Protein AF-0000000087538849 (afdb_homodimer)

Structure (mmCIF, N/CA/C/O backbone):
data_AF-0000000087538849-model_v1
#
loop_
_entity.id
_entity.type
_entity.pdbx_description
1 polymer 'SDR family NAD(P)-dependent oxidoreductase'
#
loop_
_atom_site.group_PDB
_atom_site.id
_atom_site.type_symbol
_atom_site.label_atom_id
_atom_site.label_alt_id
_atom_site.label_comp_id
_atom_site.label_asym_id
_atom_site.label_entity_id
_atom_site.label_seq_id
_atom_site.pdbx_PDB_ins_code
_atom_site.Cartn_x
_atom_site.Cartn_y
_atom_site.Cartn_z
_atom_site.occupancy
_atom_site.B_iso_or_equiv
_atom_site.auth_seq_id
_atom_site.auth_comp_id
_atom_site.auth_asym_id
_atom_site.auth_atom_id
_atom_site.pdbx_PDB_model_num
ATOM 1 N N . MET A 1 1 ? -35.844 43.188 43.312 1 31.53 1 MET A N 1
ATOM 2 C CA . MET A 1 1 ? -34.438 42.875 43.312 1 31.53 1 MET A CA 1
ATOM 3 C C . MET A 1 1 ? -34.062 41.938 42.156 1 31.53 1 MET A C 1
ATOM 5 O O . MET A 1 1 ? -34.562 40.812 42.094 1 31.53 1 MET A O 1
ATOM 9 N N . MET A 1 2 ? -33.875 42.531 41 1 29.28 2 MET A N 1
ATOM 10 C CA . MET A 1 2 ? -33.625 41.969 39.688 1 29.28 2 MET A CA 1
ATOM 11 C C . MET A 1 2 ? -32.344 41.125 39.656 1 29.28 2 MET A C 1
ATOM 13 O O . MET A 1 2 ? -31.266 41.625 39.969 1 29.28 2 MET A O 1
ATOM 17 N N . LYS A 1 3 ? -32.469 39.875 40.25 1 37.97 3 LYS A N 1
ATOM 18 C CA . LYS A 1 3 ? -31.359 38.938 40.156 1 37.97 3 LYS A CA 1
ATOM 19 C C . LYS A 1 3 ? -30.688 39 38.781 1 37.97 3 LYS A C 1
ATOM 21 O O . LYS A 1 3 ? -31.344 38.75 37.75 1 37.97 3 LYS A O 1
ATOM 26 N N . ASN A 1 4 ? -29.844 39.969 38.531 1 29.59 4 ASN A N 1
ATOM 27 C CA . ASN A 1 4 ? -29 40 37.312 1 29.59 4 ASN A CA 1
ATOM 28 C C . ASN A 1 4 ? -28.344 38.656 37.062 1 29.59 4 ASN A C 1
ATOM 30 O O . ASN A 1 4 ? -27.484 38.219 37.844 1 29.59 4 ASN A O 1
ATOM 34 N N . ARG A 1 5 ? -29.094 37.656 36.656 1 36.81 5 ARG A N 1
ATOM 35 C CA . ARG A 1 5 ? -28.469 36.406 36.188 1 36.81 5 ARG A CA 1
ATOM 36 C C . ARG A 1 5 ? -27.219 36.719 35.344 1 36.81 5 ARG A C 1
ATOM 38 O O . ARG A 1 5 ? -27.266 37.5 34.406 1 36.81 5 ARG A O 1
ATOM 45 N N . GLN A 1 6 ? -26.109 36.812 36.031 1 35.72 6 GLN A N 1
ATOM 46 C CA . GLN A 1 6 ? -24.844 36.844 35.312 1 35.72 6 GLN A CA 1
ATOM 47 C C . GLN A 1 6 ? -24.859 35.906 34.094 1 35.72 6 GLN A C 1
ATOM 49 O O . GLN A 1 6 ? -25.312 34.781 34.219 1 35.72 6 GLN A O 1
ATOM 54 N N . PRO A 1 7 ? -24.953 36.375 32.875 1 41.16 7 PRO A N 1
ATOM 55 C CA . PRO A 1 7 ? -24.922 35.469 31.719 1 41.16 7 PRO A CA 1
ATOM 56 C C . PRO A 1 7 ? -23.859 34.375 31.859 1 41.16 7 PRO A C 1
ATOM 58 O O . PRO A 1 7 ? -22.828 34.594 32.5 1 41.16 7 PRO A O 1
ATOM 61 N N . ASP A 1 8 ? -24.125 33.125 32.281 1 41 8 ASP A N 1
ATOM 62 C CA . ASP A 1 8 ? -23.266 31.969 32.156 1 41 8 ASP A CA 1
ATOM 63 C C . ASP A 1 8 ? -22.297 32.094 31 1 41 8 ASP A C 1
ATOM 65 O O . ASP A 1 8 ? -22.719 32.094 29.828 1 41 8 ASP A O 1
ATOM 69 N N . GLY A 1 9 ? -21.391 33.062 30.844 1 40.72 9 GLY A N 1
ATOM 70 C CA . GLY A 1 9 ? -20.344 33.156 29.844 1 40.72 9 GLY A CA 1
ATOM 71 C C . GLY A 1 9 ? -19.781 31.812 29.422 1 40.72 9 GLY A C 1
ATOM 72 O O . GLY A 1 9 ? -19.172 31.094 30.219 1 40.72 9 GLY A O 1
ATOM 73 N N . CYS A 1 10 ? -20.375 31 28.609 1 43.47 10 CYS A N 1
ATOM 74 C CA . CYS A 1 10 ? -19.828 29.812 27.969 1 43.47 10 CYS A CA 1
ATOM 75 C C . CYS A 1 10 ? -18.359 30.016 27.609 1 43.47 10 CYS A C 1
ATOM 77 O O . CYS A 1 10 ? -18.031 30.828 26.719 1 43.47 10 CYS A O 1
ATOM 79 N N . ARG A 1 11 ? -17.359 30.062 28.406 1 44.81 11 ARG A N 1
ATOM 80 C CA . ARG A 1 11 ? -15.922 30.062 28.172 1 44.81 11 ARG A CA 1
ATOM 81 C C . ARG A 1 11 ? -15.562 29.188 26.969 1 44.81 11 ARG A C 1
ATOM 83 O O . ARG A 1 11 ? -15.82 27.984 26.984 1 44.81 11 ARG A O 1
ATOM 90 N N . GLU A 1 12 ? -15.711 29.562 25.75 1 53.44 12 GLU A N 1
ATOM 91 C CA . GLU A 1 12 ? -15.195 28.859 24.578 1 53.44 12 GLU A CA 1
ATOM 92 C C . GLU A 1 12 ? -13.875 28.172 24.891 1 53.44 12 GLU A C 1
ATOM 94 O O . GLU A 1 12 ? -12.898 28.812 25.25 1 53.44 12 GLU A O 1
ATOM 99 N N . VAL A 1 13 ? -13.852 27.078 25.641 1 58.25 13 VAL A N 1
ATOM 100 C CA . VAL A 1 13 ? -12.641 26.297 25.922 1 58.25 13 VAL A CA 1
ATOM 101 C C . VAL A 1 13 ? -11.672 26.406 24.734 1 58.25 13 VAL A C 1
ATOM 103 O O . VAL A 1 13 ? -11.992 26.016 23.625 1 58.25 13 VAL A O 1
ATOM 106 N N . LEU A 1 14 ? -10.766 27.359 24.766 1 76.69 14 LEU A N 1
ATOM 107 C CA . LEU A 1 14 ? -9.766 27.609 23.734 1 76.69 14 LEU A CA 1
ATOM 108 C C . LEU A 1 14 ? -8.984 26.328 23.406 1 76.69 14 LEU A C 1
ATOM 110 O O . LEU A 1 14 ? -8.422 25.703 24.312 1 76.69 14 LEU A O 1
ATOM 114 N N . LYS A 1 15 ? -9.195 25.688 22.281 1 87.56 15 LYS A N 1
ATOM 115 C CA . LYS A 1 15 ? -8.484 24.5 21.812 1 87.56 15 LYS A CA 1
ATOM 116 C C . LYS A 1 15 ? -7.008 24.797 21.578 1 87.56 15 LYS A C 1
ATOM 118 O O . LYS A 1 15 ? -6.652 25.891 21.141 1 87.56 15 LYS A O 1
ATOM 123 N N . LEU A 1 16 ? -6.141 23.906 22.078 1 94.75 16 LEU A N 1
ATOM 124 C CA . LEU A 1 16 ? -4.699 23.984 21.859 1 94.75 16 LEU A CA 1
ATOM 125 C C . LEU A 1 16 ? -4.363 23.766 20.391 1 94.75 16 LEU A C 1
ATOM 127 O O . LEU A 1 16 ? -4.535 22.656 19.875 1 94.75 16 LEU A O 1
ATOM 131 N N . LYS A 1 17 ? -3.949 24.875 19.688 1 97.06 17 LYS A N 1
ATOM 132 C CA . LYS A 1 17 ? -3.574 24.75 18.281 1 97.06 17 LYS A CA 1
ATOM 133 C C . LYS A 1 17 ? -2.201 24.109 18.141 1 97.06 17 LYS A C 1
ATOM 135 O O . LYS A 1 17 ? -1.191 24.672 18.547 1 97.06 17 LYS A O 1
ATOM 140 N N . ILE A 1 18 ? -2.186 22.938 17.516 1 98.12 18 ILE A N 1
ATOM 141 C CA . ILE A 1 18 ? -0.916 22.219 17.453 1 98.12 18 ILE A CA 1
ATOM 142 C C . ILE A 1 18 ? -0.644 21.766 16.016 1 98.12 18 ILE A C 1
ATOM 144 O O . ILE A 1 18 ? -1.542 21.781 15.172 1 98.12 18 ILE A O 1
ATOM 148 N N . ALA A 1 19 ? 0.62 21.391 15.727 1 98.62 19 ALA A N 1
ATOM 149 C CA . ALA A 1 19 ? 1.06 20.625 14.562 1 98.62 19 ALA A CA 1
ATOM 150 C C . ALA A 1 19 ? 1.73 19.328 14.984 1 98.62 19 ALA A C 1
ATOM 152 O O . ALA A 1 19 ? 2.336 19.25 16.062 1 98.62 19 ALA A O 1
ATOM 153 N N . ILE A 1 20 ? 1.575 18.328 14.234 1 98.88 20 ILE A N 1
ATOM 154 C CA . ILE A 1 20 ? 2.188 17.031 14.492 1 98.88 20 ILE A CA 1
ATOM 155 C C . ILE A 1 20 ? 3.051 16.625 13.305 1 98.88 20 ILE A C 1
ATOM 157 O O . ILE A 1 20 ? 2.611 16.703 12.156 1 98.88 20 ILE A O 1
ATOM 161 N N . VAL A 1 21 ? 4.285 16.219 13.555 1 98.94 21 VAL A N 1
ATOM 162 C CA . VAL A 1 21 ? 5.191 15.727 12.523 1 98.94 21 VAL A CA 1
ATOM 163 C C . VAL A 1 21 ? 5.727 14.352 12.914 1 98.94 21 VAL A C 1
ATOM 165 O O . VAL A 1 21 ? 6.379 14.203 13.945 1 98.94 21 VAL A O 1
ATOM 168 N N . THR A 1 22 ? 5.422 13.352 12.148 1 98.88 22 THR A N 1
ATOM 169 C CA . THR A 1 22 ? 6.047 12.047 12.336 1 98.88 22 THR A CA 1
ATOM 170 C C . THR A 1 22 ? 7.348 11.953 11.547 1 98.88 22 THR A C 1
ATOM 172 O O . THR A 1 22 ? 7.535 12.672 10.562 1 98.88 22 THR A O 1
ATOM 175 N N . GLY A 1 23 ? 8.227 11.031 12 1 98.31 23 GLY A N 1
ATOM 176 C CA . GLY A 1 23 ? 9.531 10.961 11.352 1 98.31 23 GLY A CA 1
ATOM 177 C C . GLY A 1 23 ? 10.344 12.227 11.531 1 98.31 23 GLY A C 1
ATOM 178 O O . GLY A 1 23 ? 11.086 12.625 10.625 1 98.31 23 GLY A O 1
ATOM 179 N N . ALA A 1 24 ? 10.25 12.867 12.617 1 98.5 24 ALA A N 1
ATOM 180 C CA . ALA A 1 24 ? 10.781 14.219 12.812 1 98.5 24 ALA A CA 1
ATOM 181 C C . ALA A 1 24 ? 12.266 14.172 13.164 1 98.5 24 ALA A C 1
ATOM 183 O O . ALA A 1 24 ? 12.922 15.219 13.234 1 98.5 24 ALA A O 1
ATOM 184 N N . SER A 1 25 ? 12.844 13.008 13.32 1 96.88 25 SER A N 1
ATOM 185 C CA . SER A 1 25 ? 14.211 12.906 13.828 1 96.88 25 SER A CA 1
ATOM 186 C C . SER A 1 25 ? 15.234 13.102 12.703 1 96.88 25 SER A C 1
ATOM 188 O O . SER A 1 25 ? 16.422 13.266 12.969 1 96.88 25 SER A O 1
ATOM 190 N N . SER A 1 26 ? 14.789 13.039 11.445 1 94.56 26 SER A N 1
ATOM 191 C CA . SER A 1 26 ? 15.75 13.156 10.344 1 94.56 26 SER A CA 1
ATOM 192 C C . SER A 1 26 ? 15.047 13.539 9.047 1 94.56 26 SER A C 1
ATOM 194 O O . SER A 1 26 ? 13.82 13.625 9 1 94.56 26 SER A O 1
ATOM 196 N N . GLY A 1 27 ? 15.828 13.961 8.117 1 94.88 27 GLY A N 1
ATOM 197 C CA . GLY A 1 27 ? 15.367 14.117 6.746 1 94.88 27 GLY A CA 1
ATOM 198 C C . GLY A 1 27 ? 14.289 15.18 6.598 1 94.88 27 GLY A C 1
ATOM 199 O O . GLY A 1 27 ? 14.43 16.281 7.121 1 94.88 27 GLY A O 1
ATOM 200 N N . MET A 1 28 ? 13.312 14.859 5.77 1 97 28 MET A N 1
ATOM 201 C CA . MET A 1 28 ? 12.242 15.797 5.445 1 97 28 MET A CA 1
ATOM 202 C C . MET A 1 28 ? 11.383 16.078 6.668 1 97 28 MET A C 1
ATOM 204 O O . MET A 1 28 ? 10.945 17.219 6.875 1 97 28 MET A O 1
ATOM 208 N N . GLY A 1 29 ? 11.148 15.031 7.512 1 98.44 29 GLY A N 1
ATOM 209 C CA . GLY A 1 29 ? 10.367 15.234 8.719 1 98.44 29 GLY A CA 1
ATOM 210 C C . GLY A 1 29 ? 10.969 16.266 9.656 1 98.44 29 GLY A C 1
ATOM 211 O O . GLY A 1 29 ? 10.258 17.125 10.18 1 98.44 29 GLY A O 1
ATOM 212 N N . ARG A 1 30 ? 12.242 16.141 9.836 1 98.31 30 ARG A N 1
ATOM 213 C CA . ARG A 1 30 ? 12.938 17.125 10.672 1 98.31 30 ARG A CA 1
ATOM 214 C C . ARG A 1 30 ? 12.812 18.531 10.078 1 98.31 30 ARG A C 1
ATOM 216 O O . ARG A 1 30 ? 12.586 19.5 10.812 1 98.31 30 ARG A O 1
ATOM 223 N N . GLU A 1 31 ? 12.984 18.609 8.773 1 98.25 31 GLU A N 1
ATOM 224 C CA . GLU A 1 31 ? 12.914 19.906 8.109 1 98.25 31 GLU A CA 1
ATOM 225 C C . GLU A 1 31 ? 11.516 20.516 8.219 1 98.25 31 GLU A C 1
ATOM 227 O O . GLU A 1 31 ? 11.367 21.719 8.438 1 98.25 31 GLU A O 1
ATOM 232 N N . PHE A 1 32 ? 10.469 19.719 8.086 1 98.69 32 PHE A N 1
ATOM 233 C CA . PHE A 1 32 ? 9.109 20.203 8.312 1 98.69 32 PHE A CA 1
ATOM 234 C C . PHE A 1 32 ? 8.969 20.766 9.719 1 98.69 32 PHE A C 1
ATOM 236 O O . PHE A 1 32 ? 8.422 21.859 9.906 1 98.69 32 PHE A O 1
ATOM 243 N N . ALA A 1 33 ? 9.461 20 10.703 1 98.62 33 ALA A N 1
ATOM 244 C CA . ALA A 1 33 ? 9.352 20.422 12.102 1 98.62 33 ALA A CA 1
ATOM 245 C C . ALA A 1 33 ? 10.016 21.781 12.32 1 98.62 33 ALA A C 1
ATOM 247 O O . ALA A 1 33 ? 9.523 22.594 13.102 1 98.62 33 ALA A O 1
ATOM 248 N N . LEU A 1 34 ? 11.062 22.031 11.609 1 98.06 34 LEU A N 1
ATOM 249 C CA . LEU A 1 34 ? 11.805 23.281 11.75 1 98.06 34 LEU A CA 1
ATOM 250 C C . LEU A 1 34 ? 11.062 24.438 11.086 1 98.06 34 LEU A C 1
ATOM 252 O O . LEU A 1 34 ? 11.055 25.547 11.609 1 98.06 34 LEU A O 1
ATOM 256 N N . GLN A 1 35 ? 10.359 24.188 9.984 1 98 35 GLN A N 1
ATOM 257 C CA . GLN A 1 35 ? 9.805 25.266 9.172 1 98 35 GLN A CA 1
ATOM 258 C C . GLN A 1 35 ? 8.375 25.594 9.586 1 98 35 GLN A C 1
ATOM 260 O O . GLN A 1 35 ? 7.93 26.734 9.453 1 98 35 GLN A O 1
ATOM 265 N N . ILE A 1 36 ? 7.625 24.688 10.164 1 97.81 36 ILE A N 1
ATOM 266 C CA . ILE A 1 36 ? 6.195 24.828 10.422 1 97.81 36 ILE A CA 1
ATOM 267 C C . ILE A 1 36 ? 5.957 25.984 11.383 1 97.81 36 ILE A C 1
ATOM 269 O O . ILE A 1 36 ? 5.129 26.859 11.117 1 97.81 36 ILE A O 1
ATOM 273 N N . PRO A 1 37 ? 6.727 26.109 12.453 1 95.62 37 PRO A N 1
ATOM 274 C CA . PRO A 1 37 ? 6.465 27.219 13.375 1 95.62 37 PRO A CA 1
ATOM 275 C C . PRO A 1 37 ? 6.723 28.578 12.75 1 95.62 37 PRO A C 1
ATOM 277 O O . PRO A 1 37 ? 6.227 29.594 13.242 1 95.62 37 PRO A O 1
ATOM 280 N N . GLN A 1 38 ? 7.477 28.562 11.664 1 91.25 38 GLN A N 1
ATOM 281 C CA . GLN A 1 38 ? 7.758 29.812 10.969 1 91.25 38 GLN A CA 1
ATOM 282 C C . GLN A 1 38 ? 6.586 30.219 10.078 1 91.25 38 GLN A C 1
ATOM 284 O O . GLN A 1 38 ? 6.344 31.422 9.867 1 91.25 38 GLN A O 1
ATOM 289 N N . LEU A 1 39 ? 5.902 29.281 9.609 1 85.81 39 LEU A N 1
ATOM 290 C CA . LEU A 1 39 ? 4.785 29.516 8.703 1 85.81 39 LEU A CA 1
ATOM 291 C C . LEU A 1 39 ? 3.498 29.766 9.484 1 85.81 39 LEU A C 1
ATOM 293 O O . LEU A 1 39 ? 2.676 30.594 9.086 1 85.81 39 LEU A O 1
ATOM 297 N N . TYR A 1 40 ? 3.305 29.016 10.586 1 86.31 40 TYR A N 1
ATOM 298 C CA . TYR A 1 40 ? 2.119 29.141 11.43 1 86.31 40 TYR A CA 1
ATOM 299 C C . TYR A 1 40 ? 2.441 29.906 12.711 1 86.31 40 TYR A C 1
ATOM 301 O O . TYR A 1 40 ? 2.838 29.297 13.711 1 86.31 40 TYR A O 1
ATOM 309 N N . LYS A 1 41 ? 2.156 31.172 12.75 1 84.94 41 LYS A N 1
ATOM 310 C CA . LYS A 1 41 ? 2.574 32.031 13.867 1 84.94 41 LYS A CA 1
ATOM 311 C C . LYS A 1 41 ? 1.671 31.812 15.078 1 84.94 41 LYS A C 1
ATOM 313 O O . LYS A 1 41 ? 2.055 32.125 16.203 1 84.94 41 LYS A O 1
ATOM 318 N N . ASN A 1 42 ? 0.537 31.203 14.938 1 88.56 42 ASN A N 1
ATOM 319 C CA . ASN A 1 42 ? -0.402 31.078 16.047 1 88.56 42 ASN A CA 1
ATOM 320 C C . ASN A 1 42 ? -0.446 29.641 16.578 1 88.56 42 ASN A C 1
ATOM 322 O O . ASN A 1 42 ? -1.421 29.25 17.219 1 88.56 42 ASN A O 1
ATOM 326 N N . LEU A 1 43 ? 0.618 28.906 16.328 1 95.12 43 LEU A N 1
ATOM 327 C CA . LEU A 1 43 ? 0.688 27.547 16.859 1 95.12 43 LEU A CA 1
ATOM 328 C C . LEU A 1 43 ? 1.129 27.547 18.312 1 95.12 43 LEU A C 1
ATOM 330 O O . LEU A 1 43 ? 2.09 28.234 18.672 1 95.12 43 LEU A O 1
ATOM 334 N N . ASP A 1 44 ? 0.402 26.781 19.125 1 96.5 44 ASP A N 1
ATOM 335 C CA . ASP A 1 44 ? 0.72 26.703 20.547 1 96.5 44 ASP A CA 1
ATOM 336 C C . ASP A 1 44 ? 1.836 25.703 20.797 1 96.5 44 ASP A C 1
ATOM 338 O O . ASP A 1 44 ? 2.676 25.906 21.672 1 96.5 44 ASP A O 1
ATOM 342 N N . GLU A 1 45 ? 1.827 24.547 20.094 1 97.5 45 GLU A N 1
ATOM 343 C CA . GLU A 1 45 ? 2.75 23.453 20.359 1 97.5 45 GLU A CA 1
ATOM 344 C C . GLU A 1 45 ? 3.033 22.656 19.094 1 97.5 45 GLU A C 1
ATOM 346 O O . GLU A 1 45 ? 2.193 22.578 18.188 1 97.5 45 GLU A O 1
ATOM 351 N N . LEU A 1 46 ? 4.238 22.188 19.047 1 98.38 46 LEU A N 1
ATOM 352 C CA . LEU A 1 46 ? 4.645 21.25 18 1 98.38 46 LEU A CA 1
ATOM 353 C C . LEU A 1 46 ? 4.883 19.859 18.594 1 98.38 46 LEU A C 1
ATOM 355 O O . LEU A 1 46 ? 5.691 19.703 19.5 1 98.38 46 LEU A O 1
ATOM 359 N N . TRP A 1 47 ? 4.09 18.859 18.125 1 98.81 47 TRP A N 1
ATOM 360 C CA . TRP A 1 47 ? 4.309 17.469 18.516 1 98.81 47 TRP A CA 1
ATOM 361 C C . TRP A 1 47 ? 5.188 16.75 17.5 1 98.81 47 TRP A C 1
ATOM 363 O O . TRP A 1 47 ? 4.914 16.781 16.297 1 98.81 47 TRP A O 1
ATOM 373 N N . VAL A 1 48 ? 6.301 16.125 18.016 1 98.88 48 VAL A N 1
ATOM 374 C CA . VAL A 1 48 ? 7.23 15.43 17.125 1 98.88 48 VAL A CA 1
ATOM 375 C C . VAL A 1 48 ? 7.332 13.961 17.531 1 98.88 48 VAL A C 1
ATOM 377 O O . VAL A 1 48 ? 7.43 13.633 18.719 1 98.88 48 VAL A O 1
ATOM 380 N N . VAL A 1 49 ? 7.25 13.07 16.531 1 98.81 49 VAL A N 1
ATOM 381 C CA . VAL A 1 49 ? 7.238 11.625 16.75 1 98.81 49 VAL A CA 1
ATOM 382 C C . VAL A 1 49 ? 8.406 10.984 16 1 98.81 49 VAL A C 1
ATOM 384 O O . VAL A 1 49 ? 8.602 11.234 14.805 1 98.81 49 VAL A O 1
ATOM 387 N N . ALA A 1 50 ? 9.188 10.227 16.578 1 98.44 50 ALA A N 1
ATOM 388 C CA . ALA A 1 50 ? 10.234 9.398 15.977 1 98.44 50 ALA A CA 1
ATOM 389 C C . ALA A 1 50 ? 10.812 8.414 16.984 1 98.44 50 ALA A C 1
ATOM 391 O O . ALA A 1 50 ? 10.422 8.422 18.156 1 98.44 50 ALA A O 1
ATOM 392 N N . ARG A 1 51 ? 11.719 7.605 16.594 1 95.88 51 ARG A N 1
ATOM 393 C CA . ARG A 1 51 ? 12.297 6.59 17.469 1 95.88 51 ARG A CA 1
ATOM 394 C C . ARG A 1 51 ? 13.516 7.133 18.219 1 95.88 51 ARG A C 1
ATOM 396 O O . ARG A 1 51 ? 13.828 6.68 19.312 1 95.88 51 ARG A O 1
ATOM 403 N N . ARG A 1 52 ? 14.188 8.094 17.547 1 96.56 52 ARG A N 1
ATOM 404 C CA . ARG A 1 52 ? 15.461 8.555 18.094 1 96.56 52 ARG A CA 1
ATOM 405 C C . ARG A 1 52 ? 15.266 9.758 19 1 96.56 52 ARG A C 1
ATOM 407 O O . ARG A 1 52 ? 15.281 10.898 18.547 1 96.56 52 ARG A O 1
ATOM 414 N N . THR A 1 53 ? 15.281 9.453 20.266 1 97.38 53 THR A N 1
ATOM 415 C CA . THR A 1 53 ? 14.938 10.453 21.266 1 97.38 53 THR A CA 1
ATOM 416 C C . THR A 1 53 ? 15.953 11.586 21.281 1 97.38 53 THR A C 1
ATOM 418 O O . THR A 1 53 ? 15.578 12.758 21.375 1 97.38 53 THR A O 1
ATOM 421 N N . ASP A 1 54 ? 17.172 11.25 21.188 1 98.06 54 ASP A N 1
ATOM 422 C CA . ASP A 1 54 ? 18.234 12.266 21.266 1 98.06 54 ASP A CA 1
ATOM 423 C C . ASP A 1 54 ? 18.094 13.273 20.109 1 98.06 54 ASP A C 1
ATOM 425 O O . ASP A 1 54 ? 18.312 14.469 20.312 1 98.06 54 ASP A O 1
ATOM 429 N N . ARG A 1 55 ? 17.703 12.82 18.984 1 97.88 55 ARG A N 1
ATOM 430 C CA . ARG A 1 55 ? 17.531 13.695 17.828 1 97.88 55 ARG A CA 1
ATOM 431 C C . ARG A 1 55 ? 16.312 14.594 18 1 97.88 55 ARG A C 1
ATOM 433 O O . ARG A 1 55 ? 16.312 15.742 17.547 1 97.88 55 ARG A O 1
ATOM 440 N N . LEU A 1 56 ? 15.312 14.055 18.641 1 98.5 56 LEU A N 1
ATOM 441 C CA . LEU A 1 56 ? 14.125 14.852 18.906 1 98.5 56 LEU A CA 1
ATOM 442 C C . LEU A 1 56 ? 14.414 15.945 19.922 1 98.5 56 LEU A C 1
ATOM 444 O O . LEU A 1 56 ? 13.93 17.062 19.797 1 98.5 56 LEU A O 1
ATOM 448 N N . LYS A 1 57 ? 15.188 15.609 20.906 1 98.25 57 LYS A N 1
ATOM 449 C CA . LYS A 1 57 ? 15.594 16.594 21.906 1 98.25 57 LYS A CA 1
ATOM 450 C C . LYS A 1 57 ? 16.406 17.719 21.266 1 98.25 57 LYS A C 1
ATOM 452 O O . LYS A 1 57 ? 16.203 18.891 21.578 1 98.25 57 LYS A O 1
ATOM 457 N N . SER A 1 58 ? 17.297 17.297 20.391 1 98.12 58 SER A N 1
ATOM 458 C CA . SER A 1 58 ? 18.094 18.281 19.656 1 98.12 58 SER A CA 1
ATOM 459 C C . SER A 1 58 ? 17.188 19.188 18.828 1 98.12 58 SER A C 1
ATOM 461 O O . SER A 1 58 ? 17.406 20.406 18.781 1 98.12 58 SER A O 1
ATOM 463 N N . LEU A 1 59 ? 16.219 18.641 18.141 1 97.81 59 LEU A N 1
ATOM 464 C CA . LEU A 1 59 ? 15.25 19.406 17.359 1 97.81 59 LEU A CA 1
ATOM 465 C C . LEU A 1 59 ? 14.492 20.391 18.25 1 97.81 59 LEU A C 1
ATOM 467 O O . LEU A 1 59 ? 14.273 21.531 17.859 1 97.81 59 LEU A O 1
ATOM 471 N N . LYS A 1 60 ? 14.055 19.938 19.422 1 97.88 60 LYS A N 1
ATOM 472 C CA . LYS A 1 60 ? 13.328 20.766 20.375 1 97.88 60 LYS A CA 1
ATOM 473 C C . LYS A 1 60 ? 14.094 22.047 20.703 1 97.88 60 LYS A C 1
ATOM 475 O O . LYS A 1 60 ? 13.508 23.109 20.859 1 97.88 60 LYS A O 1
ATOM 480 N N . GLU A 1 61 ? 15.406 21.969 20.719 1 97.62 61 GLU A N 1
ATOM 481 C CA . GLU A 1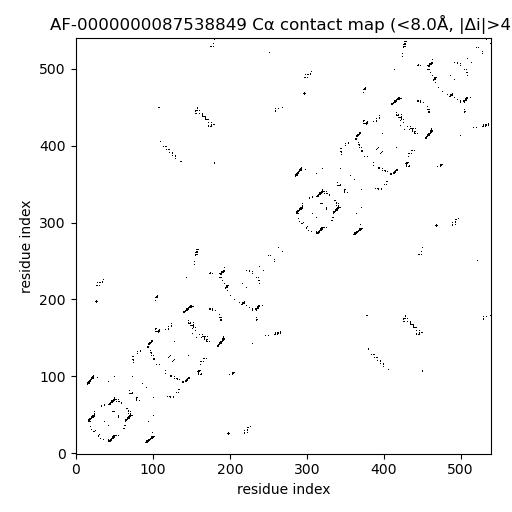 61 ? 16.25 23.109 21.062 1 97.62 61 GLU A CA 1
ATOM 482 C C . GLU A 1 61 ? 16.312 24.109 19.922 1 97.62 61 GLU A C 1
ATOM 484 O O . GLU A 1 61 ? 16.672 25.281 20.125 1 97.62 61 GLU A O 1
ATOM 489 N N . GLN A 1 62 ? 15.906 23.703 18.766 1 97.06 62 GLN A N 1
ATOM 490 C CA . GLN A 1 62 ? 16.047 24.547 17.594 1 97.06 62 GLN A CA 1
ATOM 491 C C . GLN A 1 62 ? 14.719 25.219 17.234 1 97.06 62 GLN A C 1
ATOM 493 O O . GLN A 1 62 ? 14.664 26.062 16.344 1 97.06 62 GLN A O 1
ATOM 498 N N . VAL A 1 63 ? 13.672 24.797 17.891 1 96.31 63 VAL A N 1
ATOM 499 C CA . VAL A 1 63 ? 12.336 25.297 17.594 1 96.31 63 VAL A CA 1
ATOM 500 C C . VAL A 1 63 ? 11.906 26.297 18.656 1 96.31 63 VAL A C 1
ATOM 502 O O . VAL A 1 63 ? 12.094 26.047 19.859 1 96.31 63 VAL A O 1
ATOM 505 N N . LYS A 1 64 ? 11.242 27.438 18.281 1 92.56 64 LYS A N 1
ATOM 506 C CA . LYS A 1 64 ? 10.984 28.562 19.172 1 92.56 64 LYS A CA 1
ATOM 507 C C . LYS A 1 64 ? 9.672 28.391 19.938 1 92.56 64 LYS A C 1
ATOM 509 O O . LYS A 1 64 ? 9.359 29.156 20.844 1 92.56 64 LYS A O 1
ATOM 514 N N . ILE A 1 65 ? 8.875 27.453 19.625 1 96.06 65 ILE A N 1
ATOM 515 C CA . ILE A 1 65 ? 7.637 27.172 20.344 1 96.06 65 ILE A CA 1
ATOM 516 C C . ILE A 1 65 ? 7.789 25.875 21.156 1 96.06 65 ILE A C 1
ATOM 518 O O . ILE A 1 65 ? 8.703 25.094 20.906 1 96.06 65 ILE A O 1
ATOM 522 N N . PRO A 1 66 ? 6.918 25.641 22.125 1 97.38 66 PRO A N 1
ATOM 523 C CA . PRO A 1 66 ? 6.984 24.375 22.891 1 97.38 66 PRO A CA 1
ATOM 524 C C . PRO A 1 66 ? 6.898 23.141 21.984 1 97.38 66 PRO A C 1
ATOM 526 O O . PRO A 1 66 ? 6.094 23.109 21.047 1 97.38 66 PRO A O 1
ATOM 529 N N . VAL A 1 67 ? 7.801 22.234 22.234 1 98.38 67 VAL A N 1
ATOM 530 C CA . VAL A 1 67 ? 7.836 20.984 21.484 1 98.38 67 VAL A CA 1
ATOM 531 C C . VAL A 1 67 ? 7.559 19.797 22.422 1 98.38 67 VAL A C 1
ATOM 533 O O . VAL A 1 67 ? 8.211 19.656 23.453 1 98.38 67 VAL A O 1
ATOM 536 N N . ARG A 1 68 ? 6.625 19.031 22.094 1 98.25 68 ARG A N 1
ATOM 537 C CA . ARG A 1 68 ? 6.359 17.797 22.828 1 98.25 68 ARG A CA 1
ATOM 538 C C . ARG A 1 68 ? 6.895 16.594 22.062 1 98.25 68 ARG A C 1
ATOM 540 O O . ARG A 1 68 ? 6.586 16.406 20.891 1 98.25 68 ARG A O 1
ATOM 547 N N . ILE A 1 69 ? 7.645 15.797 22.75 1 98.69 69 ILE A N 1
ATOM 548 C CA . ILE A 1 69 ? 8.336 14.664 22.125 1 98.69 69 ILE A CA 1
ATOM 549 C C . ILE A 1 69 ? 7.547 13.383 22.391 1 98.69 69 ILE A C 1
ATOM 551 O O . ILE A 1 69 ? 7.188 13.078 23.531 1 98.69 69 ILE A O 1
ATOM 555 N N . PHE A 1 70 ? 7.258 12.656 21.359 1 98.62 70 PHE A N 1
ATOM 556 C CA . PHE A 1 70 ? 6.723 11.305 21.406 1 98.62 70 PHE A CA 1
ATOM 557 C C . PHE A 1 70 ? 7.711 10.312 20.797 1 98.62 70 PHE A C 1
ATOM 559 O O . PHE A 1 70 ? 7.691 10.07 19.594 1 98.62 70 PHE A O 1
ATOM 566 N N . ASP A 1 71 ? 8.586 9.773 21.609 1 97.5 71 ASP A N 1
ATOM 567 C CA . ASP A 1 71 ? 9.562 8.797 21.125 1 97.5 71 ASP A CA 1
ATOM 568 C C . ASP A 1 71 ? 8.961 7.395 21.094 1 97.5 71 ASP A C 1
ATOM 570 O O . ASP A 1 71 ? 8.344 6.949 22.062 1 97.5 71 ASP A O 1
ATOM 574 N N . GLY A 1 72 ? 9 6.793 19.984 1 96.62 72 GLY A N 1
ATOM 575 C CA . GLY A 1 72 ? 8.461 5.449 19.859 1 96.62 72 GLY A CA 1
ATOM 576 C C . GLY A 1 72 ? 8.492 4.914 18.438 1 96.62 72 GLY A C 1
ATOM 577 O O . GLY A 1 72 ? 8.828 5.641 17.5 1 96.62 72 GLY A O 1
ATOM 578 N N . ASP A 1 73 ? 8.195 3.682 18.312 1 97.31 73 ASP A N 1
ATOM 579 C CA . ASP A 1 73 ? 8.133 2.957 17.047 1 97.31 73 ASP A CA 1
ATOM 580 C C . ASP A 1 73 ? 6.719 2.955 16.469 1 97.31 73 ASP A C 1
ATOM 582 O O . ASP A 1 73 ? 5.816 2.346 17.062 1 97.31 73 ASP A O 1
ATOM 586 N N . MET A 1 74 ? 6.586 3.557 15.32 1 97.69 74 MET A N 1
ATOM 587 C CA . MET A 1 74 ? 5.254 3.732 14.75 1 97.69 74 MET A CA 1
ATOM 588 C C . MET A 1 74 ? 4.766 2.438 14.102 1 97.69 74 MET A C 1
ATOM 590 O O . MET A 1 74 ? 3.717 2.418 13.461 1 97.69 74 MET A O 1
ATOM 594 N N . GLN A 1 75 ? 5.484 1.39 14.266 1 96.62 75 GLN A N 1
ATOM 595 C CA . GLN A 1 75 ? 4.996 0.07 13.875 1 96.62 75 GLN A CA 1
ATOM 596 C C . GLN A 1 75 ? 4.398 -0.67 15.062 1 96.62 75 GLN A C 1
ATOM 598 O O . GLN A 1 75 ? 4.047 -1.847 14.961 1 96.62 75 GLN A O 1
ATOM 603 N N . ARG A 1 76 ? 4.355 0.046 16.172 1 96.5 76 ARG A N 1
ATOM 604 C CA . ARG A 1 76 ? 3.805 -0.524 17.391 1 96.5 76 ARG A CA 1
ATOM 605 C C . ARG A 1 76 ? 2.576 0.253 17.859 1 96.5 76 ARG A C 1
ATOM 607 O O . ARG A 1 76 ? 2.502 1.47 17.672 1 96.5 76 ARG A O 1
ATOM 614 N N . ASP A 1 77 ? 1.747 -0.43 18.594 1 96.19 77 ASP A N 1
ATOM 615 C CA . ASP A 1 77 ? 0.452 0.141 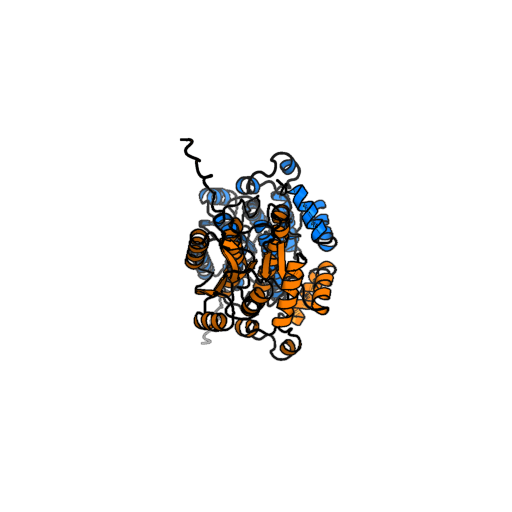18.953 1 96.19 77 ASP A CA 1
ATOM 616 C C . ASP A 1 77 ? 0.605 1.229 20.016 1 96.19 77 ASP A C 1
ATOM 618 O O . ASP A 1 77 ? -0.14 2.211 20.016 1 96.19 77 ASP A O 1
ATOM 622 N N . TYR A 1 78 ? 1.518 1.124 20.859 1 97.38 78 TYR A N 1
ATOM 623 C CA . TYR A 1 78 ? 1.587 1.941 22.062 1 97.38 78 TYR A CA 1
ATOM 624 C C . TYR A 1 78 ? 1.772 3.414 21.719 1 97.38 78 TYR A C 1
ATOM 626 O O . TYR A 1 78 ? 1.242 4.293 22.406 1 97.38 78 TYR A O 1
ATOM 634 N N . ILE A 1 79 ? 2.514 3.736 20.688 1 98.12 79 ILE A N 1
ATOM 635 C CA . ILE A 1 79 ? 2.795 5.121 20.312 1 98.12 79 ILE A CA 1
ATOM 636 C C . ILE A 1 79 ? 1.502 5.812 19.875 1 98.12 79 ILE A C 1
ATOM 638 O O . ILE A 1 79 ? 1.291 6.988 20.172 1 98.12 79 ILE A O 1
ATOM 642 N N . PHE A 1 80 ? 0.604 5.105 19.219 1 98.31 80 PHE A N 1
ATOM 643 C CA . PHE A 1 80 ? -0.668 5.66 18.766 1 98.31 80 PHE A CA 1
ATOM 644 C C . PHE A 1 80 ? -1.613 5.871 19.938 1 98.31 80 PHE A C 1
ATOM 646 O O . PHE A 1 80 ? -2.336 6.867 19.984 1 98.31 80 PHE A O 1
ATOM 653 N N . GLU A 1 81 ? -1.588 4.918 20.828 1 97.69 81 GLU A N 1
ATOM 654 C CA . GLU A 1 81 ? -2.402 5.047 22.031 1 97.69 81 GLU A CA 1
ATOM 655 C C . GLU A 1 81 ? -1.986 6.27 22.844 1 97.69 81 GLU A C 1
ATOM 657 O O . GLU A 1 81 ? -2.838 7.008 23.344 1 97.69 81 GLU A O 1
ATOM 662 N N . LYS A 1 82 ? -0.715 6.434 22.969 1 98.06 82 LYS A N 1
ATOM 663 C CA . LYS A 1 82 ? -0.18 7.59 23.688 1 98.06 82 LYS A CA 1
ATOM 664 C C . LYS A 1 82 ? -0.59 8.891 23 1 98.06 82 LYS A C 1
ATOM 666 O O . LYS A 1 82 ? -1.019 9.836 23.672 1 98.06 82 LYS A O 1
ATOM 671 N N . LEU A 1 83 ? -0.464 8.961 21.703 1 98.5 83 LEU A N 1
ATOM 672 C CA . LEU A 1 83 ? -0.824 10.156 20.938 1 98.5 83 LEU A CA 1
ATOM 673 C C . LEU A 1 83 ? -2.312 10.461 21.078 1 98.5 83 LEU A C 1
ATOM 675 O O . LEU A 1 83 ? -2.693 11.609 21.312 1 98.5 83 LEU A O 1
ATOM 679 N N . GLN A 1 84 ? -3.139 9.438 20.906 1 97.88 84 GLN A N 1
ATOM 680 C CA . GLN A 1 84 ? -4.582 9.602 21.016 1 97.88 84 GLN A CA 1
ATOM 681 C C . GLN A 1 84 ? -4.973 10.133 22.406 1 97.88 84 GLN A C 1
ATOM 683 O O . GLN A 1 84 ? -5.797 11.047 22.5 1 97.88 84 GLN A O 1
ATOM 688 N N . ARG A 1 85 ? -4.395 9.57 23.406 1 97.81 85 ARG A N 1
ATOM 689 C CA . ARG A 1 85 ? -4.664 10 24.781 1 97.81 85 ARG A CA 1
ATOM 690 C C . ARG A 1 85 ? -4.312 11.477 24.969 1 97.81 85 ARG A C 1
ATOM 692 O O . ARG A 1 85 ? -5.07 12.227 25.578 1 97.81 85 ARG A O 1
ATOM 699 N N . GLU A 1 86 ? -3.195 11.875 24.469 1 97.88 86 GLU A N 1
ATOM 700 C CA . GLU A 1 86 ? -2.746 13.25 24.641 1 97.88 86 GLU A CA 1
ATOM 701 C C . GLU A 1 86 ? -3.611 14.211 23.828 1 97.88 86 GLU A C 1
ATOM 703 O O . GLU A 1 86 ? -3.859 15.344 24.25 1 97.88 86 GLU A O 1
ATOM 708 N N . LEU A 1 87 ? -4.012 13.805 22.609 1 98.12 87 LEU A N 1
ATOM 709 C CA . LEU A 1 87 ? -4.906 14.617 21.797 1 98.12 87 LEU A CA 1
ATOM 710 C C . LEU A 1 87 ? -6.207 14.906 22.531 1 98.12 87 LEU A C 1
ATOM 712 O O . LEU A 1 87 ? -6.703 16.031 22.516 1 98.12 87 LEU A O 1
ATOM 716 N N . ASP A 1 88 ? -6.707 13.867 23.188 1 97 88 ASP A N 1
ATOM 717 C CA . ASP A 1 88 ? -7.941 13.984 23.953 1 97 88 ASP A CA 1
ATOM 718 C C . ASP A 1 88 ? -7.742 14.867 25.188 1 97 88 ASP A C 1
ATOM 720 O O . ASP A 1 88 ? -8.516 15.797 25.422 1 97 88 ASP A O 1
ATOM 724 N N . ARG A 1 89 ? -6.73 14.625 25.875 1 96 89 ARG A N 1
ATOM 725 C CA . ARG A 1 89 ? -6.457 15.297 27.141 1 96 89 ARG A CA 1
ATOM 726 C C . ARG A 1 89 ? -6.25 16.797 26.922 1 96 89 ARG A C 1
ATOM 728 O O . ARG A 1 89 ? -6.684 17.609 27.75 1 96 89 ARG A O 1
ATOM 735 N N . ARG A 1 90 ? -5.711 17.141 25.812 1 94.31 90 ARG A N 1
ATOM 736 C CA . ARG A 1 90 ? -5.336 18.531 25.578 1 94.31 90 ARG A CA 1
ATOM 737 C C . ARG A 1 90 ? -6.395 19.25 24.75 1 94.31 90 ARG A C 1
ATOM 739 O O . ARG A 1 90 ? -6.215 20.422 24.375 1 94.31 90 ARG A O 1
ATOM 746 N N . GLN A 1 91 ? -7.441 18.578 24.406 1 93.12 91 GLN A N 1
ATOM 747 C CA . GLN A 1 91 ? -8.453 19.141 23.516 1 93.12 91 GLN A CA 1
ATOM 748 C C . GLN A 1 91 ? -7.812 19.828 22.312 1 93.12 91 GLN A C 1
ATOM 750 O O . GLN A 1 91 ? -8.102 21 22.031 1 93.12 91 GLN A O 1
ATOM 755 N N . ALA A 1 92 ? -7.059 19.141 21.656 1 96.69 92 ALA A N 1
ATOM 756 C CA . ALA A 1 92 ? -6.168 19.672 20.625 1 96.69 92 ALA A CA 1
ATOM 757 C C . ALA A 1 92 ? -6.953 20.078 19.375 1 96.69 92 ALA A C 1
ATOM 759 O O . ALA A 1 92 ? -7.965 19.469 19.047 1 96.69 92 ALA A O 1
ATOM 760 N N . ASP A 1 93 ? -6.555 21.125 18.828 1 97.5 93 ASP A N 1
ATOM 761 C CA . ASP A 1 93 ? -6.898 21.531 17.469 1 97.5 93 ASP A CA 1
ATOM 762 C C . ASP A 1 93 ? -5.707 21.375 16.531 1 97.5 93 ASP A C 1
ATOM 764 O O . ASP A 1 93 ? -4.832 22.234 16.484 1 97.5 93 ASP A O 1
ATOM 768 N N . VAL A 1 94 ? -5.672 20.219 15.781 1 98.12 94 VAL A N 1
ATOM 769 C CA . VAL A 1 94 ? -4.543 19.922 14.906 1 98.12 94 VAL A CA 1
ATOM 770 C C . VAL A 1 94 ? -4.633 20.781 13.641 1 98.12 94 VAL A C 1
ATOM 772 O O . VAL A 1 94 ? -5.469 20.531 12.773 1 98.12 94 VAL A O 1
ATOM 775 N N . ARG A 1 95 ? -3.738 21.719 13.547 1 97.56 95 ARG A N 1
ATOM 776 C CA . ARG A 1 95 ? -3.742 22.625 12.398 1 97.56 95 ARG A CA 1
ATOM 777 C C . ARG A 1 95 ? -2.973 22.031 11.227 1 97.56 95 ARG A C 1
ATOM 779 O O . ARG A 1 95 ? -3.256 22.344 10.07 1 97.56 95 ARG A O 1
ATOM 786 N N . MET A 1 96 ? -1.977 21.188 11.586 1 98.38 96 MET A N 1
ATOM 787 C CA . MET A 1 96 ? -1.206 20.531 10.539 1 98.38 96 MET A CA 1
ATOM 788 C C . MET A 1 96 ? -0.733 19.156 11 1 98.38 96 MET A C 1
ATOM 790 O O . MET A 1 96 ? -0.239 19 12.117 1 98.38 96 MET A O 1
ATOM 794 N N . LEU A 1 97 ? -0.975 18.203 10.234 1 98.88 97 LEU A N 1
ATOM 795 C CA . LEU A 1 97 ? -0.423 16.859 10.383 1 98.88 97 LEU A CA 1
ATOM 796 C C . LEU A 1 97 ? 0.529 16.531 9.234 1 98.88 97 LEU A C 1
ATOM 798 O O . LEU A 1 97 ? 0.14 16.594 8.07 1 98.88 97 LEU A O 1
ATOM 802 N N . VAL A 1 98 ? 1.799 16.297 9.539 1 98.94 98 VAL A N 1
ATOM 803 C CA . VAL A 1 98 ? 2.779 15.852 8.555 1 98.94 98 VAL A CA 1
ATOM 804 C C . VAL A 1 98 ? 3.162 14.398 8.82 1 98.94 98 VAL A C 1
ATOM 806 O O . VAL A 1 98 ? 3.809 14.094 9.82 1 98.94 98 VAL A O 1
ATOM 809 N N . ASN A 1 99 ? 2.711 13.547 7.961 1 98.88 99 ASN A N 1
ATOM 810 C CA . ASN A 1 99 ? 3.143 12.156 7.98 1 98.88 99 ASN A CA 1
ATOM 811 C C . ASN A 1 99 ? 4.414 11.953 7.168 1 98.88 99 ASN A C 1
ATOM 813 O O . ASN A 1 99 ? 4.352 11.703 5.961 1 98.88 99 ASN A O 1
ATOM 817 N N . ALA A 1 100 ? 5.578 11.961 7.879 1 98.69 100 ALA A N 1
ATOM 818 C CA . ALA A 1 100 ? 6.863 11.898 7.188 1 98.69 100 ALA A CA 1
ATOM 819 C C . ALA A 1 100 ? 7.641 10.648 7.578 1 98.69 100 ALA A C 1
ATOM 821 O O . ALA A 1 100 ? 8.695 10.359 7.008 1 98.69 100 ALA A O 1
ATOM 822 N N . ALA A 1 101 ? 7.074 9.891 8.578 1 98.38 101 ALA A N 1
ATOM 823 C CA . ALA A 1 101 ? 7.723 8.633 8.945 1 98.38 101 ALA A CA 1
ATOM 824 C C . ALA A 1 101 ? 7.68 7.637 7.789 1 98.38 101 ALA A C 1
ATOM 826 O O . ALA A 1 101 ? 6.629 7.422 7.184 1 98.38 101 ALA A O 1
ATOM 827 N N . GLY A 1 102 ? 8.75 7.07 7.461 1 97.44 102 GLY A N 1
ATOM 828 C CA . GLY A 1 102 ? 8.875 6.09 6.395 1 97.44 102 GLY A CA 1
ATOM 829 C C . GLY A 1 102 ? 10.312 5.766 6.039 1 97.44 102 GLY A C 1
ATOM 830 O O . GLY A 1 102 ? 11.234 6.406 6.539 1 97.44 102 GLY A O 1
ATOM 831 N N . TYR A 1 103 ? 10.477 4.742 5.258 1 96.5 103 TYR A N 1
ATOM 832 C CA . TYR A 1 103 ? 11.805 4.387 4.77 1 96.5 103 TYR A CA 1
ATOM 833 C C . TYR A 1 103 ? 11.719 3.498 3.533 1 96.5 103 TYR A C 1
ATOM 835 O O . TYR A 1 103 ? 10.625 3.092 3.135 1 96.5 103 TYR A O 1
ATOM 843 N N . GLY A 1 104 ? 12.836 3.359 2.855 1 96.06 104 GLY A N 1
ATOM 844 C CA . GLY A 1 104 ? 12.969 2.492 1.696 1 96.06 104 GLY A CA 1
ATOM 845 C C . GLY A 1 104 ? 14.195 1.607 1.751 1 96.06 104 GLY A C 1
ATOM 846 O O . GLY A 1 104 ? 15.125 1.87 2.521 1 96.06 104 GLY A O 1
ATOM 847 N N . LYS A 1 105 ? 14.125 0.532 1.049 1 95 105 LYS A N 1
ATOM 848 C CA . LYS A 1 105 ? 15.266 -0.362 0.836 1 95 105 LYS A CA 1
ATOM 849 C C . LYS A 1 105 ? 15.461 -0.656 -0.648 1 95 105 LYS A C 1
ATOM 851 O O . LYS A 1 105 ? 14.531 -1.102 -1.327 1 95 105 LYS A O 1
ATOM 856 N N . ILE A 1 106 ? 16.656 -0.429 -1.098 1 92.69 106 ILE A N 1
ATOM 857 C CA . ILE A 1 106 ? 16.984 -0.672 -2.496 1 92.69 106 ILE A CA 1
ATOM 858 C C . ILE A 1 106 ? 17.391 -2.133 -2.688 1 92.69 106 ILE A C 1
ATOM 860 O O . ILE A 1 106 ? 18.141 -2.689 -1.879 1 92.69 106 ILE A O 1
ATOM 864 N N . GLY A 1 107 ? 16.922 -2.748 -3.723 1 94 107 GLY A N 1
ATOM 865 C CA . GLY A 1 107 ? 17.203 -4.133 -4.07 1 94 107 GLY A CA 1
ATOM 866 C C . GLY A 1 107 ? 16 -4.855 -4.66 1 94 107 GLY A C 1
ATOM 867 O O . GLY A 1 107 ? 14.875 -4.379 -4.555 1 94 107 GLY A O 1
ATOM 868 N N . ASN A 1 108 ? 16.312 -5.965 -5.348 1 95.81 108 ASN A N 1
ATOM 869 C CA . ASN A 1 108 ? 15.219 -6.789 -5.852 1 95.81 108 ASN A CA 1
ATOM 870 C C . ASN A 1 108 ? 14.406 -7.406 -4.715 1 95.81 108 ASN A C 1
ATOM 872 O O . ASN A 1 108 ? 14.938 -7.625 -3.621 1 95.81 108 ASN A O 1
ATOM 876 N N . VAL A 1 109 ? 13.148 -7.703 -4.969 1 97.31 109 VAL A N 1
ATOM 877 C CA . VAL A 1 109 ? 12.258 -8.328 -3.996 1 97.31 109 VAL A CA 1
ATOM 878 C C . VAL A 1 109 ? 12.859 -9.641 -3.504 1 97.31 109 VAL A C 1
ATOM 880 O O . VAL A 1 109 ? 12.758 -9.977 -2.322 1 97.31 109 VAL A O 1
ATOM 883 N N . SER A 1 110 ? 13.594 -10.305 -4.355 1 96.25 110 SER A N 1
ATOM 884 C CA . SER A 1 110 ? 14.203 -11.586 -4.023 1 96.25 110 SER A CA 1
ATOM 885 C C . SER A 1 110 ? 15.391 -11.406 -3.082 1 96.25 110 SER A C 1
ATOM 887 O O . SER A 1 110 ? 15.812 -12.359 -2.418 1 96.25 110 SER A O 1
ATOM 889 N N . ASP A 1 111 ? 15.914 -10.18 -3.014 1 95 111 ASP A N 1
ATOM 890 C CA . ASP A 1 111 ? 17.188 -9.977 -2.334 1 95 111 ASP A CA 1
ATOM 891 C C . ASP A 1 111 ? 16.984 -9.273 -0.991 1 95 111 ASP A C 1
ATOM 893 O O . ASP A 1 111 ? 17.781 -9.461 -0.065 1 95 111 ASP A O 1
ATOM 897 N N . ILE A 1 112 ? 15.977 -8.492 -0.876 1 95.44 112 ILE A N 1
ATOM 898 C CA . ILE A 1 112 ? 15.711 -7.734 0.341 1 95.44 112 ILE A CA 1
ATOM 899 C C . ILE A 1 112 ? 15.102 -8.648 1.4 1 95.44 112 ILE A C 1
ATOM 901 O O . ILE A 1 112 ? 14.234 -9.477 1.096 1 95.44 112 ILE A O 1
ATOM 905 N N . ASP A 1 113 ? 15.586 -8.461 2.627 1 96.75 113 ASP A N 1
ATOM 906 C CA . ASP A 1 113 ? 15 -9.203 3.742 1 96.75 113 ASP A CA 1
ATOM 907 C C . ASP A 1 113 ? 13.492 -8.984 3.811 1 96.75 113 ASP A C 1
ATOM 909 O O . ASP A 1 113 ? 13.016 -7.855 3.682 1 96.75 113 ASP A O 1
ATOM 913 N N . LEU A 1 114 ? 12.812 -10.102 3.992 1 97.19 114 LEU A N 1
ATOM 914 C CA . LEU A 1 114 ? 11.359 -10.055 3.973 1 97.19 114 LEU A CA 1
ATOM 915 C C . LEU A 1 114 ? 10.82 -9.188 5.105 1 97.19 114 LEU A C 1
ATOM 917 O O . LEU A 1 114 ? 9.828 -8.477 4.938 1 97.19 114 LEU A O 1
ATOM 921 N N . LYS A 1 115 ? 11.414 -9.266 6.223 1 96.88 115 LYS A N 1
ATOM 922 C CA . LYS A 1 115 ? 11.008 -8.438 7.355 1 96.88 115 LYS A CA 1
ATOM 923 C C . LYS A 1 115 ? 11.109 -6.953 7.016 1 96.88 115 LYS A C 1
ATOM 925 O O . LYS A 1 115 ? 10.25 -6.164 7.406 1 96.88 115 LYS A O 1
ATOM 930 N N . GLU A 1 116 ? 12.156 -6.586 6.289 1 97.19 116 GLU A N 1
ATOM 931 C CA . GLU A 1 116 ? 12.328 -5.203 5.852 1 97.19 116 GLU A CA 1
ATOM 932 C C . GLU A 1 116 ? 11.242 -4.805 4.852 1 97.19 116 GLU A C 1
ATOM 934 O O . GLU A 1 116 ? 10.742 -3.68 4.891 1 97.19 116 GLU A O 1
ATOM 939 N N . GLN A 1 117 ? 10.945 -5.719 3.996 1 98.38 117 GLN A N 1
ATOM 940 C CA . GLN A 1 117 ? 9.914 -5.441 2.998 1 98.38 117 GLN A CA 1
ATOM 941 C C . GLN A 1 117 ? 8.562 -5.203 3.656 1 98.38 117 GLN A C 1
ATOM 943 O O . GLN A 1 117 ? 7.895 -4.203 3.377 1 98.38 117 GLN A O 1
ATOM 948 N N . CYS A 1 118 ? 8.156 -6.086 4.555 1 98.44 118 CYS A N 1
ATOM 949 C CA . CYS A 1 118 ? 6.895 -5.941 5.266 1 98.44 118 CYS A CA 1
ATOM 950 C C . CYS A 1 118 ? 6.918 -4.715 6.176 1 98.44 118 CYS A C 1
ATOM 952 O O . CYS A 1 118 ? 5.91 -4.027 6.32 1 98.44 118 CYS A O 1
ATOM 954 N N . GLY A 1 119 ? 8.086 -4.461 6.777 1 98.12 119 GLY A N 1
ATOM 955 C CA . GLY A 1 119 ? 8.25 -3.281 7.609 1 98.12 119 GLY A CA 1
ATOM 956 C C . GLY A 1 119 ? 8.023 -1.984 6.855 1 98.12 119 GLY A C 1
ATOM 957 O O . GLY A 1 119 ? 7.465 -1.031 7.402 1 98.12 119 GLY A O 1
ATOM 958 N N . MET A 1 120 ? 8.438 -1.913 5.609 1 98.5 120 MET A N 1
ATOM 959 C CA . MET A 1 120 ? 8.195 -0.739 4.773 1 98.5 120 MET A CA 1
ATOM 960 C C . MET A 1 120 ? 6.699 -0.497 4.598 1 98.5 120 MET A C 1
ATOM 962 O O . MET A 1 120 ? 6.234 0.637 4.715 1 98.5 120 MET A O 1
ATOM 966 N N . VAL A 1 121 ? 5.949 -1.586 4.32 1 98.81 121 VAL A N 1
ATOM 967 C CA . VAL A 1 121 ? 4.508 -1.443 4.152 1 98.81 121 VAL A CA 1
ATOM 968 C C . VAL A 1 121 ? 3.875 -0.977 5.461 1 98.81 121 VAL A C 1
ATOM 970 O O . VAL A 1 121 ? 3.049 -0.062 5.469 1 98.81 121 VAL A O 1
ATOM 973 N N . ASP A 1 122 ? 4.32 -1.548 6.547 1 98.5 122 ASP A N 1
ATOM 974 C CA . ASP A 1 122 ? 3.771 -1.243 7.863 1 98.5 122 ASP A CA 1
ATOM 975 C C . ASP A 1 122 ? 3.982 0.227 8.219 1 98.5 122 ASP A C 1
ATOM 977 O O . ASP A 1 122 ? 3.061 0.896 8.688 1 98.5 122 ASP A O 1
ATOM 981 N N . LEU A 1 123 ? 5.137 0.649 7.957 1 98.62 123 LEU A N 1
ATOM 982 C CA . LEU A 1 123 ? 5.449 2.016 8.359 1 98.62 123 LEU A CA 1
ATOM 983 C C . LEU A 1 123 ? 4.918 3.018 7.336 1 98.62 123 LEU A C 1
ATOM 985 O O . LEU A 1 123 ? 4.23 3.975 7.699 1 98.62 123 LEU A O 1
ATOM 989 N N . ASN A 1 124 ? 5.207 2.785 6.039 1 98.81 124 ASN A N 1
ATOM 990 C CA . ASN A 1 124 ? 4.887 3.756 4.996 1 98.81 124 ASN A CA 1
ATOM 991 C C . ASN A 1 124 ? 3.383 3.838 4.75 1 98.81 124 ASN A C 1
ATOM 993 O O . ASN A 1 124 ? 2.875 4.879 4.332 1 98.81 124 ASN A O 1
ATOM 997 N N . CYS A 1 125 ? 2.684 2.732 4.969 1 98.88 125 CYS A N 1
ATOM 998 C CA . CYS A 1 125 ? 1.27 2.701 4.613 1 98.88 125 CYS A CA 1
ATOM 999 C C . CYS A 1 125 ? 0.398 2.602 5.859 1 98.88 125 CYS A C 1
ATOM 1001 O O . CYS A 1 125 ? -0.381 3.51 6.152 1 98.88 125 CYS A O 1
ATOM 1003 N N . THR A 1 126 ? 0.609 1.551 6.652 1 98.81 126 THR A N 1
ATOM 1004 C CA . THR A 1 126 ? -0.278 1.297 7.781 1 98.81 126 THR A CA 1
ATOM 1005 C C . THR A 1 126 ? -0.166 2.41 8.82 1 98.81 126 THR A C 1
ATOM 1007 O O . THR A 1 126 ? -1.178 2.965 9.25 1 98.81 126 THR A O 1
ATOM 1010 N N . ALA A 1 127 ? 1.044 2.711 9.203 1 98.81 127 ALA A N 1
ATOM 1011 C CA . ALA A 1 127 ? 1.249 3.734 10.227 1 98.81 127 ALA A CA 1
ATOM 1012 C C . ALA A 1 127 ? 0.714 5.086 9.766 1 98.81 127 ALA A C 1
ATOM 1014 O O . ALA A 1 127 ? 0.107 5.82 10.547 1 98.81 127 ALA A O 1
ATOM 1015 N N . LEU A 1 128 ? 0.957 5.449 8.516 1 98.88 128 LEU A N 1
ATOM 1016 C CA . LEU A 1 128 ? 0.456 6.699 7.957 1 98.88 128 LEU A CA 1
ATOM 1017 C C . LEU A 1 128 ? -1.068 6.746 8.008 1 98.88 128 LEU A C 1
ATOM 1019 O O . LEU A 1 128 ? -1.65 7.75 8.422 1 98.88 128 LEU A O 1
ATOM 1023 N N . THR A 1 129 ? -1.729 5.664 7.582 1 98.88 129 THR A N 1
ATOM 1024 C CA . THR A 1 129 ? -3.186 5.566 7.598 1 98.88 129 THR A CA 1
ATOM 1025 C C . THR A 1 129 ? -3.719 5.695 9.023 1 98.88 129 THR A C 1
ATOM 1027 O O . THR A 1 129 ? -4.668 6.441 9.266 1 98.88 129 THR A O 1
ATOM 1030 N N . ARG A 1 130 ? -3.062 4.992 9.906 1 98.69 130 ARG A N 1
ATOM 1031 C CA . ARG A 1 130 ? -3.479 4.98 11.305 1 98.69 130 ARG A CA 1
ATOM 1032 C C . ARG A 1 130 ? -3.328 6.359 11.938 1 98.69 130 ARG A C 1
ATOM 1034 O O . ARG A 1 130 ? -4.242 6.844 12.609 1 98.69 130 ARG A O 1
ATOM 1041 N N . MET A 1 131 ? -2.203 6.996 11.695 1 98.81 131 MET A N 1
ATOM 1042 C CA . MET A 1 131 ? -1.955 8.328 12.242 1 98.81 131 MET A CA 1
ATOM 1043 C C . MET A 1 131 ? -2.98 9.328 11.711 1 98.81 131 MET A C 1
ATOM 1045 O O . MET A 1 131 ? -3.488 10.156 12.469 1 98.81 131 MET A O 1
ATOM 1049 N N . THR A 1 132 ? -3.238 9.266 10.43 1 98.88 132 THR A N 1
ATOM 1050 C CA . THR A 1 132 ? -4.25 10.125 9.828 1 98.88 132 THR A CA 1
ATOM 1051 C C . THR A 1 132 ? -5.605 9.922 10.508 1 98.88 132 THR A C 1
ATOM 1053 O O . THR A 1 132 ? -6.266 10.891 10.883 1 98.88 132 THR A O 1
ATOM 1056 N N . GLY A 1 133 ? -5.988 8.672 10.711 1 98.38 133 GLY A N 1
ATOM 1057 C CA . GLY A 1 133 ? -7.266 8.352 11.328 1 98.38 133 GLY A CA 1
ATOM 1058 C C . GLY A 1 133 ? -7.395 8.898 12.742 1 98.38 133 GLY A C 1
ATOM 1059 O O . GLY A 1 133 ? -8.445 9.422 13.117 1 98.38 133 GLY A O 1
ATOM 1060 N N . ILE A 1 134 ? -6.332 8.789 13.516 1 97.94 134 ILE A N 1
ATOM 1061 C CA . ILE A 1 134 ? -6.355 9.211 14.914 1 97.94 134 ILE A CA 1
ATOM 1062 C C . ILE A 1 134 ? -6.457 10.734 15 1 97.94 134 ILE A C 1
ATOM 1064 O O . ILE A 1 134 ? -7.035 11.273 15.945 1 97.94 134 ILE A O 1
ATOM 1068 N N . CYS A 1 135 ? -6.016 11.445 13.992 1 98.62 135 CYS A N 1
ATOM 1069 C CA . CYS A 1 135 ? -5.945 12.898 14.039 1 98.62 135 CYS A CA 1
ATOM 1070 C C . CYS A 1 135 ? -7.203 13.531 13.453 1 98.62 135 CYS A C 1
ATOM 1072 O O . CYS A 1 135 ? -7.504 14.695 13.727 1 98.62 135 CYS A O 1
ATOM 1074 N N . LEU A 1 136 ? -7.934 12.766 12.633 1 98.5 136 LEU A N 1
ATOM 1075 C CA . LEU A 1 136 ? -9.031 13.312 11.836 1 98.5 136 LEU A CA 1
ATOM 1076 C C . LEU A 1 136 ? -10.055 14.016 12.727 1 98.5 136 LEU A C 1
ATOM 1078 O O . LEU A 1 136 ? -10.5 15.117 12.406 1 98.5 136 LEU A O 1
ATOM 1082 N N . PRO A 1 137 ? -10.406 13.453 13.914 1 97.81 137 PRO A N 1
ATOM 1083 C CA . PRO A 1 137 ? -11.406 14.109 14.758 1 97.81 137 PRO A CA 1
ATOM 1084 C C . PRO A 1 137 ? -10.914 15.445 15.32 1 97.81 137 PRO A C 1
ATOM 1086 O O . PRO A 1 137 ? -11.719 16.25 15.805 1 97.81 137 PRO A O 1
ATOM 1089 N N . TYR A 1 138 ? -9.648 15.719 15.219 1 98.31 138 TYR A N 1
ATOM 1090 C CA . TYR A 1 138 ? -9.078 16.906 15.852 1 98.31 138 TYR A CA 1
ATOM 1091 C C . TYR A 1 138 ? -8.719 17.953 14.812 1 98.31 138 TYR A C 1
ATOM 1093 O O . TYR A 1 138 ? -8.078 18.969 15.133 1 98.31 138 TYR A O 1
ATOM 1101 N N . LEU A 1 139 ? -9.023 17.656 13.578 1 98.12 139 LEU A N 1
ATOM 1102 C CA . LEU A 1 139 ? -8.805 18.609 12.5 1 98.12 139 LEU A CA 1
ATOM 1103 C C . LEU A 1 139 ? -10.023 19.5 12.312 1 98.12 139 LEU A C 1
ATOM 1105 O O . LEU A 1 139 ? -11.164 19.062 12.477 1 98.12 139 LEU A O 1
ATOM 1109 N N . SER A 1 140 ? -9.781 20.703 12 1 96.25 140 SER A N 1
ATOM 1110 C CA . SER A 1 140 ? -10.844 21.688 11.781 1 96.25 140 SER A CA 1
ATOM 1111 C C . SER A 1 140 ? -10.656 22.422 10.461 1 96.25 140 SER A C 1
ATOM 1113 O O . SER A 1 140 ? -9.68 22.188 9.75 1 96.25 140 SER A O 1
ATOM 1115 N N . LYS A 1 141 ? -11.641 23.266 10.133 1 97.25 141 LYS A N 1
ATOM 1116 C CA . LYS A 1 141 ? -11.547 24.047 8.906 1 97.25 141 LYS A CA 1
ATOM 1117 C C . LYS A 1 141 ? -10.227 24.797 8.836 1 97.25 141 LYS A C 1
ATOM 1119 O O . LYS A 1 141 ? -9.836 25.469 9.797 1 97.25 141 LYS A O 1
ATOM 1124 N N . GLY A 1 142 ? -9.602 24.641 7.703 1 96.38 142 GLY A N 1
ATOM 1125 C CA . GLY A 1 142 ? -8.312 25.297 7.527 1 96.38 142 GLY A CA 1
ATOM 1126 C C . GLY A 1 142 ? -7.141 24.406 7.875 1 96.38 142 GLY A C 1
ATOM 1127 O O . GLY A 1 142 ? -5.992 24.734 7.57 1 96.38 142 GLY A O 1
ATOM 1128 N N . SER A 1 143 ? -7.379 23.234 8.57 1 97.69 143 SER A N 1
ATOM 1129 C CA . SER A 1 143 ? -6.32 22.281 8.867 1 97.69 143 SER A CA 1
ATOM 1130 C C . SER A 1 143 ? -5.734 21.688 7.59 1 97.69 143 SER A C 1
ATOM 1132 O O . SER A 1 143 ? -6.387 21.688 6.543 1 97.69 143 SER A O 1
ATOM 1134 N N . ARG A 1 144 ? -4.469 21.203 7.73 1 98.31 144 ARG A N 1
ATOM 1135 C CA . ARG A 1 144 ? -3.768 20.656 6.578 1 98.31 144 ARG A CA 1
ATOM 1136 C C . ARG A 1 144 ? -3.094 19.328 6.93 1 98.31 144 ARG A C 1
ATOM 1138 O O . ARG A 1 144 ? -2.545 19.188 8.023 1 98.31 144 ARG A O 1
ATOM 1145 N N . ILE A 1 145 ? -3.225 18.406 6.07 1 98.88 145 ILE A N 1
ATOM 1146 C CA . ILE A 1 145 ? -2.496 17.141 6.141 1 98.88 145 ILE A CA 1
ATOM 1147 C C . ILE A 1 145 ? -1.461 17.094 5.02 1 98.88 145 ILE A C 1
ATOM 1149 O O . ILE A 1 145 ? -1.778 17.359 3.855 1 98.88 145 ILE A O 1
ATOM 1153 N N . VAL A 1 146 ? -0.209 16.828 5.355 1 98.94 146 VAL A N 1
ATOM 1154 C CA . VAL A 1 146 ? 0.859 16.594 4.391 1 98.94 146 VAL A CA 1
ATOM 1155 C C . VAL A 1 146 ? 1.357 15.156 4.516 1 98.94 146 VAL A C 1
ATOM 1157 O O . VAL A 1 146 ? 1.79 14.727 5.59 1 98.94 146 VAL A O 1
ATOM 1160 N N . ASN A 1 147 ? 1.202 14.375 3.494 1 98.94 147 ASN A N 1
ATOM 1161 C CA . ASN A 1 147 ? 1.715 13.008 3.422 1 98.94 147 ASN A CA 1
ATOM 1162 C C . ASN A 1 147 ? 2.938 12.922 2.512 1 98.94 147 ASN A C 1
ATOM 1164 O O . ASN A 1 147 ? 2.898 13.367 1.366 1 98.94 147 ASN A O 1
ATOM 1168 N N . LEU A 1 148 ? 4.02 12.336 2.994 1 98.69 148 LEU A N 1
ATOM 1169 C CA . LEU A 1 148 ? 5.227 12.203 2.188 1 98.69 148 LEU A CA 1
ATOM 1170 C C . LEU A 1 148 ? 5.152 10.969 1.295 1 98.69 148 LEU A C 1
ATOM 1172 O O . LEU A 1 148 ? 5.457 9.859 1.737 1 98.69 148 LEU A O 1
ATOM 1176 N N . ALA A 1 149 ? 4.836 11.227 0.089 1 98.44 149 ALA A N 1
ATOM 1177 C CA . ALA A 1 149 ? 4.949 10.211 -0.958 1 98.44 149 ALA A CA 1
ATOM 1178 C C . ALA A 1 149 ? 6.344 10.219 -1.581 1 98.44 149 ALA A C 1
ATOM 1180 O O . ALA A 1 149 ? 7.348 10.156 -0.869 1 98.44 149 ALA A O 1
ATOM 1181 N N . SER A 1 150 ? 6.426 10.141 -2.896 1 97 150 SER A N 1
ATOM 1182 C CA . SER A 1 150 ? 7.684 10.125 -3.641 1 97 150 SER A CA 1
ATOM 1183 C C . SER A 1 150 ? 7.438 10.195 -5.145 1 97 150 SER A C 1
ATOM 1185 O O . SER A 1 150 ? 6.367 9.812 -5.621 1 97 150 SER A O 1
ATOM 1187 N N . ALA A 1 151 ? 8.406 10.672 -5.859 1 95.12 151 ALA A N 1
ATOM 1188 C CA . ALA A 1 151 ? 8.359 10.531 -7.312 1 95.12 151 ALA A CA 1
ATOM 1189 C C . ALA A 1 151 ? 8.336 9.055 -7.715 1 95.12 151 ALA A C 1
ATOM 1191 O O . ALA A 1 151 ? 7.859 8.711 -8.797 1 95.12 151 ALA A O 1
ATOM 1192 N N . ALA A 1 152 ? 8.781 8.227 -6.859 1 94.56 152 ALA A N 1
ATOM 1193 C CA . ALA A 1 152 ? 8.758 6.785 -7.098 1 94.56 152 ALA A CA 1
ATOM 1194 C C . ALA A 1 152 ? 7.328 6.262 -7.184 1 94.56 152 ALA A C 1
ATOM 1196 O O . ALA A 1 152 ? 7.098 5.129 -7.609 1 94.56 152 ALA A O 1
ATOM 1197 N N . SER A 1 153 ? 6.371 7.059 -6.754 1 96.62 153 SER A N 1
ATOM 1198 C CA . SER A 1 153 ? 4.973 6.652 -6.77 1 96.62 153 SER A CA 1
ATOM 1199 C C . SER A 1 153 ? 4.41 6.66 -8.188 1 96.62 153 SER A C 1
ATOM 1201 O O . SER A 1 153 ? 3.346 6.09 -8.438 1 96.62 153 SER A O 1
ATOM 1203 N N . PHE A 1 154 ? 5.117 7.312 -9.141 1 95.12 154 PHE A N 1
ATOM 1204 C CA . PHE A 1 154 ? 4.516 7.641 -10.43 1 95.12 154 PHE A CA 1
ATOM 1205 C C . PHE A 1 154 ? 4.516 6.422 -11.352 1 95.12 154 PHE A C 1
ATOM 1207 O O . PHE A 1 154 ? 3.758 6.371 -12.32 1 95.12 154 PHE A O 1
ATOM 1214 N N . CYS A 1 155 ? 5.391 5.508 -11.094 1 94.25 155 CYS A N 1
ATOM 1215 C CA . CYS A 1 155 ? 5.453 4.273 -11.875 1 94.25 155 CYS A CA 1
ATOM 1216 C C . CYS A 1 155 ? 6.148 3.168 -11.086 1 94.25 155 CYS A C 1
ATOM 1218 O O . CYS A 1 155 ? 6.758 3.428 -10.047 1 94.25 155 CYS A O 1
ATOM 1220 N N . ALA A 1 156 ? 5.949 1.941 -11.594 1 96.56 156 ALA A N 1
ATOM 1221 C CA . ALA A 1 156 ? 6.633 0.814 -10.969 1 96.56 156 ALA A CA 1
ATOM 1222 C C . ALA A 1 156 ? 8.148 0.972 -11.055 1 96.56 156 ALA A C 1
ATOM 1224 O O . ALA A 1 156 ? 8.672 1.434 -12.07 1 96.56 156 ALA A O 1
ATOM 1225 N N . GLN A 1 157 ? 8.867 0.567 -9.945 1 95.25 157 GLN A N 1
ATOM 1226 C CA . GLN A 1 157 ? 10.312 0.744 -9.875 1 95.25 157 GLN A CA 1
ATOM 1227 C C . GLN A 1 157 ? 11.016 -0.576 -9.57 1 95.25 157 GLN A C 1
ATOM 1229 O O . GLN A 1 157 ? 11.352 -0.851 -8.414 1 95.25 157 GLN A O 1
ATOM 1234 N N . PRO A 1 158 ? 11.367 -1.385 -10.648 1 95.81 158 PRO A N 1
ATOM 1235 C CA . PRO A 1 158 ? 12.203 -2.553 -10.383 1 95.81 158 PRO A CA 1
ATOM 1236 C C . PRO A 1 158 ? 13.492 -2.195 -9.633 1 95.81 158 PRO A C 1
ATOM 1238 O O . PRO A 1 158 ? 14.102 -1.161 -9.906 1 95.81 158 PRO A O 1
ATOM 1241 N N . GLY A 1 159 ? 13.883 -2.994 -8.633 1 94.94 159 GLY A N 1
ATOM 1242 C CA . GLY A 1 159 ? 15.016 -2.697 -7.77 1 94.94 159 GLY A CA 1
ATOM 1243 C C . GLY A 1 159 ? 14.648 -1.812 -6.59 1 94.94 159 GLY A C 1
ATOM 1244 O O . GLY A 1 159 ? 15.492 -1.539 -5.73 1 94.94 159 GLY A O 1
ATOM 1245 N N . PHE A 1 160 ? 13.461 -1.37 -6.52 1 95.81 160 PHE A N 1
ATOM 1246 C CA . PHE A 1 160 ? 12.898 -0.513 -5.484 1 95.81 160 PHE A CA 1
ATOM 1247 C C . PHE A 1 160 ? 11.398 -0.74 -5.359 1 95.81 160 PHE A C 1
ATOM 1249 O O . PHE A 1 160 ? 10.633 0.204 -5.129 1 95.81 160 PHE A O 1
ATOM 1256 N N . CYS A 1 161 ? 11.031 -1.975 -5.57 1 97.38 161 CYS A N 1
ATOM 1257 C CA . CYS A 1 161 ? 9.664 -2.379 -5.883 1 97.38 161 CYS A CA 1
ATOM 1258 C C . CYS A 1 161 ? 8.727 -2.08 -4.719 1 97.38 161 CYS A C 1
ATOM 1260 O O . CYS A 1 161 ? 7.715 -1.394 -4.887 1 97.38 161 CYS A O 1
ATOM 1262 N N . VAL A 1 162 ? 9.031 -2.539 -3.5 1 98.62 162 VAL A N 1
ATOM 1263 C CA . VAL A 1 162 ? 8.141 -2.422 -2.352 1 98.62 162 VAL A CA 1
ATOM 1264 C C . VAL A 1 162 ? 8.016 -0.956 -1.942 1 98.62 162 VAL A C 1
ATOM 1266 O O . VAL A 1 162 ? 6.922 -0.48 -1.642 1 98.62 162 VAL A O 1
ATOM 1269 N N . TYR A 1 163 ? 9.117 -0.243 -1.98 1 98.06 163 TYR A N 1
ATOM 1270 C CA . TYR A 1 163 ? 9.094 1.173 -1.633 1 98.06 163 TYR A CA 1
ATOM 1271 C C . TYR A 1 163 ? 8.195 1.953 -2.588 1 98.06 163 TYR A C 1
ATOM 1273 O O . TYR A 1 163 ? 7.293 2.676 -2.154 1 98.06 163 TYR A O 1
ATOM 1281 N N . ALA A 1 164 ? 8.438 1.79 -3.887 1 98.31 164 ALA A N 1
ATOM 1282 C CA . ALA A 1 164 ? 7.656 2.51 -4.887 1 98.31 164 ALA A CA 1
ATOM 1283 C C . ALA A 1 164 ? 6.172 2.178 -4.766 1 98.31 164 ALA A C 1
ATOM 1285 O O . ALA A 1 164 ? 5.32 3.066 -4.859 1 98.31 164 ALA A O 1
ATOM 1286 N N . ALA A 1 165 ? 5.879 0.916 -4.543 1 98.88 165 ALA A N 1
ATOM 1287 C CA . ALA A 1 165 ? 4.488 0.506 -4.367 1 98.88 165 ALA A CA 1
ATOM 1288 C C . ALA A 1 165 ? 3.877 1.164 -3.135 1 98.88 165 ALA A C 1
ATOM 1290 O O . ALA A 1 165 ? 2.732 1.623 -3.172 1 98.88 165 ALA A O 1
ATOM 1291 N N . SER A 1 166 ? 4.605 1.237 -2.021 1 98.88 166 SER A N 1
ATOM 1292 C CA . SER A 1 166 ? 4.109 1.866 -0.801 1 98.88 166 SER A CA 1
ATOM 1293 C C . SER A 1 166 ? 3.836 3.352 -1.017 1 98.88 166 SER A C 1
ATOM 1295 O O . SER A 1 166 ? 2.875 3.898 -0.47 1 98.88 166 SER A O 1
ATOM 1297 N N . LYS A 1 167 ? 4.68 3.973 -1.778 1 98.81 167 LYS A N 1
ATOM 1298 C CA . LYS A 1 167 ? 4.492 5.402 -2.01 1 98.81 167 LYS A CA 1
ATOM 1299 C C . LYS A 1 167 ? 3.379 5.652 -3.023 1 98.81 167 LYS A C 1
ATOM 1301 O O . LYS A 1 167 ? 2.701 6.68 -2.965 1 98.81 167 LYS A O 1
ATOM 1306 N N . ALA A 1 168 ? 3.145 4.68 -3.912 1 98.75 168 ALA A N 1
ATOM 1307 C CA . ALA A 1 168 ? 1.938 4.734 -4.734 1 98.75 168 ALA A CA 1
ATOM 1308 C C . ALA A 1 168 ? 0.683 4.684 -3.867 1 98.75 168 ALA A C 1
ATOM 1310 O O . ALA A 1 168 ? -0.292 5.391 -4.133 1 98.75 168 ALA A O 1
ATOM 1311 N N . TYR A 1 169 ? 0.683 3.83 -2.857 1 98.94 169 TYR A N 1
ATOM 1312 C CA . TYR A 1 169 ? -0.395 3.805 -1.877 1 98.94 169 TYR A CA 1
ATOM 1313 C C . TYR A 1 169 ? -0.61 5.188 -1.268 1 98.94 169 TYR A C 1
ATOM 1315 O O . TYR A 1 169 ? -1.737 5.684 -1.227 1 98.94 169 TYR A O 1
ATOM 1323 N N . VAL A 1 170 ? 0.48 5.824 -0.825 1 98.94 170 VAL A N 1
ATOM 1324 C CA . VAL A 1 170 ? 0.409 7.109 -0.136 1 98.94 170 VAL A CA 1
ATOM 1325 C C . VAL A 1 170 ? -0.193 8.164 -1.064 1 98.94 170 VAL A C 1
ATOM 1327 O O . VAL A 1 170 ? -1.05 8.945 -0.651 1 98.94 170 VAL A O 1
ATOM 1330 N N . LEU A 1 171 ? 0.24 8.172 -2.295 1 98.69 171 LEU A N 1
ATOM 1331 C CA . LEU A 1 171 ? -0.259 9.148 -3.262 1 98.69 171 LEU A CA 1
ATOM 1332 C C . LEU A 1 171 ? -1.76 8.977 -3.477 1 98.69 171 LEU A C 1
ATOM 1334 O O . LEU A 1 171 ? -2.518 9.945 -3.375 1 98.69 171 LEU A O 1
ATOM 1338 N N . ARG A 1 172 ? -2.215 7.766 -3.713 1 98.62 172 ARG A N 1
ATOM 1339 C CA . ARG A 1 172 ? -3.621 7.492 -3.99 1 98.62 172 ARG A CA 1
ATOM 1340 C C . ARG A 1 172 ? -4.484 7.777 -2.768 1 98.62 172 ARG A C 1
ATOM 1342 O O . ARG A 1 172 ? -5.551 8.391 -2.883 1 98.62 172 ARG A O 1
ATOM 1349 N N . PHE A 1 173 ? -4.02 7.352 -1.601 1 98.88 173 PHE A N 1
ATOM 1350 C CA . PHE A 1 173 ? -4.711 7.609 -0.343 1 98.88 173 PHE A CA 1
ATOM 1351 C C . PHE A 1 173 ? -4.914 9.109 -0.137 1 98.88 173 PHE A C 1
ATOM 1353 O O . PHE A 1 173 ? -6.02 9.547 0.193 1 98.88 173 PHE A O 1
ATOM 1360 N N . SER A 1 174 ? -3.863 9.852 -0.406 1 98.81 174 SER A N 1
ATOM 1361 C CA . SER A 1 174 ? -3.887 11.297 -0.196 1 98.81 174 SER A CA 1
ATOM 1362 C C . SER A 1 174 ? -4.891 11.977 -1.123 1 98.81 174 SER A C 1
ATOM 1364 O O . SER A 1 174 ? -5.652 12.844 -0.692 1 98.81 174 SER A O 1
ATOM 1366 N N . GLN A 1 175 ? -4.859 11.562 -2.367 1 98.25 175 GLN A N 1
ATOM 1367 C CA . GLN A 1 175 ? -5.754 12.164 -3.35 1 98.25 175 GLN A CA 1
ATOM 1368 C C . GLN A 1 175 ? -7.215 11.875 -3.01 1 98.25 175 GLN A C 1
ATOM 1370 O O . GLN A 1 175 ? -8.07 12.75 -3.133 1 98.25 175 GLN A O 1
ATOM 1375 N N . GLY A 1 176 ? -7.504 10.625 -2.625 1 98 176 GLY A N 1
ATOM 1376 C CA . GLY A 1 176 ? -8.852 10.281 -2.191 1 98 176 GLY A CA 1
ATOM 1377 C C . GLY A 1 176 ? -9.281 11.023 -0.938 1 98 176 GLY A C 1
ATOM 1378 O O . GLY A 1 176 ? -10.398 11.531 -0.865 1 98 176 GLY A O 1
ATOM 1379 N N . LEU A 1 177 ? -8.391 11.086 0.002 1 98.5 177 LEU A N 1
ATOM 1380 C CA . LEU A 1 177 ? -8.664 11.75 1.271 1 98.5 177 LEU A CA 1
ATOM 1381 C C . LEU A 1 177 ? -8.945 13.234 1.056 1 98.5 177 LEU A C 1
ATOM 1383 O O . LEU A 1 177 ? -9.836 13.797 1.692 1 98.5 177 LEU A O 1
ATOM 1387 N N . ALA A 1 178 ? -8.172 13.891 0.191 1 98.31 178 ALA A N 1
ATOM 1388 C CA . ALA A 1 178 ? -8.359 15.305 -0.128 1 98.31 178 ALA A CA 1
ATOM 1389 C C . ALA A 1 178 ? -9.789 15.57 -0.597 1 98.31 178 ALA A C 1
ATOM 1391 O O . ALA A 1 178 ? -10.414 16.547 -0.176 1 98.31 178 ALA A O 1
ATOM 1392 N N . ALA A 1 179 ? -10.258 14.727 -1.438 1 97.38 179 ALA A N 1
ATOM 1393 C CA . ALA A 1 179 ? -11.609 14.883 -1.956 1 97.38 179 ALA A CA 1
ATOM 1394 C C . ALA A 1 179 ? -12.648 14.703 -0.849 1 97.38 179 ALA A C 1
ATOM 1396 O O . ALA A 1 179 ? -13.617 15.461 -0.768 1 97.38 179 ALA A O 1
ATOM 1397 N N . GLU A 1 180 ? -12.484 13.727 0.023 1 97.12 180 GLU A N 1
ATOM 1398 C CA . GLU A 1 180 ? -13.422 13.445 1.104 1 97.12 180 GLU A CA 1
ATOM 1399 C C . GLU A 1 180 ? -13.5 14.609 2.086 1 97.12 180 GLU A C 1
ATOM 1401 O O . GLU A 1 180 ? -14.57 14.883 2.645 1 97.12 180 GLU A O 1
ATOM 1406 N N . LEU A 1 181 ? -12.383 15.289 2.297 1 97.69 181 LEU A N 1
ATOM 1407 C CA . LEU A 1 181 ? -12.297 16.266 3.375 1 97.69 181 LEU A CA 1
ATOM 1408 C C . LEU A 1 181 ? -12.57 17.672 2.854 1 97.69 181 LEU A C 1
ATOM 1410 O O . LEU A 1 181 ? -12.617 18.625 3.629 1 97.69 181 LEU A O 1
ATOM 1414 N N . LYS A 1 182 ? -12.734 17.781 1.59 1 95.88 182 LYS A N 1
ATOM 1415 C CA . LYS A 1 182 ? -12.898 19.094 0.957 1 95.88 182 LYS A CA 1
ATOM 1416 C C . LYS A 1 182 ? -14.039 19.875 1.604 1 95.88 182 LYS A C 1
ATOM 1418 O O . LYS A 1 182 ? -13.875 21.062 1.928 1 95.88 182 LYS A O 1
ATOM 1423 N N . LYS A 1 183 ? -15.133 19.266 1.867 1 95.12 183 LYS A N 1
ATOM 1424 C CA . LYS A 1 183 ? -16.312 19.938 2.41 1 95.12 183 LYS A CA 1
ATOM 1425 C C . LYS A 1 183 ? -16.062 20.406 3.842 1 95.12 183 LYS A C 1
ATOM 1427 O O . LYS A 1 183 ? -16.672 21.375 4.301 1 95.12 183 LYS A O 1
ATOM 1432 N N . ARG A 1 184 ? -15.188 19.75 4.512 1 96.56 184 ARG A N 1
ATOM 1433 C CA . ARG A 1 184 ? -14.836 20.125 5.875 1 96.56 184 ARG A CA 1
ATOM 1434 C C . ARG A 1 184 ? -13.828 21.266 5.883 1 96.56 184 ARG A C 1
ATOM 1436 O O . ARG A 1 184 ? -13.469 21.781 6.945 1 96.56 184 ARG A O 1
ATOM 1443 N N . GLY A 1 185 ? -13.367 21.625 4.688 1 97.69 185 GLY A N 1
ATOM 1444 C CA . GLY A 1 185 ? -12.375 22.688 4.582 1 97.69 185 GLY A CA 1
ATOM 1445 C C . GLY A 1 185 ? -10.984 22.266 5.008 1 97.69 185 GLY A C 1
ATOM 1446 O O . GLY A 1 185 ? -10.18 23.078 5.434 1 97.69 185 GLY A O 1
ATOM 1447 N N . ILE A 1 186 ? -10.734 20.969 5.035 1 98.19 186 ILE A N 1
ATOM 1448 C CA . ILE A 1 186 ? -9.422 20.422 5.363 1 98.19 186 ILE A CA 1
ATOM 1449 C C . ILE A 1 186 ? -8.664 20.094 4.078 1 98.19 186 ILE A C 1
ATOM 1451 O O . ILE A 1 186 ? -9.227 19.516 3.146 1 98.19 186 ILE A O 1
ATOM 1455 N N . LEU A 1 187 ? -7.387 20.5 3.982 1 98.44 187 LEU A N 1
ATOM 1456 C CA . LEU A 1 187 ? -6.586 20.328 2.777 1 98.44 187 LEU A CA 1
ATOM 1457 C C . LEU A 1 187 ? -5.594 19.172 2.951 1 98.44 187 LEU A C 1
ATOM 1459 O O . LEU A 1 187 ? -5.055 18.969 4.043 1 98.44 187 LEU A O 1
ATOM 1463 N N . VAL A 1 188 ? -5.426 18.391 1.934 1 98.81 188 VAL A N 1
ATOM 1464 C CA . VAL A 1 188 ? -4.488 17.281 1.931 1 98.81 188 VAL A CA 1
ATOM 1465 C C . VAL A 1 188 ? -3.521 17.422 0.757 1 98.81 188 VAL A C 1
ATOM 1467 O O . VAL A 1 188 ? -3.945 17.625 -0.383 1 98.81 188 VAL A O 1
ATOM 1470 N N . THR A 1 189 ? -2.217 17.375 1.021 1 98.81 189 THR A N 1
ATOM 1471 C CA . THR A 1 189 ? -1.187 17.453 -0.007 1 98.81 189 THR A CA 1
ATOM 1472 C C . THR A 1 189 ? -0.252 16.25 0.061 1 98.81 189 THR A C 1
ATOM 1474 O O . THR A 1 189 ? 0.292 15.938 1.123 1 98.81 189 THR A O 1
ATOM 1477 N N . ALA A 1 190 ? -0.163 15.508 -1.011 1 98.88 190 ALA A N 1
ATOM 1478 C CA . ALA A 1 190 ? 0.892 14.508 -1.166 1 98.88 190 ALA A CA 1
ATOM 1479 C C . ALA A 1 190 ? 2.17 15.141 -1.709 1 98.88 190 ALA A C 1
ATOM 1481 O O . ALA A 1 190 ? 2.162 15.742 -2.785 1 98.88 190 ALA A O 1
ATOM 1482 N N . VAL A 1 191 ? 3.279 15.016 -0.997 1 98.81 191 VAL A N 1
ATOM 1483 C CA . VAL A 1 191 ? 4.574 15.508 -1.458 1 98.81 191 VAL A CA 1
ATOM 1484 C C . VAL A 1 191 ? 5.32 14.398 -2.188 1 98.81 191 VAL A C 1
ATOM 1486 O O . VAL A 1 191 ? 5.535 13.312 -1.634 1 98.81 191 VAL A O 1
ATOM 1489 N N . CYS A 1 192 ? 5.695 14.633 -3.4 1 98.19 192 CYS A N 1
ATOM 1490 C CA . CYS A 1 192 ? 6.355 13.633 -4.238 1 98.19 192 CYS A CA 1
ATOM 1491 C C . CYS A 1 192 ? 7.719 14.125 -4.699 1 98.19 192 CYS A C 1
ATOM 1493 O O . CYS A 1 192 ? 7.902 14.453 -5.871 1 98.19 192 CYS A O 1
ATOM 1495 N N . PRO A 1 193 ? 8.664 14.039 -3.82 1 96.5 193 PRO A N 1
ATOM 1496 C CA . PRO A 1 193 ? 10.016 14.484 -4.188 1 96.5 193 PRO A CA 1
ATOM 1497 C C . PRO A 1 193 ? 10.789 13.438 -4.984 1 96.5 193 PRO A C 1
ATOM 1499 O O . PRO A 1 193 ? 10.484 12.25 -4.902 1 96.5 193 PRO A O 1
ATOM 1502 N N . GLY A 1 194 ? 11.703 13.945 -5.812 1 93.88 194 GLY A N 1
ATOM 1503 C CA . GLY A 1 194 ? 12.781 13.094 -6.281 1 93.88 194 GLY A CA 1
ATOM 1504 C C . GLY A 1 194 ? 13.836 12.82 -5.219 1 93.88 194 GLY A C 1
ATOM 1505 O O . GLY A 1 194 ? 13.539 12.844 -4.023 1 93.88 194 GLY A O 1
ATOM 1506 N N . PRO A 1 195 ? 15.07 12.477 -5.633 1 90.44 195 PRO A N 1
ATOM 1507 C CA . PRO A 1 195 ? 16.141 12.289 -4.648 1 90.44 195 PRO A CA 1
ATOM 1508 C C . PRO A 1 195 ? 16.422 13.562 -3.848 1 90.44 195 PRO A C 1
ATOM 1510 O O . PRO A 1 195 ? 16.594 14.633 -4.426 1 90.44 195 PRO A O 1
ATOM 1513 N N . VAL A 1 196 ? 16.359 13.414 -2.566 1 92.44 196 VAL A N 1
ATOM 1514 C CA . VAL A 1 196 ? 16.625 14.516 -1.65 1 92.44 196 VAL A CA 1
ATOM 1515 C C . VAL A 1 196 ? 17.812 14.18 -0.765 1 92.44 196 VAL A C 1
ATOM 1517 O O . VAL A 1 196 ? 17.969 13.039 -0.317 1 92.44 196 VAL A O 1
ATOM 1520 N N . ARG A 1 197 ? 18.656 15.133 -0.512 1 88.88 197 ARG A N 1
ATOM 1521 C CA . ARG A 1 197 ? 19.859 14.93 0.296 1 88.88 197 ARG A CA 1
ATOM 1522 C C . ARG A 1 197 ? 19.5 14.727 1.765 1 88.88 197 ARG A C 1
ATOM 1524 O O . ARG A 1 197 ? 19.438 15.688 2.533 1 88.88 197 ARG A O 1
ATOM 1531 N N . THR A 1 198 ? 19.25 13.523 2.154 1 88.62 198 THR A N 1
ATOM 1532 C CA . THR A 1 198 ? 18.938 13.086 3.51 1 88.62 198 THR A CA 1
ATOM 1533 C C . THR A 1 198 ? 19.641 11.773 3.832 1 88.62 198 THR A C 1
ATOM 1535 O O . THR A 1 198 ? 20.391 11.242 3.006 1 88.62 198 THR A O 1
ATOM 1538 N N . GLU A 1 199 ? 19.469 11.383 5.008 1 85.31 199 GLU A N 1
ATOM 1539 C CA . GLU A 1 199 ? 20.016 10.094 5.406 1 85.31 199 GLU A CA 1
ATOM 1540 C C . GLU A 1 199 ? 19.234 8.938 4.793 1 85.31 199 GLU A C 1
ATOM 1542 O O . GLU A 1 199 ? 19.5 7.77 5.09 1 85.31 199 GLU A O 1
ATOM 1547 N N . PHE A 1 200 ? 18.281 9.219 3.967 1 85.12 200 PHE A N 1
ATOM 1548 C CA . PHE A 1 200 ? 17.406 8.219 3.373 1 85.12 200 PHE A CA 1
ATOM 1549 C C . PHE A 1 200 ? 18.203 7.156 2.639 1 85.12 200 PHE A C 1
ATOM 1551 O O . PHE A 1 200 ? 17.984 5.961 2.828 1 85.12 200 PHE A O 1
ATOM 1558 N N . PHE A 1 201 ? 19.172 7.582 1.914 1 82.12 201 PHE A N 1
ATOM 1559 C CA . PHE A 1 201 ? 19.891 6.637 1.06 1 82.12 201 PHE A CA 1
ATOM 1560 C C . PHE A 1 201 ? 20.922 5.859 1.859 1 82.12 201 PHE A C 1
ATOM 1562 O O . PHE A 1 201 ? 21.422 4.824 1.409 1 82.12 201 PHE A O 1
ATOM 1569 N N . ASP A 1 202 ? 21.281 6.5 3.027 1 80.56 202 ASP A N 1
ATOM 1570 C CA . ASP A 1 202 ? 22.109 5.73 3.939 1 80.56 202 ASP A CA 1
ATOM 1571 C C . ASP A 1 202 ? 21.391 4.484 4.441 1 80.56 202 ASP A C 1
ATOM 1573 O O . ASP A 1 202 ? 22 3.424 4.598 1 80.56 202 ASP A O 1
ATOM 1577 N N . ARG A 1 203 ? 20.156 4.613 4.691 1 83.75 203 ARG A N 1
ATOM 1578 C CA . ARG A 1 203 ? 19.328 3.521 5.18 1 83.75 203 ARG A CA 1
ATOM 1579 C C . ARG A 1 203 ? 18.859 2.627 4.035 1 83.75 203 ARG A C 1
ATOM 1581 O O . ARG A 1 203 ? 18.766 1.408 4.191 1 83.75 203 ARG A O 1
ATOM 1588 N N . ALA A 1 204 ? 18.562 3.223 2.904 1 87.38 204 ALA A N 1
ATOM 1589 C CA . ALA A 1 204 ? 17.984 2.502 1.775 1 87.38 204 ALA A CA 1
ATOM 1590 C C . ALA A 1 204 ? 19.016 1.589 1.116 1 87.38 204 ALA A C 1
ATOM 1592 O O . ALA A 1 204 ? 18.656 0.521 0.605 1 87.38 204 ALA A O 1
ATOM 1593 N N . GLY A 1 205 ? 20.266 1.85 1.215 1 77.38 205 GLY A N 1
ATOM 1594 C CA . GLY A 1 205 ? 21.328 1.106 0.561 1 77.38 205 GLY A CA 1
ATOM 1595 C C . GLY A 1 205 ? 21.828 1.773 -0.707 1 77.38 205 GLY A C 1
ATOM 1596 O O . GLY A 1 205 ? 21.484 2.926 -0.982 1 77.38 205 GLY A O 1
ATOM 1597 N N . THR A 1 206 ? 23.047 1.254 -1.303 1 59.41 206 THR A N 1
ATOM 1598 C CA . THR A 1 206 ? 23.891 1.986 -2.242 1 59.41 206 THR A CA 1
ATOM 1599 C C . THR A 1 206 ? 23.25 2.016 -3.629 1 59.41 206 THR A C 1
ATOM 1601 O O . THR A 1 206 ? 22.969 0.967 -4.211 1 59.41 206 THR A O 1
ATOM 1604 N N . LEU A 1 207 ? 22.453 2.949 -3.814 1 54.03 207 LEU A N 1
ATOM 1605 C CA . LEU A 1 207 ? 22.469 3.23 -5.246 1 54.03 207 LEU A CA 1
ATOM 1606 C C . LEU A 1 207 ? 23.891 3.428 -5.746 1 54.03 207 LEU A C 1
ATOM 1608 O O . LEU A 1 207 ? 24.781 3.83 -4.98 1 54.03 207 LEU A O 1
ATOM 1612 N N . ALA A 1 208 ? 24.406 3.018 -6.719 1 43.28 208 ALA A N 1
ATOM 1613 C CA . ALA A 1 208 ? 25.766 3.426 -7.102 1 43.28 208 ALA A CA 1
ATOM 1614 C C . ALA A 1 208 ? 26.047 4.859 -6.66 1 43.28 208 ALA A C 1
ATOM 1616 O O . ALA A 1 208 ? 25.312 5.785 -7.031 1 43.28 208 ALA A O 1
ATOM 1617 N N . ALA A 1 209 ? 26.609 5.098 -5.5 1 44.91 209 ALA A N 1
ATOM 1618 C CA . ALA A 1 209 ? 27 6.211 -4.641 1 44.91 209 ALA A CA 1
ATOM 1619 C C . ALA A 1 209 ? 27.125 7.504 -5.441 1 44.91 209 ALA A C 1
ATOM 1621 O O . ALA A 1 209 ? 26.75 8.578 -4.961 1 44.91 209 ALA A O 1
ATOM 1622 N N . SER A 1 210 ? 27.875 7.488 -6.414 1 45.09 210 SER A N 1
ATOM 1623 C CA . SER A 1 210 ? 28.438 8.68 -7.035 1 45.09 210 SER A CA 1
ATOM 1624 C C . SER A 1 210 ? 27.359 9.523 -7.699 1 45.09 210 SER A C 1
ATOM 1626 O O . SER A 1 210 ? 27.391 10.758 -7.625 1 45.09 210 SER A O 1
ATOM 1628 N N . GLU A 1 211 ? 26.609 8.984 -8.656 1 48.56 211 GLU A N 1
ATOM 1629 C CA . GLU A 1 211 ? 25.812 9.781 -9.594 1 48.56 211 GLU A CA 1
ATOM 1630 C C . GLU A 1 211 ? 24.609 10.406 -8.906 1 48.56 211 GLU A C 1
ATOM 1632 O O . GLU A 1 211 ? 24.125 11.461 -9.328 1 48.56 211 GLU A O 1
ATOM 1637 N N . LYS A 1 212 ? 24.203 9.812 -7.82 1 53.72 212 LYS A N 1
ATOM 1638 C CA . LYS A 1 212 ? 22.953 10.32 -7.262 1 53.72 212 LYS A CA 1
ATOM 1639 C C . LYS A 1 212 ? 23.203 11.531 -6.367 1 53.72 212 LYS A C 1
ATOM 1641 O O . LYS A 1 212 ? 22.328 12.398 -6.23 1 53.72 212 LYS A O 1
ATOM 1646 N N . GLU A 1 213 ? 24.297 11.625 -5.809 1 56.28 213 GLU A N 1
ATOM 1647 C CA . GLU A 1 213 ? 24.547 12.773 -4.941 1 56.28 213 GLU A CA 1
ATOM 1648 C C . GLU A 1 213 ? 24.406 14.086 -5.711 1 56.28 213 GLU A C 1
ATOM 1650 O O . GLU A 1 213 ? 23.891 15.07 -5.176 1 56.28 213 GLU A O 1
ATOM 1655 N N . ALA A 1 214 ? 24.766 14.008 -7.004 1 58.75 214 ALA A N 1
ATOM 1656 C CA . ALA A 1 214 ? 24.75 15.242 -7.777 1 58.75 214 ALA A CA 1
ATOM 1657 C C . ALA A 1 214 ? 23.328 15.641 -8.156 1 58.75 214 ALA A C 1
ATOM 1659 O O . ALA A 1 214 ? 23.047 16.812 -8.414 1 58.75 214 ALA A O 1
ATOM 1660 N N . LEU A 1 215 ? 22.359 14.758 -7.93 1 68 215 LEU A N 1
ATOM 1661 C CA . LEU A 1 215 ? 21.016 15.039 -8.43 1 68 215 LEU A CA 1
ATOM 1662 C C . LEU A 1 215 ? 20.031 15.203 -7.285 1 68 215 LEU A C 1
ATOM 1664 O O . LEU A 1 215 ? 18.859 15.477 -7.508 1 68 215 LEU A O 1
ATOM 1668 N N . CYS A 1 216 ? 20.625 15.391 -6.129 1 85.5 216 CYS A N 1
ATOM 1669 C CA . CYS A 1 216 ? 19.719 15.469 -4.984 1 85.5 216 CYS A CA 1
ATOM 1670 C C . CYS A 1 216 ? 19.328 16.922 -4.699 1 85.5 216 CYS A C 1
ATOM 1672 O O . CYS A 1 216 ? 20.188 17.812 -4.738 1 85.5 216 CYS A O 1
ATOM 1674 N N . ALA A 1 217 ? 18 17.141 -4.477 1 92.06 217 ALA A N 1
ATOM 1675 C CA . ALA A 1 217 ? 17.516 18.438 -3.982 1 92.06 217 ALA A CA 1
ATOM 1676 C C . ALA A 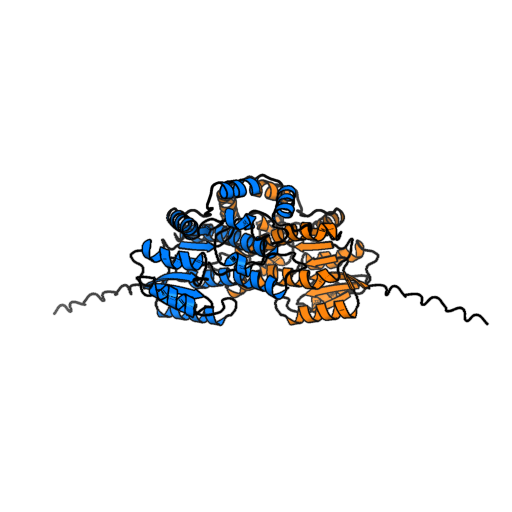1 217 ? 17.812 18.594 -2.496 1 92.06 217 ALA A C 1
ATOM 1678 O O . ALA A 1 217 ? 18.016 17.609 -1.782 1 92.06 217 ALA A O 1
ATOM 1679 N N . GLU A 1 218 ? 17.891 19.875 -2.082 1 94.44 218 GLU A N 1
ATOM 1680 C CA . GLU A 1 218 ? 18.047 20.156 -0.657 1 94.44 218 GLU A CA 1
ATOM 1681 C C . GLU A 1 218 ? 16.719 20.016 0.079 1 94.44 218 GLU A C 1
ATOM 1683 O O . GLU A 1 218 ? 15.695 20.531 -0.383 1 94.44 218 GLU A O 1
ATOM 1688 N N . PRO A 1 219 ? 16.75 19.391 1.239 1 96.31 219 PRO A N 1
ATOM 1689 C CA . PRO A 1 219 ? 15.5 19.219 1.985 1 96.31 219 PRO A CA 1
ATOM 1690 C C . PRO A 1 219 ? 14.789 20.531 2.273 1 96.31 219 PRO A C 1
ATOM 1692 O O . PRO A 1 219 ? 13.555 20.609 2.207 1 96.31 219 PRO A O 1
ATOM 1695 N N . GLU A 1 220 ? 15.523 21.578 2.574 1 97.06 220 GLU A N 1
ATOM 1696 C CA . GLU A 1 220 ? 14.945 22.875 2.904 1 97.06 220 GLU A CA 1
ATOM 1697 C C . GLU A 1 220 ? 14.094 23.406 1.758 1 97.06 220 GLU A C 1
ATOM 1699 O O . GLU A 1 220 ? 12.977 23.875 1.977 1 97.06 220 GLU A O 1
ATOM 1704 N N . ALA A 1 221 ? 14.602 23.312 0.561 1 97.06 221 ALA A N 1
ATOM 1705 C CA . ALA A 1 221 ? 13.891 23.812 -0.612 1 97.06 221 ALA A CA 1
ATOM 1706 C C . ALA A 1 221 ? 12.648 22.984 -0.895 1 97.06 221 ALA A C 1
ATOM 1708 O O . ALA A 1 221 ? 11.586 23.516 -1.21 1 97.06 221 ALA A O 1
ATOM 1709 N N . VAL A 1 222 ? 12.773 21.703 -0.788 1 97.88 222 VAL A N 1
ATOM 1710 C CA . VAL A 1 222 ? 11.664 20.797 -1.056 1 97.88 222 VAL A CA 1
ATOM 1711 C C . VAL A 1 222 ? 10.547 21.031 -0.048 1 97.88 222 VAL A C 1
ATOM 1713 O O . VAL A 1 222 ? 9.375 21.125 -0.425 1 97.88 222 VAL A O 1
ATOM 1716 N N . VAL A 1 223 ? 10.867 21.188 1.227 1 98.44 223 VAL A N 1
ATOM 1717 C CA . VAL A 1 223 ? 9.883 21.359 2.289 1 98.44 223 VAL A CA 1
ATOM 1718 C C . VAL A 1 223 ? 9.234 22.734 2.172 1 98.44 223 VAL A C 1
ATOM 1720 O O . VAL A 1 223 ? 8.023 22.875 2.369 1 98.44 223 VAL A O 1
ATOM 1723 N N . THR A 1 224 ? 10.039 23.766 1.854 1 98.06 224 THR A N 1
ATOM 1724 C CA . THR A 1 224 ? 9.477 25.094 1.644 1 98.06 224 THR A CA 1
ATOM 1725 C C . THR A 1 224 ? 8.406 25.062 0.551 1 98.06 224 THR A C 1
ATOM 1727 O O . THR A 1 224 ? 7.312 25.594 0.731 1 98.06 224 THR A O 1
ATOM 1730 N N . GLN A 1 225 ? 8.734 24.422 -0.516 1 97.88 225 GLN A N 1
ATOM 1731 C CA . GLN A 1 225 ? 7.762 24.312 -1.598 1 97.88 225 GLN A CA 1
ATOM 1732 C C . GLN A 1 225 ? 6.535 23.516 -1.159 1 97.88 225 GLN A C 1
ATOM 1734 O O . GLN A 1 225 ? 5.406 23.859 -1.493 1 97.88 225 GLN A O 1
ATOM 1739 N N . ALA A 1 226 ? 6.777 22.422 -0.497 1 98.56 226 ALA A N 1
ATOM 1740 C CA . ALA A 1 226 ? 5.672 21.578 -0.033 1 98.56 226 ALA A CA 1
ATOM 1741 C C . ALA A 1 226 ? 4.73 22.375 0.872 1 98.56 226 ALA A C 1
ATOM 1743 O O . ALA A 1 226 ? 3.506 22.266 0.741 1 98.56 226 ALA A O 1
ATOM 1744 N N . LEU A 1 227 ? 5.27 23.141 1.792 1 98.19 227 LEU A N 1
ATOM 1745 C CA . LEU A 1 227 ? 4.465 23.953 2.693 1 98.19 227 LEU A CA 1
ATOM 1746 C C . LEU A 1 227 ? 3.699 25.031 1.921 1 98.19 227 LEU A C 1
ATOM 1748 O O . LEU A 1 227 ? 2.52 25.266 2.188 1 98.19 227 LEU A O 1
ATOM 1752 N N . THR A 1 228 ? 4.352 25.641 0.967 1 97.69 228 THR A N 1
ATOM 1753 C CA . THR A 1 228 ? 3.693 26.625 0.125 1 97.69 228 THR A CA 1
ATOM 1754 C C . THR A 1 228 ? 2.543 26 -0.653 1 97.69 228 THR A C 1
ATOM 1756 O O . THR A 1 228 ? 1.445 26.562 -0.71 1 97.69 228 THR A O 1
ATOM 1759 N N . ASP A 1 229 ? 2.828 24.859 -1.269 1 98.19 229 ASP A N 1
ATOM 1760 C CA . ASP A 1 229 ? 1.802 24.156 -2.025 1 98.19 229 ASP A CA 1
ATOM 1761 C C . ASP A 1 229 ? 0.626 23.766 -1.13 1 98.19 229 ASP A C 1
ATOM 1763 O O . ASP A 1 229 ? -0.529 23.812 -1.559 1 98.19 229 ASP A O 1
ATOM 1767 N N . SER A 1 230 ? 0.925 23.375 0.11 1 97.69 230 SER A N 1
ATOM 1768 C CA . SER A 1 230 ? -0.128 23.031 1.061 1 97.69 230 SER A CA 1
ATOM 1769 C C . SER A 1 230 ? -1.004 24.25 1.371 1 97.69 230 SER A C 1
ATOM 1771 O O . SER A 1 230 ? -2.229 24.125 1.457 1 97.69 230 SER A O 1
ATOM 1773 N N . VAL A 1 231 ? -0.433 25.406 1.532 1 95.25 231 VAL A N 1
ATOM 1774 C CA . VAL A 1 231 ? -1.157 26.641 1.799 1 95.25 231 VAL A CA 1
ATOM 1775 C C . VAL A 1 231 ? -2.037 27 0.601 1 95.25 231 VAL A C 1
ATOM 1777 O O . VAL A 1 231 ? -3.17 27.453 0.769 1 95.25 231 VAL A O 1
ATOM 1780 N N . ARG A 1 232 ? -1.518 26.688 -0.593 1 96 232 ARG A N 1
ATOM 1781 C CA . ARG A 1 232 ? -2.232 27.016 -1.824 1 96 232 ARG A CA 1
ATOM 1782 C C . ARG A 1 232 ? -3.307 25.969 -2.121 1 96 232 ARG A C 1
ATOM 1784 O O . ARG A 1 232 ? -4.062 26.109 -3.084 1 96 232 ARG A O 1
ATOM 1791 N N . GLY A 1 233 ? -3.324 24.906 -1.385 1 96.44 233 GLY A N 1
ATOM 1792 C CA . GLY A 1 233 ? -4.355 23.891 -1.531 1 96.44 233 GLY A CA 1
ATOM 1793 C C . GLY A 1 233 ? -4.059 22.891 -2.633 1 96.44 233 GLY A C 1
ATOM 1794 O O . GLY A 1 233 ? -4.973 22.266 -3.17 1 96.44 233 GLY A O 1
ATOM 1795 N N . ARG A 1 234 ? -2.766 22.766 -2.994 1 97.19 234 ARG A N 1
ATOM 1796 C CA . ARG A 1 234 ? -2.398 21.797 -4.016 1 97.19 234 ARG A CA 1
ATOM 1797 C C . ARG A 1 234 ? -2.453 20.375 -3.463 1 97.19 234 ARG A C 1
ATOM 1799 O O . ARG A 1 234 ? -1.956 20.109 -2.365 1 97.19 234 ARG A O 1
ATOM 1806 N N . ARG A 1 235 ? -3.023 19.453 -4.242 1 97.56 235 ARG A N 1
ATOM 1807 C CA . ARG A 1 235 ? -3.186 18.078 -3.797 1 97.56 235 ARG A CA 1
ATOM 1808 C C . ARG A 1 235 ? -1.887 17.281 -3.957 1 97.56 235 ARG A C 1
ATOM 1810 O O . ARG A 1 235 ? -1.699 16.25 -3.318 1 97.56 235 ARG A O 1
ATOM 1817 N N . VAL A 1 236 ? -1.044 17.719 -4.891 1 98.06 236 VAL A N 1
ATOM 1818 C CA . VAL A 1 236 ? 0.24 17.062 -5.137 1 98.06 236 VAL A CA 1
ATOM 1819 C C . VAL A 1 236 ? 1.34 18.125 -5.246 1 98.06 236 VAL A C 1
ATOM 1821 O O . VAL A 1 236 ? 1.187 19.109 -5.957 1 98.06 236 VAL A O 1
ATOM 1824 N N . SER A 1 237 ? 2.406 17.953 -4.5 1 98.62 237 SER A N 1
ATOM 1825 C CA . SER A 1 237 ? 3.576 18.812 -4.539 1 98.62 237 SER A CA 1
ATOM 1826 C C . SER A 1 237 ? 4.785 18.094 -5.121 1 98.62 237 SER A C 1
ATOM 1828 O O . SER A 1 237 ? 5.227 17.078 -4.582 1 98.62 237 SER A O 1
ATOM 1830 N N . VAL A 1 238 ? 5.309 18.516 -6.18 1 97.44 238 VAL A N 1
ATOM 1831 C CA . VAL A 1 238 ? 6.477 17.969 -6.855 1 97.44 238 VAL A CA 1
ATOM 1832 C C . VAL A 1 238 ? 7.543 19.047 -7.023 1 97.44 238 VAL A C 1
ATOM 1834 O O . VAL A 1 238 ? 7.281 20.094 -7.625 1 97.44 238 VAL A O 1
ATOM 1837 N N . TYR A 1 239 ? 8.688 18.734 -6.492 1 95.88 239 TYR A N 1
ATOM 1838 C CA . TYR A 1 239 ? 9.766 19.719 -6.535 1 95.88 239 TYR A CA 1
ATOM 1839 C C . TYR A 1 239 ? 10.641 19.516 -7.77 1 95.88 239 TYR A C 1
ATOM 1841 O O . TYR A 1 239 ? 11.117 18.406 -8.016 1 95.88 239 TYR A O 1
ATOM 1849 N N . GLY A 1 240 ? 10.875 20.578 -8.469 1 93.88 240 GLY A N 1
ATOM 1850 C CA . GLY A 1 240 ? 11.812 20.562 -9.578 1 93.88 240 GLY A CA 1
ATOM 1851 C C . GLY A 1 240 ? 11.164 20.25 -10.906 1 93.88 240 GLY A C 1
ATOM 1852 O O . GLY A 1 240 ? 10.234 19.438 -10.977 1 93.88 240 GLY A O 1
ATOM 1853 N N . ALA A 1 241 ? 11.664 20.828 -11.984 1 92.38 241 ALA A N 1
ATOM 1854 C CA . ALA A 1 241 ? 11.094 20.703 -13.328 1 92.38 241 ALA A CA 1
ATOM 1855 C C . ALA A 1 241 ? 11.25 19.281 -13.859 1 92.38 241 ALA A C 1
ATOM 1857 O O . ALA A 1 241 ? 10.367 18.766 -14.539 1 92.38 241 ALA A O 1
ATOM 1858 N N . ALA A 1 242 ? 12.328 18.75 -13.516 1 91 242 ALA A N 1
ATOM 1859 C CA . ALA A 1 242 ? 12.586 17.391 -14 1 91 242 ALA A CA 1
ATOM 1860 C C . ALA A 1 242 ? 11.57 16.406 -13.438 1 91 242 ALA A C 1
ATOM 1862 O O . ALA A 1 242 ? 11.047 15.562 -14.164 1 91 242 ALA A O 1
ATOM 1863 N N . MET A 1 243 ? 11.258 16.547 -12.117 1 92.56 243 MET A N 1
ATOM 1864 C CA . MET A 1 243 ? 10.312 15.648 -11.477 1 92.56 243 MET A CA 1
ATOM 1865 C C . MET A 1 243 ? 8.883 15.945 -11.922 1 92.56 243 MET A C 1
ATOM 1867 O O . MET A 1 243 ? 8.062 15.031 -12.039 1 92.56 243 MET A O 1
ATOM 1871 N N . LYS A 1 244 ? 8.602 17.188 -12.156 1 94.12 244 LYS A N 1
ATOM 1872 C CA . LYS A 1 244 ? 7.305 17.547 -12.719 1 94.12 244 LYS A CA 1
ATOM 1873 C C . LYS A 1 244 ? 7.121 16.938 -14.109 1 94.12 244 LYS A C 1
ATOM 1875 O O . LYS A 1 244 ? 6.043 16.422 -14.43 1 94.12 244 LYS A O 1
ATOM 1880 N N . GLY A 1 245 ? 8.203 17.016 -14.898 1 93.44 245 GLY A N 1
ATOM 1881 C CA . GLY A 1 245 ? 8.18 16.359 -16.188 1 93.44 245 GLY A CA 1
ATOM 1882 C C . GLY A 1 245 ? 7.988 14.859 -16.109 1 93.44 245 GLY A C 1
ATOM 1883 O O . GLY A 1 245 ? 7.234 14.273 -16.891 1 93.44 245 GLY A O 1
ATOM 1884 N N . SER A 1 246 ? 8.625 14.258 -15.133 1 92.31 246 SER A N 1
ATOM 1885 C CA . SER A 1 246 ? 8.508 12.82 -14.93 1 92.31 246 SER A CA 1
ATOM 1886 C C . SER A 1 246 ? 7.082 12.422 -14.57 1 92.31 246 SER A C 1
ATOM 1888 O O . SER A 1 246 ? 6.598 11.375 -14.992 1 92.31 246 SER A O 1
ATOM 1890 N N . ARG A 1 247 ? 6.484 13.227 -13.734 1 92.75 247 ARG A N 1
ATOM 1891 C CA . ARG A 1 247 ? 5.094 12.961 -13.367 1 92.75 247 ARG A CA 1
ATOM 1892 C C . ARG A 1 247 ? 4.195 12.953 -14.602 1 92.75 247 ARG A C 1
ATOM 1894 O O . ARG A 1 247 ? 3.371 12.055 -14.766 1 92.75 247 ARG A O 1
ATOM 1901 N N . ILE A 1 248 ? 4.391 13.906 -15.523 1 92.31 248 ILE A N 1
ATOM 1902 C CA . ILE A 1 248 ? 3.607 14.008 -16.75 1 92.31 248 ILE A CA 1
ATOM 1903 C C . ILE A 1 248 ? 3.906 12.812 -17.656 1 92.31 248 ILE A C 1
ATOM 1905 O O . ILE A 1 248 ? 2.988 12.188 -18.188 1 92.31 248 ILE A O 1
ATOM 1909 N N . LEU A 1 249 ? 5.164 12.5 -17.75 1 91.31 249 LEU A N 1
ATOM 1910 C CA . LEU A 1 249 ? 5.59 11.398 -18.609 1 91.31 249 LEU A CA 1
ATOM 1911 C C . LEU A 1 249 ? 5.016 10.07 -18.125 1 91.31 249 LEU A C 1
ATOM 1913 O O . LEU A 1 249 ? 4.66 9.219 -18.938 1 91.31 249 LEU A O 1
ATOM 1917 N N . SER A 1 250 ? 4.891 9.914 -16.797 1 91.38 250 SER A N 1
ATOM 1918 C CA . SER A 1 250 ? 4.395 8.664 -16.234 1 91.38 250 SER A CA 1
ATOM 1919 C C . SER A 1 250 ? 2.938 8.422 -16.609 1 91.38 250 SER A C 1
ATOM 1921 O O . SER A 1 250 ? 2.459 7.289 -16.562 1 91.38 250 SER A O 1
ATOM 1923 N N . LYS A 1 251 ? 2.219 9.438 -16.984 1 88.94 251 LYS A N 1
ATOM 1924 C CA . LYS A 1 251 ? 0.815 9.328 -17.375 1 88.94 251 LYS A CA 1
ATOM 1925 C C . LYS A 1 251 ? 0.679 9.062 -18.859 1 88.94 251 LYS A C 1
ATOM 1927 O O . LYS A 1 251 ? -0.306 8.469 -19.312 1 88.94 251 LYS A O 1
ATOM 1932 N N . ILE A 1 252 ? 1.688 9.453 -19.594 1 89.44 252 ILE A N 1
ATOM 1933 C CA . ILE A 1 252 ? 1.587 9.438 -21.062 1 89.44 252 ILE A CA 1
ATOM 1934 C C . ILE A 1 252 ? 2.182 8.141 -21.594 1 89.44 252 ILE A C 1
ATOM 1936 O O . ILE A 1 252 ? 1.605 7.516 -22.484 1 89.44 252 ILE A O 1
ATOM 1940 N N . LEU A 1 253 ? 3.279 7.754 -21.078 1 90.25 253 LEU A N 1
ATOM 1941 C CA . LEU A 1 253 ? 4.004 6.605 -21.609 1 90.25 253 LEU A CA 1
ATOM 1942 C C . LEU A 1 253 ? 3.389 5.297 -21.125 1 90.25 253 LEU A C 1
ATOM 1944 O O . LEU A 1 253 ? 2.928 5.207 -19.984 1 90.25 253 LEU A O 1
ATOM 1948 N N . PRO A 1 254 ? 3.445 4.309 -22.047 1 90.62 254 PRO A N 1
ATOM 1949 C CA . PRO A 1 254 ? 3.02 2.98 -21.594 1 90.62 254 PRO A CA 1
ATOM 1950 C C . PRO A 1 254 ? 3.848 2.459 -20.422 1 90.62 254 PRO A C 1
ATOM 1952 O O . PRO A 1 254 ? 5.055 2.703 -20.359 1 90.62 254 PRO A O 1
ATOM 1955 N N . ASP A 1 255 ? 3.178 1.724 -19.578 1 91.38 255 ASP A N 1
ATOM 1956 C CA . ASP A 1 255 ? 3.814 1.201 -18.375 1 91.38 255 ASP A CA 1
ATOM 1957 C C . ASP A 1 255 ? 5.062 0.391 -18.719 1 91.38 255 ASP A C 1
ATOM 1959 O O . ASP A 1 255 ? 6.078 0.483 -18.031 1 91.38 255 ASP A O 1
ATOM 1963 N N . ARG A 1 256 ? 5 -0.404 -19.734 1 90.56 256 ARG A N 1
ATOM 1964 C CA . ARG A 1 256 ? 6.117 -1.265 -20.109 1 90.56 256 ARG A CA 1
ATOM 1965 C C . ARG A 1 256 ? 7.375 -0.445 -20.391 1 90.56 256 ARG A C 1
ATOM 1967 O O . ARG A 1 256 ? 8.477 -0.856 -20.031 1 90.56 256 ARG A O 1
ATOM 1974 N N . LEU A 1 257 ? 7.168 0.711 -21 1 91.75 257 LEU A N 1
ATOM 1975 C CA . LEU A 1 257 ? 8.305 1.573 -21.312 1 91.75 257 LEU A CA 1
ATOM 1976 C C . LEU A 1 257 ? 8.852 2.236 -20.047 1 91.75 257 LEU A C 1
ATOM 1978 O O . LEU A 1 257 ? 10.07 2.352 -19.891 1 91.75 257 LEU A O 1
ATOM 1982 N N . LEU A 1 258 ? 7.953 2.66 -19.25 1 92.31 258 LEU A N 1
ATOM 1983 C CA . LEU A 1 258 ? 8.359 3.279 -18 1 92.31 258 LEU A CA 1
ATOM 1984 C C . LEU A 1 258 ? 9.156 2.301 -17.141 1 92.31 258 LEU A C 1
ATOM 1986 O O . LEU A 1 258 ? 10.234 2.637 -16.641 1 92.31 258 LEU A O 1
ATOM 1990 N N . VAL A 1 259 ? 8.664 1.121 -17.062 1 92.62 259 VAL A N 1
ATOM 1991 C CA . VAL A 1 259 ? 9.289 0.1 -16.219 1 92.62 259 VAL A CA 1
ATOM 1992 C C . VAL A 1 259 ? 10.648 -0.285 -16.812 1 92.62 259 VAL A C 1
ATOM 1994 O O . VAL A 1 259 ? 11.617 -0.48 -16.078 1 92.62 259 VAL A O 1
ATOM 1997 N N . TRP A 1 260 ? 10.711 -0.409 -18.078 1 90.19 260 TRP A N 1
ATOM 1998 C CA . TRP A 1 260 ? 11.977 -0.701 -18.75 1 90.19 260 TRP A CA 1
ATOM 1999 C C . TRP A 1 260 ? 13.016 0.363 -18.438 1 90.19 260 TRP A C 1
ATOM 2001 O O . TRP A 1 260 ? 14.164 0.041 -18.109 1 90.19 260 TRP A O 1
ATOM 2011 N N . GLY A 1 261 ? 12.664 1.632 -18.578 1 88.56 261 GLY A N 1
ATOM 2012 C CA . GLY A 1 261 ? 13.562 2.719 -18.219 1 88.56 261 GLY A CA 1
ATOM 2013 C C . GLY A 1 261 ? 14.039 2.654 -16.781 1 88.56 261 GLY A C 1
ATOM 2014 O O . GLY A 1 261 ? 15.227 2.857 -16.516 1 88.56 261 GLY A O 1
ATOM 2015 N N . MET A 1 262 ? 13.148 2.332 -15.93 1 87.75 262 MET A N 1
ATOM 2016 C CA . MET A 1 262 ? 13.492 2.279 -14.508 1 87.75 262 MET A CA 1
ATOM 2017 C C . MET A 1 262 ? 14.391 1.085 -14.211 1 87.75 262 MET A C 1
ATOM 2019 O O . MET A 1 262 ? 15.234 1.146 -13.312 1 87.75 262 MET A O 1
ATOM 2023 N N . MET A 1 263 ? 14.195 0.016 -14.945 1 88.5 263 MET A N 1
ATOM 2024 C CA . MET A 1 263 ? 15.078 -1.141 -14.812 1 88.5 263 MET A CA 1
ATOM 2025 C C . MET A 1 263 ? 16.531 -0.755 -15.094 1 88.5 263 MET A C 1
ATOM 2027 O O . MET A 1 263 ? 17.438 -1.23 -14.422 1 88.5 263 MET A O 1
ATOM 2031 N N . LYS A 1 264 ? 16.719 0.099 -16.031 1 84.81 264 LYS A N 1
ATOM 2032 C CA . LYS A 1 264 ? 18.062 0.556 -16.406 1 84.81 264 LYS A CA 1
ATOM 2033 C C . LYS A 1 264 ? 18.609 1.542 -15.383 1 84.81 264 LYS A C 1
ATOM 2035 O O . LYS A 1 264 ? 19.766 1.427 -14.953 1 84.81 264 LYS A O 1
ATOM 2040 N N . ILE A 1 265 ? 17.797 2.432 -14.914 1 82.88 265 ILE A N 1
ATOM 2041 C CA . ILE A 1 265 ? 18.188 3.486 -13.992 1 82.88 265 ILE A CA 1
ATOM 2042 C C . ILE A 1 265 ? 18.547 2.881 -12.633 1 82.88 265 ILE A C 1
ATOM 2044 O O . ILE A 1 265 ? 19.531 3.268 -12.008 1 82.88 265 ILE A O 1
ATOM 2048 N N . ASN A 1 266 ? 17.797 1.855 -12.219 1 84 266 ASN A N 1
ATOM 2049 C CA . ASN A 1 266 ? 17.969 1.27 -10.898 1 84 266 ASN A CA 1
ATOM 2050 C C . ASN A 1 266 ? 18.953 0.099 -10.922 1 84 266 ASN A C 1
ATOM 2052 O O . ASN A 1 266 ? 19.25 -0.498 -9.883 1 84 266 ASN A O 1
ATOM 2056 N N . HIS A 1 267 ? 19.484 -0.211 -12.078 1 77.56 267 HIS A N 1
ATOM 2057 C CA . HIS A 1 267 ? 20.406 -1.331 -12.266 1 77.56 267 HIS A CA 1
ATOM 2058 C C . HIS A 1 267 ? 19.812 -2.623 -11.703 1 77.56 267 HIS A C 1
ATOM 2060 O O . HIS A 1 267 ? 20.484 -3.348 -10.969 1 77.56 267 HIS A O 1
ATOM 2066 N N . ALA A 1 268 ? 18.578 -2.795 -11.93 1 80 268 ALA A N 1
ATOM 2067 C CA . ALA A 1 268 ? 17.875 -3.955 -11.383 1 80 268 ALA A CA 1
ATOM 2068 C C . ALA A 1 268 ? 18.109 -5.191 -12.25 1 80 268 ALA A C 1
ATOM 2070 O O . ALA A 1 268 ? 17.594 -6.27 -11.953 1 80 268 ALA A O 1
ATOM 2071 N N . ASP A 1 269 ? 18.844 -5.102 -13.344 1 71.06 269 ASP A N 1
ATOM 2072 C CA . ASP A 1 269 ? 19.109 -6.191 -14.273 1 71.06 269 ASP A CA 1
ATOM 2073 C C . ASP A 1 269 ? 20.312 -7.016 -13.812 1 71.06 269 ASP A C 1
ATOM 2075 O O . ASP A 1 269 ? 20.766 -7.922 -14.516 1 71.06 269 ASP A O 1
ATOM 2079 N N . ARG A 1 270 ? 20.906 -6.742 -12.578 1 58.16 270 ARG A N 1
ATOM 2080 C CA . ARG A 1 270 ? 22.141 -7.43 -12.258 1 58.16 270 ARG A CA 1
ATOM 2081 C C . ARG A 1 270 ? 21.875 -8.836 -11.734 1 58.16 270 ARG A C 1
ATOM 2083 O O . ARG A 1 270 ? 20.812 -9.102 -11.164 1 58.16 270 ARG A O 1
ATOM 2090 N N . MET B 1 1 ? 38.531 -58.406 -11.977 1 32.12 1 MET B N 1
ATOM 2091 C CA . MET B 1 1 ? 37.125 -58.312 -11.57 1 32.12 1 MET B CA 1
ATOM 2092 C C . MET B 1 1 ? 36.719 -56.844 -11.359 1 32.12 1 MET B C 1
ATOM 2094 O O . MET B 1 1 ? 37.125 -56.219 -10.383 1 32.12 1 MET B O 1
ATOM 2098 N N . MET B 1 2 ? 36.656 -56.125 -12.43 1 29.28 2 MET B N 1
ATOM 2099 C CA . MET B 1 2 ? 36.406 -54.688 -12.555 1 29.28 2 MET B CA 1
ATOM 2100 C C . MET B 1 2 ? 35.031 -54.344 -11.992 1 29.28 2 MET B C 1
ATOM 2102 O O . MET B 1 2 ? 34 -54.875 -12.43 1 29.28 2 MET B O 1
ATOM 2106 N N . LYS B 1 3 ? 35.031 -54.156 -10.625 1 39.41 3 LYS B N 1
ATOM 2107 C CA . LYS B 1 3 ? 33.844 -53.656 -9.953 1 39.41 3 LYS B CA 1
ATOM 2108 C C . LYS B 1 3 ? 33.188 -52.531 -10.766 1 39.41 3 LYS B C 1
ATOM 2110 O O . LYS B 1 3 ? 33.844 -51.531 -11.062 1 39.41 3 LYS B O 1
ATOM 2115 N N . ASN B 1 4 ? 32.375 -52.844 -11.734 1 30.38 4 ASN B N 1
ATOM 2116 C CA . ASN B 1 4 ? 31.531 -51.875 -12.43 1 30.38 4 ASN B CA 1
ATOM 2117 C C . ASN B 1 4 ? 30.875 -50.906 -11.461 1 30.38 4 ASN B C 1
ATOM 2119 O O . ASN B 1 4 ? 30.031 -51.281 -10.656 1 30.38 4 ASN B O 1
ATOM 2123 N N . ARG B 1 5 ? 31.625 -49.938 -10.914 1 37.38 5 ARG B N 1
ATOM 2124 C CA . ARG B 1 5 ? 30.984 -48.875 -10.164 1 37.38 5 ARG B CA 1
ATOM 2125 C C . ARG B 1 5 ? 29.703 -48.406 -10.836 1 37.38 5 ARG B C 1
ATOM 2127 O O . ARG B 1 5 ? 29.703 -48.094 -12.023 1 37.38 5 ARG B O 1
ATOM 2134 N N . GLN B 1 6 ? 28.625 -49.062 -10.477 1 35.5 6 GLN B N 1
ATOM 2135 C CA . GLN B 1 6 ? 27.312 -48.562 -10.867 1 35.5 6 GLN B CA 1
ATOM 2136 C C . GLN B 1 6 ? 27.266 -47.031 -10.844 1 35.5 6 GLN B C 1
ATOM 2138 O O . GLN B 1 6 ? 27.766 -46.406 -9.906 1 35.5 6 GLN B O 1
ATOM 2143 N N . PRO B 1 7 ? 27.188 -46.344 -11.984 1 41.47 7 PRO B N 1
ATOM 2144 C CA . PRO B 1 7 ? 27.078 -44.875 -11.953 1 41.47 7 PRO B CA 1
ATOM 2145 C C . PRO B 1 7 ? 26.125 -44.375 -10.875 1 41.47 7 PRO B C 1
ATOM 2147 O O . PRO B 1 7 ? 25.172 -45.062 -10.516 1 41.47 7 PRO B O 1
ATOM 2150 N N . ASP B 1 8 ? 26.516 -43.906 -9.695 1 41.34 8 ASP B N 1
ATOM 2151 C CA . ASP B 1 8 ? 25.719 -43.156 -8.719 1 41.34 8 ASP B CA 1
ATOM 2152 C C . ASP B 1 8 ? 24.578 -42.406 -9.398 1 41.34 8 ASP B C 1
ATOM 2154 O O . ASP B 1 8 ? 24.828 -41.469 -10.148 1 41.34 8 ASP B O 1
ATOM 2158 N N . GLY B 1 9 ? 23.609 -42.969 -10.133 1 40.66 9 GLY B N 1
ATOM 2159 C CA . GLY B 1 9 ? 22.406 -42.312 -10.672 1 40.66 9 GLY B CA 1
ATOM 2160 C C . GLY B 1 9 ? 21.891 -41.188 -9.812 1 40.66 9 GLY B C 1
ATOM 2161 O O . GLY B 1 9 ? 21.453 -41.406 -8.68 1 40.66 9 GLY B O 1
ATOM 2162 N N . CYS B 1 10 ? 22.422 -40.031 -9.781 1 43.66 10 CYS B N 1
ATOM 2163 C CA . CYS B 1 10 ? 21.844 -38.812 -9.188 1 43.66 10 CYS B CA 1
ATOM 2164 C C . CYS B 1 10 ? 20.328 -38.781 -9.359 1 43.66 10 CYS B C 1
ATOM 2166 O O . CYS B 1 10 ? 19.828 -38.625 -10.477 1 43.66 10 CYS B O 1
ATOM 2168 N N . ARG B 1 11 ? 19.469 -39.531 -8.766 1 44.88 11 ARG B N 1
ATOM 2169 C CA . ARG B 1 11 ? 18.016 -39.469 -8.711 1 44.88 11 ARG B CA 1
ATOM 2170 C C . ARG B 1 11 ? 17.531 -38.031 -8.719 1 44.88 11 ARG B C 1
ATOM 2172 O O . ARG B 1 11 ? 17.859 -37.25 -7.812 1 44.88 11 ARG B O 1
ATOM 2179 N N . GLU B 1 12 ? 17.469 -37.281 -9.797 1 53.5 12 GLU B N 1
ATOM 2180 C CA . GLU B 1 12 ? 16.828 -35.969 -9.891 1 53.5 12 GLU B CA 1
ATOM 2181 C C . GLU B 1 12 ? 15.625 -35.875 -8.961 1 53.5 12 GLU B C 1
ATOM 2183 O O . GLU B 1 12 ? 14.68 -36.656 -9.086 1 53.5 12 GLU B O 1
ATOM 2188 N N . VAL B 1 13 ? 15.789 -35.781 -7.637 1 58.25 13 VAL B N 1
ATOM 2189 C CA . VAL B 1 13 ? 14.695 -35.625 -6.688 1 58.25 13 VAL B CA 1
ATOM 2190 C C . VAL B 1 13 ? 13.555 -34.844 -7.352 1 58.25 13 VAL B C 1
ATOM 2192 O O . VAL B 1 13 ? 13.742 -33.688 -7.777 1 58.25 13 VAL B O 1
ATOM 2195 N N . LEU B 1 14 ? 12.594 -35.531 -7.945 1 76.81 14 LEU B N 1
ATOM 2196 C CA . LEU B 1 14 ? 11.438 -34.938 -8.617 1 76.81 14 LEU B CA 1
ATOM 2197 C C . LEU B 1 14 ? 10.711 -33.969 -7.715 1 76.81 14 LEU B C 1
ATOM 2199 O O . LEU B 1 14 ? 10.336 -34.312 -6.59 1 76.81 14 LEU B O 1
ATOM 2203 N N . LYS B 1 15 ? 10.805 -32.656 -7.938 1 87.62 15 LYS B N 1
ATOM 2204 C CA . LYS B 1 15 ? 10.125 -31.609 -7.191 1 87.62 15 LYS B CA 1
ATOM 2205 C C . LYS B 1 15 ? 8.609 -31.719 -7.344 1 87.62 15 LYS B C 1
ATOM 2207 O O . LYS B 1 15 ? 8.109 -32.062 -8.422 1 87.62 15 LYS B O 1
ATOM 2212 N N . LEU B 1 16 ? 7.895 -31.625 -6.203 1 94.75 16 LEU B N 1
ATOM 2213 C CA . LEU B 1 16 ? 6.438 -31.609 -6.188 1 94.75 16 LEU B CA 1
ATOM 2214 C C . LEU B 1 16 ? 5.902 -30.344 -6.855 1 94.75 16 LEU B C 1
ATOM 2216 O O . LEU B 1 16 ? 6.07 -29.25 -6.328 1 94.75 16 LEU B O 1
ATOM 2220 N N . LYS B 1 17 ? 5.309 -30.516 -8.086 1 97.06 17 LYS B N 1
ATOM 2221 C CA . LYS B 1 17 ? 4.738 -29.375 -8.781 1 97.06 17 LYS B CA 1
ATOM 2222 C C . LYS B 1 17 ? 3.406 -28.953 -8.164 1 97.06 17 LYS B C 1
ATOM 2224 O O . LYS B 1 17 ? 2.432 -29.719 -8.203 1 97.06 17 LYS B O 1
ATOM 2229 N N . ILE B 1 18 ? 3.377 -27.734 -7.625 1 98.06 18 ILE B N 1
ATOM 2230 C CA . ILE B 1 18 ? 2.168 -27.344 -6.91 1 98.06 18 ILE B CA 1
ATOM 2231 C C . ILE B 1 18 ? 1.714 -25.969 -7.383 1 98.06 18 ILE B C 1
ATOM 2233 O O . ILE B 1 18 ? 2.473 -25.25 -8.039 1 98.06 18 ILE B O 1
ATOM 2237 N N . ALA B 1 19 ? 0.452 -25.609 -7.09 1 98.62 19 ALA B N 1
ATOM 2238 C CA . ALA B 1 19 ? -0.104 -24.25 -7.133 1 98.62 19 ALA B CA 1
ATOM 2239 C C . ALA B 1 19 ? -0.605 -23.828 -5.758 1 98.62 19 ALA B C 1
ATOM 2241 O O . ALA B 1 19 ? -1.034 -24.656 -4.957 1 98.62 19 ALA B O 1
ATOM 2242 N N . ILE B 1 20 ? -0.486 -22.609 -5.449 1 98.88 20 ILE B N 1
ATOM 2243 C CA . ILE B 1 20 ? -0.954 -22.062 -4.184 1 98.88 20 ILE B CA 1
ATOM 2244 C C . ILE B 1 20 ? -1.953 -20.938 -4.453 1 98.88 20 ILE B C 1
ATOM 2246 O O . ILE B 1 20 ? -1.699 -20.047 -5.273 1 98.88 20 ILE B O 1
ATOM 2250 N N . VAL B 1 21 ? -3.102 -20.969 -3.807 1 98.94 21 VAL B N 1
ATOM 2251 C CA . VAL B 1 21 ? -4.117 -19.922 -3.912 1 98.94 21 VAL B CA 1
ATOM 2252 C C . VAL B 1 21 ? -4.484 -19.422 -2.52 1 98.94 21 VAL B C 1
ATOM 2254 O O . VAL B 1 21 ? -4.965 -20.188 -1.68 1 98.94 21 VAL B O 1
ATOM 2257 N N . THR B 1 22 ? -4.219 -18.172 -2.252 1 98.88 22 THR B N 1
ATOM 2258 C CA . THR B 1 22 ? -4.715 -17.562 -1.027 1 98.88 22 THR B CA 1
ATOM 2259 C C . THR B 1 22 ? -6.113 -16.984 -1.24 1 98.88 22 THR B C 1
ATOM 2261 O O . THR B 1 22 ? -6.5 -16.688 -2.371 1 98.88 22 THR B O 1
ATOM 2264 N N . GLY B 1 23 ? -6.84 -16.812 -0.104 1 98.25 23 GLY B N 1
ATOM 2265 C CA . GLY B 1 23 ? -8.219 -16.375 -0.249 1 98.25 23 GLY B CA 1
ATOM 2266 C C . GLY B 1 23 ? -9.086 -17.359 -1.005 1 98.25 23 GLY B C 1
ATOM 2267 O O . GLY B 1 23 ? -9.992 -16.953 -1.741 1 98.25 23 GLY B O 1
ATOM 2268 N N . ALA B 1 24 ? -8.875 -18.594 -0.857 1 98.5 24 ALA B N 1
ATOM 2269 C CA . ALA B 1 24 ? -9.461 -19.609 -1.712 1 98.5 24 ALA B CA 1
ATOM 2270 C C . ALA B 1 24 ? -10.875 -19.969 -1.244 1 98.5 24 ALA B C 1
ATOM 2272 O O . ALA B 1 24 ? -11.586 -20.734 -1.915 1 98.5 24 ALA B O 1
ATOM 2273 N N . SER B 1 25 ? -11.336 -19.406 -0.147 1 96.81 25 SER B N 1
ATOM 2274 C CA . SER B 1 25 ? -12.602 -19.844 0.436 1 96.81 25 SER B CA 1
ATOM 2275 C C . SER B 1 25 ? -13.789 -19.172 -0.243 1 96.81 25 SER B C 1
ATOM 2277 O O . SER B 1 25 ? -14.938 -19.562 -0.036 1 96.81 25 SER B O 1
ATOM 2279 N N . SER B 1 26 ? -13.547 -18.125 -1.023 1 94.5 26 SER B N 1
ATOM 2280 C CA . SER B 1 26 ? -14.664 -17.406 -1.639 1 94.5 26 SER B CA 1
ATOM 2281 C C . SER B 1 26 ? -14.195 -16.562 -2.826 1 94.5 26 SER B C 1
ATOM 2283 O O . SER B 1 26 ? -13 -16.5 -3.109 1 94.5 26 SER B O 1
ATOM 2285 N N . GLY B 1 27 ? -15.141 -16.156 -3.602 1 94.81 27 GLY B N 1
ATOM 2286 C CA . GLY B 1 27 ? -14.906 -15.156 -4.621 1 94.81 27 GLY B CA 1
ATOM 2287 C C . GLY B 1 27 ? -13.945 -15.617 -5.703 1 94.81 27 GLY B C 1
ATOM 2288 O O . GLY B 1 27 ? -14.078 -16.719 -6.227 1 94.81 27 GLY B O 1
ATOM 2289 N N . MET B 1 28 ? -13.086 -14.703 -6.102 1 97 28 MET B N 1
ATOM 2290 C CA . MET B 1 28 ? -12.148 -14.961 -7.191 1 97 28 MET B CA 1
ATOM 2291 C C . MET B 1 28 ? -11.133 -16.031 -6.805 1 97 28 MET B C 1
ATOM 2293 O O . MET B 1 28 ? -10.75 -16.859 -7.629 1 97 28 MET B O 1
ATOM 2297 N N . GLY B 1 29 ? -10.695 -16.016 -5.508 1 98.44 29 GLY B N 1
ATOM 2298 C CA . GLY B 1 29 ? -9.758 -17.016 -5.051 1 98.44 29 GLY B CA 1
ATOM 2299 C C . GLY B 1 29 ? -10.289 -18.438 -5.191 1 98.44 29 GLY B C 1
ATOM 2300 O O . GLY B 1 29 ? -9.57 -19.328 -5.656 1 98.44 29 GLY B O 1
ATOM 2301 N N . ARG B 1 30 ? -11.508 -18.594 -4.805 1 98.31 30 ARG B N 1
ATOM 2302 C CA . ARG B 1 30 ? -12.141 -19.906 -4.957 1 98.31 30 ARG B CA 1
ATOM 2303 C C . ARG B 1 30 ? -12.211 -20.312 -6.426 1 98.31 30 ARG B C 1
ATOM 2305 O O . ARG B 1 30 ? -11.945 -21.469 -6.773 1 98.31 30 ARG B O 1
ATOM 2312 N N . GLU B 1 31 ? -12.586 -19.359 -7.258 1 98.25 31 GLU B N 1
ATOM 2313 C CA . GLU B 1 31 ? -12.711 -19.641 -8.688 1 98.25 31 GLU B CA 1
ATOM 2314 C C . GLU B 1 31 ? -11.359 -20 -9.297 1 98.25 31 GLU B C 1
ATOM 2316 O O . GLU B 1 31 ? -11.273 -20.906 -10.133 1 98.25 31 GLU B O 1
ATOM 2321 N N . PHE B 1 32 ? -10.289 -19.328 -8.93 1 98.69 32 PHE B N 1
ATOM 2322 C CA . PHE B 1 32 ? -8.953 -19.703 -9.375 1 98.69 32 PHE B CA 1
ATOM 2323 C C . PHE B 1 32 ? -8.641 -21.141 -8.977 1 98.69 32 PHE B C 1
ATOM 2325 O O . PHE B 1 32 ? -8.148 -21.922 -9.797 1 98.69 32 PHE B O 1
ATOM 2332 N N . ALA B 1 33 ? -8.922 -21.469 -7.715 1 98.62 33 ALA B N 1
ATOM 2333 C CA . ALA B 1 33 ? -8.633 -22.812 -7.207 1 98.62 33 ALA B CA 1
ATOM 2334 C C . ALA B 1 33 ? -9.352 -23.875 -8.031 1 98.62 33 ALA B C 1
ATOM 2336 O O . ALA B 1 33 ? -8.805 -24.953 -8.266 1 98.62 33 ALA B O 1
ATOM 2337 N N . LEU B 1 34 ? -10.516 -23.547 -8.492 1 98.06 34 LEU B N 1
ATOM 2338 C CA . LEU B 1 34 ? -11.312 -24.484 -9.266 1 98.06 34 LEU B CA 1
ATOM 2339 C C . LEU B 1 34 ? -10.766 -24.641 -10.688 1 98.06 34 LEU B C 1
ATOM 2341 O O . LEU B 1 34 ? -10.766 -25.734 -11.242 1 98.06 34 LEU B O 1
ATOM 2345 N N . GLN B 1 35 ? -10.219 -23.578 -11.273 1 98 35 GLN B N 1
ATOM 2346 C CA . GLN B 1 35 ? -9.883 -23.562 -12.688 1 98 35 GLN B CA 1
ATOM 2347 C C . GLN B 1 35 ? -8.43 -23.984 -12.914 1 98 35 GLN B C 1
ATOM 2349 O O . GLN B 1 35 ? -8.094 -24.562 -13.945 1 98 35 GLN B O 1
ATOM 2354 N N . ILE B 1 36 ? -7.539 -23.812 -11.961 1 97.81 36 ILE B N 1
ATOM 2355 C CA . ILE B 1 36 ? -6.102 -24 -12.133 1 97.81 36 ILE B CA 1
ATOM 2356 C C . ILE B 1 36 ? -5.809 -25.453 -12.5 1 97.81 36 ILE B C 1
ATOM 2358 O O . ILE B 1 36 ? -5.098 -25.734 -13.469 1 97.81 36 ILE B O 1
ATOM 2362 N N . PRO B 1 37 ? -6.406 -26.422 -11.828 1 95.62 37 PRO B N 1
ATOM 2363 C CA . PRO B 1 37 ? -6.09 -27.812 -12.172 1 95.62 37 PRO B CA 1
ATOM 2364 C C . PRO B 1 37 ? -6.547 -28.188 -13.578 1 95.62 37 PRO B C 1
ATOM 2366 O O . PRO B 1 37 ? -6.066 -29.172 -14.141 1 95.62 37 PRO B O 1
ATOM 2369 N N . GLN B 1 38 ? -7.457 -27.391 -14.102 1 91.31 38 GLN B N 1
ATOM 2370 C CA . GLN B 1 38 ? -7.938 -27.656 -15.453 1 91.31 38 GLN B CA 1
ATOM 2371 C C . GLN B 1 38 ? -6.953 -27.125 -16.5 1 91.31 38 GLN B C 1
ATOM 2373 O O . GLN B 1 38 ? -6.836 -27.688 -17.594 1 91.31 38 GLN B O 1
ATOM 2378 N N . LEU B 1 39 ? -6.285 -26.125 -16.156 1 86.06 39 LEU B N 1
ATOM 2379 C CA . LEU B 1 39 ? -5.34 -25.484 -17.062 1 86.06 39 LEU B CA 1
ATOM 2380 C C . LEU B 1 39 ? -3.969 -26.141 -16.969 1 86.06 39 LEU B C 1
ATOM 2382 O O . LEU B 1 39 ? -3.279 -26.281 -17.984 1 86.06 39 LEU B O 1
ATOM 2386 N N . TYR B 1 40 ? -3.549 -26.516 -15.758 1 86.56 40 TYR B N 1
ATOM 2387 C CA . TYR B 1 40 ? -2.26 -27.156 -15.523 1 86.56 40 TYR B CA 1
ATOM 2388 C C . TYR B 1 40 ? -2.432 -28.656 -15.273 1 86.56 40 TYR B C 1
ATOM 2390 O O . TYR B 1 40 ? -2.602 -29.078 -14.125 1 86.56 40 TYR B O 1
ATOM 2398 N N . LYS B 1 41 ? -2.244 -29.453 -16.281 1 85.06 41 LYS B N 1
ATOM 2399 C CA . LYS B 1 41 ? -2.547 -30.875 -16.188 1 85.06 41 LYS B CA 1
ATOM 2400 C C . LYS B 1 41 ? -1.453 -31.625 -15.43 1 85.06 41 LYS B C 1
ATOM 2402 O O . LYS B 1 41 ? -1.678 -32.719 -14.938 1 85.06 41 LYS B O 1
ATOM 2407 N N . ASN B 1 42 ? -0.315 -31.062 -15.219 1 88.62 42 ASN B N 1
ATOM 2408 C CA . ASN B 1 42 ? 0.794 -31.781 -14.594 1 88.62 42 ASN B CA 1
ATOM 2409 C C . ASN B 1 42 ? 1.026 -31.297 -13.164 1 88.62 42 ASN B C 1
ATOM 2411 O O . ASN B 1 42 ? 2.111 -31.484 -12.609 1 88.62 42 ASN B O 1
ATOM 2415 N N . LEU B 1 43 ? -0.012 -30.734 -12.57 1 95.12 43 LEU B N 1
ATOM 2416 C CA . LEU B 1 43 ? 0.105 -30.312 -11.18 1 95.12 43 LEU B CA 1
ATOM 2417 C C . LEU B 1 43 ? -0.102 -31.5 -10.234 1 95.12 43 LEU B C 1
ATOM 2419 O O . LEU B 1 43 ? -1.043 -32.281 -10.398 1 95.12 43 LEU B O 1
ATOM 2423 N N . ASP B 1 44 ? 0.796 -31.594 -9.266 1 96.5 44 ASP B N 1
ATOM 2424 C CA . ASP B 1 44 ? 0.707 -32.656 -8.289 1 96.5 44 ASP B CA 1
ATOM 2425 C C . ASP B 1 44 ? -0.282 -32.312 -7.176 1 96.5 44 ASP B C 1
ATOM 2427 O O . ASP B 1 44 ? -0.996 -33.188 -6.68 1 96.5 44 ASP B O 1
ATOM 2431 N N . GLU B 1 45 ? -0.304 -31.062 -6.707 1 97.5 45 GLU B N 1
ATOM 2432 C CA . GLU B 1 45 ? -1.101 -30.656 -5.555 1 97.5 45 GLU B CA 1
ATOM 2433 C C . GLU B 1 45 ? -1.515 -29.188 -5.656 1 97.5 45 GLU B C 1
ATOM 2435 O O . GLU B 1 45 ? -0.819 -28.391 -6.281 1 97.5 45 GLU B O 1
ATOM 2440 N N . LEU B 1 46 ? -2.676 -28.953 -5.16 1 98.38 46 LEU B N 1
ATOM 2441 C CA . LEU B 1 46 ? -3.162 -27.594 -4.996 1 98.38 46 LEU B CA 1
ATOM 2442 C C . LEU B 1 46 ? -3.207 -27.203 -3.52 1 98.38 46 LEU B C 1
ATOM 2444 O O . LEU B 1 46 ? -3.855 -27.875 -2.717 1 98.38 46 LEU B O 1
ATOM 2448 N N . TRP B 1 47 ? -2.418 -26.156 -3.131 1 98.81 47 TRP B N 1
ATOM 2449 C CA . TRP B 1 47 ? -2.471 -25.625 -1.774 1 98.81 47 TRP B CA 1
ATOM 2450 C C . TRP B 1 47 ? -3.438 -24.453 -1.694 1 98.81 47 TRP B C 1
ATOM 2452 O O . TRP B 1 47 ? -3.352 -23.516 -2.49 1 98.81 47 TRP B O 1
ATOM 2462 N N . VAL B 1 48 ? -4.414 -24.547 -0.721 1 98.88 48 VAL B N 1
ATOM 2463 C CA . VAL B 1 48 ? -5.414 -23.484 -0.583 1 98.88 48 VAL B CA 1
ATOM 2464 C C . VAL B 1 48 ? -5.344 -22.891 0.821 1 98.88 48 VAL B C 1
ATOM 2466 O O . VAL B 1 48 ? -5.234 -23.625 1.808 1 98.88 48 VAL B O 1
ATOM 2469 N N . VAL B 1 49 ? -5.344 -21.562 0.9 1 98.81 49 VAL B N 1
ATOM 2470 C CA . VAL B 1 49 ? -5.191 -20.828 2.154 1 98.81 49 VAL B CA 1
ATOM 2471 C C . VAL B 1 49 ? -6.406 -19.922 2.379 1 98.81 49 VAL B C 1
ATOM 2473 O O . VAL B 1 49 ? -6.801 -19.172 1.489 1 98.81 49 VAL B O 1
ATOM 2476 N N . ALA B 1 50 ? -7.039 -19.969 3.449 1 98.44 50 ALA B N 1
ATOM 2477 C CA . ALA B 1 50 ? -8.102 -19.062 3.881 1 98.44 50 ALA B CA 1
ATOM 2478 C C . ALA B 1 50 ? -8.445 -19.297 5.352 1 98.44 50 ALA B C 1
ATOM 2480 O O . ALA B 1 50 ? -7.891 -20.172 5.996 1 98.44 50 ALA B O 1
ATOM 2481 N N . ARG B 1 51 ? -9.336 -18.547 5.883 1 95.62 51 ARG B N 1
ATOM 2482 C CA . ARG B 1 51 ? -9.703 -18.641 7.293 1 95.62 51 ARG B CA 1
ATOM 2483 C C . ARG B 1 51 ? -10.828 -19.641 7.508 1 95.62 51 ARG B C 1
ATOM 2485 O O . ARG B 1 51 ? -10.938 -20.234 8.578 1 95.62 51 ARG B O 1
ATOM 2492 N N . ARG B 1 52 ? -11.672 -19.781 6.445 1 96.38 52 ARG B N 1
ATOM 2493 C CA . ARG B 1 52 ? -12.883 -20.578 6.613 1 96.38 52 ARG B CA 1
ATOM 2494 C C . ARG B 1 52 ? -12.641 -22.031 6.195 1 96.38 52 ARG B C 1
ATOM 2496 O O . ARG B 1 52 ? -12.797 -22.375 5.02 1 96.38 52 ARG B O 1
ATOM 2503 N N . THR B 1 53 ? -12.438 -22.812 7.195 1 97.31 53 THR B N 1
ATOM 2504 C CA . THR B 1 53 ? -12.016 -24.188 6.98 1 97.31 53 THR B CA 1
ATOM 2505 C C . THR B 1 53 ? -13.094 -24.984 6.25 1 97.31 53 THR B C 1
ATOM 2507 O O . THR B 1 53 ? -12.797 -25.766 5.34 1 97.31 53 THR B O 1
ATOM 2510 N N . ASP B 1 54 ? -14.297 -24.797 6.641 1 98.06 54 ASP B N 1
ATOM 2511 C CA . ASP B 1 54 ? -15.398 -25.562 6.051 1 98.06 54 ASP B CA 1
ATOM 2512 C C . ASP B 1 54 ? -15.516 -25.281 4.555 1 98.06 54 ASP B C 1
ATOM 2514 O O . ASP B 1 54 ? -15.781 -26.203 3.771 1 98.06 54 ASP B O 1
ATOM 2518 N N . ARG B 1 55 ? -15.266 -24.078 4.16 1 97.81 55 ARG B N 1
ATOM 2519 C CA . ARG B 1 55 ? -15.336 -23.719 2.748 1 97.81 55 ARG B CA 1
ATOM 2520 C C . ARG B 1 55 ? -14.172 -24.328 1.968 1 97.81 55 ARG B C 1
ATOM 2522 O O . ARG B 1 55 ? -14.328 -24.688 0.802 1 97.81 55 ARG B O 1
ATOM 2529 N N . LEU B 1 56 ? -13.055 -24.406 2.615 1 98.44 56 LEU B N 1
ATOM 2530 C CA . LEU B 1 56 ? -11.898 -25.016 1.976 1 98.44 56 LEU B CA 1
ATOM 2531 C C . LEU B 1 56 ? -12.109 -26.516 1.795 1 98.44 56 LEU B C 1
ATOM 2533 O O . LEU B 1 56 ? -11.727 -27.078 0.768 1 98.44 56 LEU B O 1
ATOM 2537 N N . LYS B 1 57 ? -12.688 -27.141 2.773 1 98.25 57 LYS B N 1
ATOM 2538 C CA . LYS B 1 57 ? -13.008 -28.562 2.664 1 98.25 57 LYS B CA 1
ATOM 2539 C C . LYS B 1 57 ? -13.984 -28.812 1.525 1 98.25 57 LYS B C 1
ATOM 2541 O O . LYS B 1 57 ? -13.828 -29.781 0.771 1 98.25 57 LYS B O 1
ATOM 2546 N N . SER B 1 58 ? -14.977 -27.938 1.47 1 98.12 58 SER B N 1
ATOM 2547 C CA . SER B 1 58 ? -15.938 -28.047 0.372 1 98.12 58 SER B CA 1
ATOM 2548 C C . SER B 1 58 ? -15.242 -27.891 -0.979 1 98.12 58 SER B C 1
ATOM 2550 O O . SER B 1 58 ? -15.555 -28.625 -1.924 1 98.12 58 SER B O 1
ATOM 2552 N N . LEU B 1 59 ? -14.352 -26.938 -1.109 1 97.81 59 LEU B N 1
ATOM 2553 C CA . LEU B 1 59 ? -13.562 -26.734 -2.32 1 97.81 59 LEU B CA 1
ATOM 2554 C C . LEU B 1 59 ? -12.75 -27.969 -2.666 1 97.81 59 LEU B C 1
ATOM 2556 O O . LEU B 1 59 ? -12.68 -28.375 -3.832 1 97.81 59 LEU B O 1
ATOM 2560 N N . LYS B 1 60 ? -12.109 -28.578 -1.676 1 97.81 60 LYS B N 1
ATOM 2561 C CA . LYS B 1 60 ? -11.305 -29.781 -1.85 1 97.81 60 LYS B CA 1
ATOM 2562 C C . LYS B 1 60 ? -12.109 -30.891 -2.525 1 97.81 60 LYS B C 1
ATOM 2564 O O . LYS B 1 60 ? -11.578 -31.625 -3.361 1 97.81 60 LYS B O 1
ATOM 2569 N N . GLU B 1 61 ? -13.391 -30.953 -2.258 1 97.56 61 GLU B N 1
ATOM 2570 C CA . GLU B 1 61 ? -14.258 -31.984 -2.809 1 97.56 61 GLU B CA 1
ATOM 2571 C C . GLU B 1 61 ? -14.555 -31.734 -4.281 1 97.56 61 GLU B C 1
ATOM 2573 O O . GLU B 1 61 ? -14.969 -32.656 -5.008 1 97.56 61 GLU B O 1
ATOM 2578 N N . GLN B 1 62 ? -14.312 -30.562 -4.719 1 97.06 62 GLN B N 1
ATOM 2579 C CA . GLN B 1 62 ? -14.688 -30.172 -6.078 1 97.06 62 GLN B CA 1
ATOM 2580 C C . GLN B 1 62 ? -13.484 -30.219 -7.012 1 97.06 62 GLN B C 1
ATOM 2582 O O . GLN B 1 62 ? -13.633 -30.047 -8.227 1 97.06 62 GLN B O 1
ATOM 2587 N N . VAL B 1 63 ? -12.32 -30.375 -6.445 1 96.31 63 VAL B N 1
ATOM 2588 C CA . VAL B 1 63 ? -11.086 -30.359 -7.219 1 96.31 63 VAL B CA 1
ATOM 2589 C C . VAL B 1 63 ? -10.57 -31.781 -7.418 1 96.31 63 VAL B C 1
ATOM 2591 O O . VAL B 1 63 ? -10.555 -32.594 -6.473 1 96.31 63 VAL B O 1
ATOM 2594 N N . LYS B 1 64 ? -10.07 -32.156 -8.633 1 92.38 64 LYS B N 1
ATOM 2595 C CA . LYS B 1 64 ? -9.766 -33.531 -9.016 1 92.38 64 LYS B CA 1
ATOM 2596 C C . LYS B 1 64 ? -8.344 -33.906 -8.609 1 92.38 64 LYS B C 1
ATOM 2598 O O . LYS B 1 64 ? -7.953 -35.062 -8.703 1 92.38 64 LYS B O 1
ATOM 2603 N N . ILE B 1 65 ? -7.52 -33.031 -8.211 1 96.06 65 ILE B N 1
ATOM 2604 C CA . ILE B 1 65 ? -6.172 -33.312 -7.738 1 96.06 65 ILE B CA 1
ATOM 2605 C C . ILE B 1 65 ? -6.105 -33.156 -6.219 1 96.06 65 ILE B C 1
ATOM 2607 O O . ILE B 1 65 ? -6.988 -32.531 -5.617 1 96.06 65 ILE B O 1
ATOM 2611 N N . PRO B 1 66 ? -5.086 -33.688 -5.562 1 97.38 66 PRO B N 1
ATOM 2612 C CA . PRO B 1 66 ? -4.949 -33.5 -4.117 1 97.38 66 PRO B CA 1
ATOM 2613 C C . PRO B 1 66 ? -4.91 -32.031 -3.711 1 97.38 66 PRO B C 1
ATOM 2615 O O . PRO B 1 66 ? -4.254 -31.234 -4.371 1 97.38 66 PRO B O 1
ATOM 2618 N N . VAL B 1 67 ? -5.703 -31.734 -2.721 1 98.38 67 VAL B N 1
ATOM 2619 C CA . VAL B 1 67 ? -5.766 -30.359 -2.199 1 98.38 67 VAL B CA 1
ATOM 2620 C C . VAL B 1 67 ? -5.266 -30.344 -0.756 1 98.38 67 VAL B C 1
ATOM 2622 O O . VAL B 1 67 ? -5.742 -31.109 0.085 1 98.38 67 VAL B O 1
ATOM 2625 N N . ARG B 1 68 ? -4.332 -29.547 -0.482 1 98.25 68 ARG B N 1
ATOM 2626 C CA . ARG B 1 68 ? -3.867 -29.328 0.883 1 98.25 68 ARG B CA 1
ATOM 2627 C C . ARG B 1 68 ? -4.422 -28.031 1.447 1 98.25 68 ARG B C 1
ATOM 2629 O O . ARG B 1 68 ? -4.277 -26.969 0.833 1 98.25 68 ARG B O 1
ATOM 2636 N N . ILE B 1 69 ? -5.004 -28.125 2.6 1 98.69 69 ILE B N 1
ATOM 2637 C CA . ILE B 1 69 ? -5.691 -26.984 3.207 1 98.69 69 ILE B CA 1
ATOM 2638 C C . ILE B 1 69 ? -4.785 -26.328 4.246 1 98.69 69 ILE B C 1
ATOM 2640 O O . ILE B 1 69 ? -4.242 -27.016 5.121 1 98.69 69 ILE B O 1
ATOM 2644 N N . PHE B 1 70 ? -4.59 -25.062 4.145 1 98.62 70 PHE B N 1
ATOM 2645 C CA . PHE B 1 70 ? -3.957 -24.219 5.152 1 98.62 70 PHE B CA 1
ATOM 2646 C C . PHE B 1 70 ? -4.949 -23.203 5.707 1 98.62 70 PHE B C 1
ATOM 2648 O O . PHE B 1 70 ? -5.094 -22.109 5.164 1 98.62 70 PHE B O 1
ATOM 2655 N N . ASP B 1 71 ? -5.648 -23.578 6.75 1 97.44 71 ASP B N 1
ATOM 2656 C CA . ASP B 1 71 ? -6.613 -22.672 7.371 1 97.44 71 ASP B CA 1
ATOM 2657 C C . ASP B 1 71 ? -5.922 -21.719 8.344 1 97.44 71 ASP B C 1
ATOM 2659 O O . ASP B 1 71 ? -5.129 -22.141 9.188 1 97.44 71 ASP B O 1
ATOM 2663 N N . GLY B 1 72 ? -6.098 -20.484 8.156 1 96.56 72 GLY B N 1
ATOM 2664 C CA . GLY B 1 72 ? -5.484 -19.516 9.055 1 96.56 72 GLY B CA 1
ATOM 2665 C C . GLY B 1 72 ? -5.691 -18.078 8.617 1 96.56 72 GLY B C 1
ATOM 2666 O O . GLY B 1 72 ? -6.227 -17.828 7.535 1 96.56 72 GLY B O 1
ATOM 2667 N N . ASP B 1 73 ? -5.324 -17.188 9.453 1 97.31 73 ASP B N 1
ATOM 2668 C CA . ASP B 1 73 ? -5.406 -15.742 9.242 1 97.31 73 ASP B CA 1
ATOM 2669 C C . ASP B 1 73 ? -4.094 -15.195 8.688 1 97.31 73 ASP B C 1
ATOM 2671 O O . ASP B 1 73 ? -3.068 -15.211 9.375 1 97.31 73 ASP B O 1
ATOM 2675 N N . MET B 1 74 ? -4.18 -14.648 7.496 1 97.69 74 MET B N 1
ATOM 2676 C CA . MET B 1 74 ? -2.969 -14.211 6.809 1 97.69 74 MET B CA 1
ATOM 2677 C C . MET B 1 74 ? -2.492 -12.867 7.355 1 97.69 74 MET B C 1
ATOM 2679 O O . MET B 1 74 ? -1.556 -12.273 6.82 1 97.69 74 MET B O 1
ATOM 2683 N N . GLN B 1 75 ? -3.096 -12.398 8.383 1 96.69 75 GLN B N 1
ATOM 2684 C CA . GLN B 1 75 ? -2.578 -11.242 9.102 1 96.69 75 GLN B CA 1
ATOM 2685 C C . GLN B 1 75 ? -1.757 -11.672 10.32 1 96.69 75 GLN B C 1
ATOM 2687 O O . GLN B 1 75 ? -1.345 -10.828 11.117 1 96.69 75 GLN B O 1
ATOM 2692 N N . ARG B 1 76 ? -1.584 -12.969 10.43 1 96.5 76 ARG B N 1
ATOM 2693 C CA . ARG B 1 76 ? -0.815 -13.531 11.531 1 96.5 76 ARG B CA 1
ATOM 2694 C C . ARG B 1 76 ? 0.408 -14.281 11.023 1 96.5 76 ARG B C 1
ATOM 2696 O O . ARG B 1 76 ? 0.367 -14.891 9.953 1 96.5 76 ARG B O 1
ATOM 2703 N N . ASP B 1 77 ? 1.385 -14.383 11.875 1 96.19 77 ASP B N 1
ATOM 2704 C CA . ASP B 1 77 ? 2.674 -14.914 11.453 1 96.19 77 ASP B CA 1
ATOM 2705 C C . ASP B 1 77 ? 2.605 -16.438 11.266 1 96.19 77 ASP B C 1
ATOM 2707 O O . ASP B 1 77 ? 3.268 -16.984 10.391 1 96.19 77 ASP B O 1
ATOM 2711 N N . TYR B 1 78 ? 1.839 -17.094 12 1 97.38 78 TYR B N 1
ATOM 2712 C CA . TYR B 1 78 ? 1.891 -18.547 12.102 1 97.38 78 TYR B CA 1
ATOM 2713 C C . TYR B 1 78 ? 1.548 -19.203 10.773 1 97.38 78 TYR B C 1
ATOM 2715 O O . TYR B 1 78 ? 2.109 -20.25 10.422 1 97.38 78 TYR B O 1
ATOM 2723 N N . ILE B 1 79 ? 0.636 -18.656 10 1 98.06 79 ILE B N 1
ATOM 2724 C CA . ILE B 1 79 ? 0.203 -19.234 8.734 1 98.06 79 ILE B CA 1
ATOM 2725 C C . ILE B 1 79 ? 1.361 -19.234 7.742 1 98.06 79 ILE B C 1
ATOM 2727 O O . ILE B 1 79 ? 1.528 -20.188 6.973 1 98.06 79 ILE B O 1
ATOM 2731 N N . PHE B 1 80 ? 2.191 -18.203 7.746 1 98.31 80 PHE B N 1
ATOM 2732 C CA . PHE B 1 80 ? 3.338 -18.109 6.848 1 98.31 80 PHE B CA 1
ATOM 2733 C C . PHE B 1 80 ? 4.43 -19.094 7.254 1 98.31 80 PHE B C 1
ATOM 2735 O O . PHE B 1 80 ? 5.074 -19.703 6.398 1 98.31 80 PHE B O 1
ATOM 2742 N N . GLU B 1 81 ? 4.613 -19.188 8.539 1 97.69 81 GLU B N 1
ATOM 2743 C CA . GLU B 1 81 ? 5.59 -20.141 9.047 1 97.69 81 GLU B CA 1
ATOM 2744 C C . GLU B 1 81 ? 5.219 -21.578 8.648 1 97.69 81 GLU B C 1
ATOM 2746 O O . GLU B 1 81 ? 6.078 -22.359 8.242 1 97.69 81 GLU B O 1
ATOM 2751 N N . LYS B 1 82 ? 3.969 -21.859 8.781 1 98.06 82 LYS B N 1
ATOM 2752 C CA . LYS B 1 82 ? 3.465 -23.172 8.398 1 98.06 82 LYS B CA 1
ATOM 2753 C C . LYS B 1 82 ? 3.672 -23.422 6.906 1 98.06 82 LYS B C 1
ATOM 2755 O O . LYS B 1 82 ? 4.133 -24.5 6.512 1 98.06 82 LYS B O 1
ATOM 2760 N N . LEU B 1 83 ? 3.34 -22.469 6.078 1 98.44 83 LEU B N 1
ATOM 2761 C CA . LEU B 1 83 ? 3.492 -22.594 4.633 1 98.44 83 LEU B CA 1
ATOM 2762 C C . LEU B 1 83 ? 4.957 -22.781 4.254 1 98.44 83 LEU B C 1
ATOM 2764 O O . LEU B 1 83 ? 5.285 -23.656 3.443 1 98.44 83 LEU B O 1
ATOM 2768 N N . GLN B 1 84 ? 5.82 -21.953 4.828 1 97.88 84 GLN B N 1
ATOM 2769 C CA . GLN B 1 84 ? 7.25 -22.031 4.543 1 97.88 84 GLN B CA 1
ATOM 2770 C C . GLN B 1 84 ? 7.805 -23.406 4.902 1 97.88 84 GLN B C 1
ATOM 2772 O O . GLN B 1 84 ? 8.562 -24 4.133 1 97.88 84 GLN B O 1
ATOM 2777 N N . ARG B 1 85 ? 7.434 -23.891 6.051 1 97.88 85 ARG B N 1
ATOM 2778 C CA . ARG B 1 85 ? 7.879 -25.203 6.504 1 97.88 85 ARG B CA 1
ATOM 2779 C C . ARG B 1 85 ? 7.453 -26.297 5.527 1 97.88 85 ARG B C 1
ATOM 2781 O O . ARG B 1 85 ? 8.242 -27.188 5.199 1 97.88 85 ARG B O 1
ATOM 2788 N N . GLU B 1 86 ? 6.242 -26.234 5.082 1 97.88 86 GLU B N 1
ATOM 2789 C CA . GLU B 1 86 ? 5.727 -27.266 4.172 1 97.88 86 GLU B CA 1
ATOM 2790 C C . GLU B 1 86 ? 6.383 -27.156 2.797 1 97.88 86 GLU B C 1
ATOM 2792 O O . GLU B 1 86 ? 6.609 -28.172 2.131 1 97.88 86 GLU B O 1
ATOM 2797 N N . LEU B 1 87 ? 6.621 -25.938 2.32 1 98.12 87 LEU B N 1
ATOM 2798 C CA . LEU B 1 87 ? 7.32 -25.734 1.054 1 98.12 87 LEU B CA 1
ATOM 2799 C C . LEU B 1 87 ? 8.695 -26.391 1.083 1 98.12 87 LEU B C 1
ATOM 2801 O O . LEU B 1 87 ? 9.094 -27.047 0.118 1 98.12 87 LEU B O 1
ATOM 2805 N N . ASP B 1 88 ? 9.367 -26.219 2.215 1 97 88 ASP B N 1
ATOM 2806 C CA . ASP B 1 88 ? 10.688 -26.812 2.398 1 97 88 ASP B CA 1
ATOM 2807 C C . ASP B 1 88 ? 10.609 -28.328 2.484 1 97 88 ASP B C 1
ATOM 2809 O O . ASP B 1 88 ? 11.344 -29.031 1.788 1 97 88 ASP B O 1
ATOM 2813 N N . ARG B 1 89 ? 9.727 -28.781 3.244 1 96.06 89 ARG B N 1
ATOM 2814 C CA . ARG B 1 89 ? 9.594 -30.203 3.529 1 96.06 89 ARG B CA 1
ATOM 2815 C C . ARG B 1 89 ? 9.25 -30.984 2.266 1 96.06 89 ARG B C 1
ATOM 2817 O O . ARG B 1 89 ? 9.742 -32.094 2.064 1 96.06 89 ARG B O 1
ATOM 2824 N N . ARG B 1 90 ? 8.531 -30.375 1.392 1 94.38 90 ARG B N 1
ATOM 2825 C CA . ARG B 1 90 ? 8.023 -31.078 0.219 1 94.38 90 ARG B CA 1
ATOM 2826 C C . ARG B 1 90 ? 8.891 -30.797 -1.004 1 94.38 90 ARG B C 1
ATOM 2828 O O . ARG B 1 90 ? 8.57 -31.234 -2.111 1 94.38 90 ARG B O 1
ATOM 2835 N N . GLN B 1 91 ? 9.922 -30.031 -0.84 1 93.12 91 GLN B N 1
ATOM 2836 C CA . GLN B 1 91 ? 10.742 -29.625 -1.974 1 93.12 91 GLN B CA 1
ATOM 2837 C C . GLN B 1 91 ? 9.875 -29.156 -3.141 1 93.12 91 GLN B C 1
ATOM 2839 O O . GLN B 1 91 ? 10.031 -29.641 -4.266 1 93.12 91 GLN B O 1
ATOM 2844 N N . ALA B 1 92 ? 9.086 -28.266 -2.883 1 96.62 92 ALA B N 1
ATOM 2845 C CA . ALA B 1 92 ? 8.016 -27.859 -3.789 1 96.62 92 ALA B CA 1
ATOM 2846 C C . ALA B 1 92 ? 8.57 -27.094 -4.98 1 96.62 92 ALA B C 1
ATOM 2848 O O . ALA B 1 92 ? 9.562 -26.359 -4.852 1 96.62 92 ALA B O 1
ATOM 2849 N N . ASP B 1 93 ? 8.016 -27.328 -6.066 1 97.5 93 ASP B N 1
ATOM 2850 C CA . ASP B 1 93 ? 8.117 -26.484 -7.258 1 97.5 93 ASP B CA 1
ATOM 2851 C C . ASP B 1 93 ? 6.812 -25.75 -7.523 1 97.5 93 ASP B C 1
ATOM 2853 O O . ASP B 1 93 ? 5.875 -26.312 -8.094 1 97.5 93 ASP B O 1
ATOM 2857 N N . VAL B 1 94 ? 6.758 -24.453 -7.082 1 98.12 94 VAL B N 1
ATOM 2858 C CA . VAL B 1 94 ? 5.535 -23.672 -7.215 1 98.12 94 VAL B CA 1
ATOM 2859 C C . VAL B 1 94 ? 5.371 -23.203 -8.664 1 98.12 94 VAL B C 1
ATOM 2861 O O . VAL B 1 94 ? 6.082 -22.312 -9.117 1 98.12 94 VAL B O 1
ATOM 2864 N N . ARG B 1 95 ? 4.402 -23.781 -9.312 1 97.62 95 ARG B N 1
ATOM 2865 C CA . ARG B 1 95 ? 4.164 -23.453 -10.719 1 97.62 95 ARG B CA 1
ATOM 2866 C C . ARG B 1 95 ? 3.27 -22.219 -10.844 1 97.62 95 ARG B C 1
ATOM 2868 O O . ARG B 1 95 ? 3.352 -21.484 -11.836 1 97.62 95 ARG B O 1
ATOM 2875 N N . MET B 1 96 ? 2.4 -22.062 -9.836 1 98.38 96 MET B N 1
ATOM 2876 C CA . MET B 1 96 ? 1.531 -20.891 -9.836 1 98.38 96 MET B CA 1
ATOM 2877 C C . MET B 1 96 ? 1.236 -20.422 -8.406 1 98.38 96 MET B C 1
ATOM 2879 O O . MET B 1 96 ? 0.926 -21.25 -7.539 1 98.38 96 MET B O 1
ATOM 2883 N N . LEU B 1 97 ? 1.433 -19.219 -8.172 1 98.88 97 LEU B N 1
ATOM 2884 C CA . LEU B 1 97 ? 1.01 -18.547 -6.953 1 98.88 97 LEU B CA 1
ATOM 2885 C C . LEU B 1 97 ? -0.078 -17.516 -7.25 1 98.88 97 LEU B C 1
ATOM 2887 O O . LEU B 1 97 ? 0.126 -16.609 -8.055 1 98.88 97 LEU B O 1
ATOM 2891 N N . VAL B 1 98 ? -1.27 -17.703 -6.68 1 98.94 98 VAL B N 1
ATOM 2892 C CA . VAL B 1 98 ? -2.354 -16.734 -6.785 1 98.94 98 VAL B CA 1
ATOM 2893 C C . VAL B 1 98 ? -2.584 -16.062 -5.434 1 98.94 98 VAL B C 1
ATOM 2895 O O . VAL B 1 98 ? -3.043 -16.703 -4.488 1 98.94 98 VAL B O 1
ATOM 2898 N N . ASN B 1 99 ? -2.207 -14.836 -5.359 1 98.88 99 ASN B N 1
ATOM 2899 C CA . ASN B 1 99 ? -2.523 -14.023 -4.191 1 98.88 99 ASN B CA 1
ATOM 2900 C C . ASN B 1 99 ? -3.887 -13.352 -4.328 1 98.88 99 ASN B C 1
ATOM 2902 O O . ASN B 1 99 ? -3.988 -12.25 -4.875 1 98.88 99 ASN B O 1
ATOM 2906 N N . ALA B 1 100 ? -4.922 -13.992 -3.732 1 98.69 100 ALA B N 1
ATOM 2907 C CA . ALA B 1 100 ? -6.289 -13.516 -3.912 1 98.69 100 ALA B CA 1
ATOM 2908 C C . ALA B 1 100 ? -6.906 -13.094 -2.58 1 98.69 100 ALA B C 1
ATOM 2910 O O . ALA B 1 100 ? -8.016 -12.562 -2.541 1 98.69 100 ALA B O 1
ATOM 2911 N N . ALA B 1 101 ? -6.141 -13.359 -1.463 1 98.38 101 ALA B N 1
ATOM 2912 C CA . ALA B 1 101 ? -6.633 -12.914 -0.162 1 98.38 101 ALA B CA 1
ATOM 2913 C C . ALA B 1 101 ? -6.695 -11.391 -0.092 1 98.38 101 ALA B C 1
ATOM 2915 O O . ALA B 1 101 ? -5.734 -10.711 -0.456 1 98.38 101 ALA B O 1
ATOM 2916 N N . GLY B 1 102 ? -7.754 -10.867 0.313 1 97.38 102 GLY B N 1
ATOM 2917 C CA . GLY B 1 102 ? -7.961 -9.438 0.446 1 97.38 102 GLY B CA 1
ATOM 2918 C C . GLY B 1 102 ? -9.406 -9.062 0.701 1 97.38 102 GLY B C 1
ATOM 2919 O O . GLY B 1 102 ? -10.297 -9.914 0.642 1 97.38 102 GLY B O 1
ATOM 2920 N N . TYR B 1 103 ? -9.609 -7.812 1.065 1 96.5 103 TYR B N 1
ATOM 2921 C CA . TYR B 1 103 ? -10.961 -7.309 1.25 1 96.5 103 TYR B CA 1
ATOM 2922 C C . TYR B 1 103 ? -11 -5.789 1.173 1 96.5 103 TYR B C 1
ATOM 2924 O O . TYR B 1 103 ? -9.953 -5.145 1.083 1 96.5 103 TYR B O 1
ATOM 2932 N N . GLY B 1 104 ? -12.195 -5.258 1.032 1 96 104 GLY B N 1
ATOM 2933 C CA . GLY B 1 104 ? -12.445 -3.824 1.023 1 96 104 GLY B CA 1
ATOM 2934 C C . GLY B 1 104 ? -13.586 -3.41 1.932 1 96 104 GLY B C 1
ATOM 2935 O O . GLY B 1 104 ? -14.398 -4.242 2.33 1 96 104 GLY B O 1
ATOM 2936 N N . LYS B 1 105 ? -13.547 -2.193 2.34 1 95 105 LYS B N 1
ATOM 2937 C CA . LYS B 1 105 ? -14.625 -1.557 3.082 1 95 105 LYS B CA 1
ATOM 2938 C C . LYS B 1 105 ? -15.023 -0.227 2.445 1 95 105 LYS B C 1
ATOM 2940 O O . LYS B 1 105 ? -14.18 0.647 2.246 1 95 105 LYS B O 1
ATOM 2945 N N . ILE B 1 106 ? -16.297 -0.095 2.168 1 92.69 106 ILE B N 1
ATOM 2946 C CA . ILE B 1 106 ? -16.812 1.125 1.561 1 92.69 106 ILE B CA 1
ATOM 2947 C C . ILE B 1 106 ? -17.125 2.148 2.648 1 92.69 106 ILE B C 1
ATOM 2949 O O . ILE B 1 106 ? -17.703 1.805 3.688 1 92.69 106 ILE B O 1
ATOM 2953 N N . GLY B 1 107 ? -16.781 3.371 2.434 1 94.06 107 GLY B N 1
ATOM 2954 C CA . GLY B 1 107 ? -17 4.48 3.346 1 94.06 107 GLY B CA 1
ATOM 2955 C C . GLY B 1 107 ? -15.867 5.48 3.365 1 94.06 107 GLY B C 1
ATOM 2956 O O . GLY B 1 107 ? -14.766 5.184 2.891 1 94.06 107 GLY B O 1
ATOM 2957 N N . ASN B 1 108 ? -16.203 6.691 3.855 1 95.88 108 ASN B N 1
ATOM 2958 C CA . ASN B 1 108 ? -15.141 7.676 4.027 1 95.88 108 ASN B CA 1
ATOM 2959 C C . ASN B 1 108 ? -14.125 7.23 5.074 1 95.88 108 ASN B C 1
ATOM 2961 O O . ASN B 1 108 ? -14.461 6.477 5.988 1 95.88 108 ASN B O 1
ATOM 2965 N N . VAL B 1 109 ? -12.891 7.711 4.961 1 97.38 109 VAL B N 1
ATOM 2966 C CA . VAL B 1 109 ? -11.82 7.398 5.902 1 97.38 109 VAL B CA 1
ATOM 2967 C C . VAL B 1 109 ? -12.25 7.781 7.316 1 97.38 109 VAL B C 1
ATOM 2969 O O . VAL B 1 109 ? -11.938 7.074 8.281 1 97.38 109 VAL B O 1
ATOM 2972 N N . SER B 1 110 ? -13.039 8.812 7.43 1 96.31 110 SER B N 1
ATOM 2973 C CA . SER B 1 110 ? -13.492 9.305 8.727 1 96.31 110 SER B CA 1
ATOM 2974 C C . SER B 1 110 ? -14.531 8.367 9.336 1 96.31 110 SER B C 1
ATOM 2976 O O . SER B 1 110 ? -14.766 8.406 10.547 1 96.31 110 SER B O 1
ATOM 2978 N N . ASP B 1 111 ? -15.141 7.512 8.492 1 95.12 111 ASP B N 1
ATOM 2979 C CA . ASP B 1 111 ? -16.312 6.758 8.938 1 95.12 111 ASP B CA 1
ATOM 2980 C C . ASP B 1 111 ? -15.953 5.293 9.18 1 95.12 111 ASP B C 1
ATOM 2982 O O . ASP B 1 111 ? -16.578 4.625 10 1 95.12 111 ASP B O 1
ATOM 298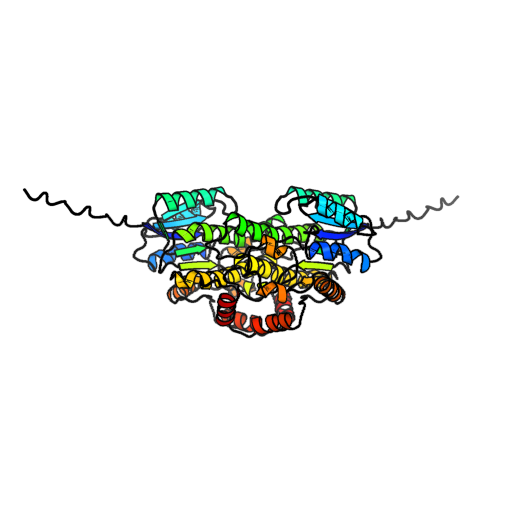6 N N . ILE B 1 112 ? -15 4.797 8.484 1 95.5 112 ILE B N 1
ATOM 2987 C CA . ILE B 1 112 ? -14.609 3.395 8.594 1 95.5 112 ILE B CA 1
ATOM 2988 C C . ILE B 1 112 ? -13.781 3.184 9.859 1 95.5 112 ILE B C 1
ATOM 2990 O O . ILE B 1 112 ? -12.914 3.996 10.188 1 95.5 112 ILE B O 1
ATOM 2994 N N . ASP B 1 113 ? -14.086 2.072 10.531 1 96.75 113 ASP B N 1
ATOM 2995 C CA . ASP B 1 113 ? -13.281 1.702 11.695 1 96.75 113 ASP B CA 1
ATOM 2996 C C . ASP B 1 113 ? -11.797 1.628 11.344 1 96.75 113 ASP B C 1
ATOM 2998 O O . ASP B 1 113 ? -11.43 1.063 10.305 1 96.75 113 ASP B O 1
ATOM 3002 N N . LEU B 1 114 ? -11.023 2.227 12.219 1 97.19 114 LEU B N 1
ATOM 3003 C CA . LEU B 1 114 ? -9.594 2.324 11.945 1 97.19 114 LEU B CA 1
ATOM 3004 C C . LEU B 1 114 ? -8.953 0.94 11.875 1 97.19 114 LEU B C 1
ATOM 3006 O O . LEU B 1 114 ? -8.047 0.708 11.078 1 97.19 114 LEU B O 1
ATOM 3010 N N . LYS B 1 115 ? -9.359 0.076 12.711 1 96.88 115 LYS B N 1
ATOM 3011 C CA . LYS B 1 115 ? -8.852 -1.293 12.695 1 96.88 115 LYS B CA 1
ATOM 3012 C C . LYS B 1 115 ? -9.109 -1.956 11.344 1 96.88 115 LYS B C 1
ATOM 3014 O O . LYS B 1 115 ? -8.266 -2.689 10.828 1 96.88 115 LYS B O 1
ATOM 3019 N N . GLU B 1 116 ? -10.281 -1.7 10.773 1 97.19 116 GLU B N 1
ATOM 3020 C CA . GLU B 1 116 ? -10.617 -2.23 9.453 1 97.19 116 GLU B CA 1
ATOM 3021 C C . GLU B 1 116 ? -9.734 -1.621 8.375 1 97.19 116 GLU B C 1
ATOM 3023 O O . GLU B 1 116 ? -9.32 -2.314 7.445 1 97.19 116 GLU B O 1
ATOM 3028 N N . GLN B 1 117 ? -9.5 -0.363 8.523 1 98.38 117 GLN B N 1
ATOM 3029 C CA . GLN B 1 117 ? -8.664 0.318 7.543 1 98.38 117 GLN B CA 1
ATOM 3030 C C . GLN B 1 117 ? -7.246 -0.242 7.551 1 98.38 117 GLN B C 1
ATOM 3032 O O . GLN B 1 117 ? -6.707 -0.597 6.5 1 98.38 117 GLN B O 1
ATOM 3037 N N . CYS B 1 118 ? -6.648 -0.364 8.727 1 98.44 118 CYS B N 1
ATOM 3038 C CA . CYS B 1 118 ? -5.305 -0.915 8.852 1 98.44 118 CYS B CA 1
ATOM 3039 C C . CYS B 1 118 ? -5.277 -2.385 8.453 1 98.44 118 CYS B C 1
ATOM 3041 O O . CYS B 1 118 ? -4.309 -2.852 7.844 1 98.44 118 CYS B O 1
ATOM 3043 N N . GLY B 1 119 ? -6.359 -3.098 8.805 1 98.12 119 GLY B N 1
ATOM 3044 C CA . GLY B 1 119 ? -6.477 -4.496 8.414 1 98.12 119 GLY B CA 1
ATOM 3045 C C . GLY B 1 119 ? -6.465 -4.699 6.91 1 98.12 119 GLY B C 1
ATOM 3046 O O . GLY B 1 119 ? -5.902 -5.676 6.414 1 98.12 119 GLY B O 1
ATOM 3047 N N . MET B 1 120 ? -7.066 -3.805 6.156 1 98.5 120 MET B N 1
ATOM 3048 C CA . MET B 1 120 ? -7.043 -3.869 4.695 1 98.5 120 MET B CA 1
ATOM 3049 C C . MET B 1 120 ? -5.613 -3.775 4.172 1 98.5 120 MET B C 1
ATOM 3051 O O . MET B 1 120 ? -5.219 -4.543 3.291 1 98.5 120 MET B O 1
ATOM 3055 N N . VAL B 1 121 ? -4.832 -2.83 4.734 1 98.81 121 VAL B N 1
ATOM 3056 C CA . VAL B 1 121 ? -3.447 -2.68 4.301 1 98.81 121 VAL B CA 1
ATOM 3057 C C . VAL B 1 121 ? -2.658 -3.943 4.637 1 98.81 121 VAL B C 1
ATOM 3059 O O . VAL B 1 121 ? -1.915 -4.461 3.801 1 98.81 121 VAL B O 1
ATOM 3062 N N . ASP B 1 122 ? -2.891 -4.457 5.816 1 98.5 122 ASP B N 1
ATOM 3063 C CA . ASP B 1 122 ? -2.17 -5.629 6.301 1 98.5 122 ASP B CA 1
ATOM 3064 C C . ASP B 1 122 ? -2.434 -6.844 5.41 1 98.5 122 ASP B C 1
ATOM 3066 O O . ASP B 1 122 ? -1.505 -7.562 5.039 1 98.5 122 ASP B O 1
ATOM 3070 N N . LEU B 1 123 ? -3.639 -6.984 5.086 1 98.62 123 LEU B N 1
ATOM 3071 C CA . LEU B 1 123 ? -3.986 -8.172 4.309 1 98.62 123 LEU B CA 1
ATOM 3072 C C . LEU B 1 123 ? -3.691 -7.957 2.828 1 98.62 123 LEU B C 1
ATOM 3074 O O . LEU B 1 123 ? -3.021 -8.781 2.201 1 98.62 123 LEU B O 1
ATOM 3078 N N . ASN B 1 124 ? -4.156 -6.824 2.26 1 98.81 124 ASN B N 1
ATOM 3079 C CA . ASN B 1 124 ? -4.074 -6.59 0.821 1 98.81 124 ASN B CA 1
ATOM 3080 C C . ASN B 1 124 ? -2.635 -6.344 0.376 1 98.81 124 ASN B C 1
ATOM 3082 O O . ASN B 1 124 ? -2.275 -6.633 -0.766 1 98.81 124 ASN B O 1
ATOM 3086 N N . CYS B 1 125 ? -1.835 -5.773 1.264 1 98.88 125 CYS B N 1
ATOM 3087 C CA . CYS B 1 125 ? -0.491 -5.375 0.857 1 98.88 125 CYS B CA 1
ATOM 3088 C C . CYS B 1 125 ? 0.564 -6.219 1.562 1 98.88 125 CYS B C 1
ATOM 3090 O O . CYS B 1 125 ? 1.313 -6.953 0.913 1 98.88 125 CYS B O 1
ATOM 3092 N N . THR B 1 126 ? 0.551 -6.199 2.893 1 98.81 126 THR B N 1
ATOM 3093 C CA . THR B 1 126 ? 1.614 -6.859 3.645 1 98.81 126 THR B CA 1
ATOM 3094 C C . THR B 1 126 ? 1.581 -8.367 3.422 1 98.81 126 THR B C 1
ATOM 3096 O O . THR B 1 126 ? 2.604 -8.977 3.098 1 98.81 126 THR B O 1
ATOM 3099 N N . ALA B 1 127 ? 0.425 -8.945 3.607 1 98.81 127 ALA B N 1
ATOM 3100 C CA . ALA B 1 127 ? 0.303 -10.391 3.461 1 98.81 127 ALA B CA 1
ATOM 3101 C C . ALA B 1 127 ? 0.662 -10.828 2.045 1 98.81 127 ALA B C 1
ATOM 3103 O O . ALA B 1 127 ? 1.327 -11.852 1.854 1 98.81 127 ALA B O 1
ATOM 3104 N N . LEU B 1 128 ? 0.205 -10.109 1.042 1 98.88 128 LEU B N 1
ATOM 3105 C CA . LEU B 1 128 ? 0.523 -10.414 -0.349 1 98.88 128 LEU B CA 1
ATOM 3106 C C . LEU B 1 128 ? 2.029 -10.367 -0.585 1 98.88 128 LEU B C 1
ATOM 3108 O O . LEU B 1 128 ? 2.594 -11.273 -1.203 1 98.88 128 LEU B O 1
ATOM 3112 N N . THR B 1 129 ? 2.691 -9.312 -0.099 1 98.88 129 THR B N 1
ATOM 3113 C CA . THR B 1 129 ? 4.137 -9.156 -0.232 1 98.88 129 THR B CA 1
ATOM 3114 C C . THR B 1 129 ? 4.867 -10.305 0.45 1 98.88 129 THR B C 1
ATOM 3116 O O . THR B 1 129 ? 5.789 -10.891 -0.125 1 98.88 129 THR B O 1
ATOM 3119 N N . ARG B 1 130 ? 4.41 -10.609 1.639 1 98.69 130 ARG B N 1
ATOM 3120 C CA . ARG B 1 130 ? 5.035 -11.656 2.434 1 98.69 130 ARG B CA 1
ATOM 3121 C C . ARG B 1 130 ? 4.883 -13.023 1.762 1 98.69 130 ARG B C 1
ATOM 3123 O O . ARG B 1 130 ? 5.848 -13.781 1.656 1 98.69 130 ARG B O 1
ATOM 3130 N N . MET B 1 131 ? 3.689 -13.312 1.291 1 98.81 131 MET B N 1
ATOM 3131 C CA . MET B 1 131 ? 3.43 -14.578 0.616 1 98.81 131 MET B CA 1
ATOM 3132 C C . MET B 1 131 ? 4.289 -14.719 -0.637 1 98.81 131 MET B C 1
ATOM 3134 O O . MET B 1 131 ? 4.844 -15.781 -0.902 1 98.81 131 MET B O 1
ATOM 3138 N N . THR B 1 132 ? 4.355 -13.656 -1.403 1 98.88 132 THR B N 1
ATOM 3139 C CA . THR B 1 132 ? 5.199 -13.648 -2.592 1 98.88 132 THR B CA 1
ATOM 3140 C C . THR B 1 132 ? 6.648 -13.953 -2.229 1 98.88 132 THR B C 1
ATOM 3142 O O . THR B 1 132 ? 7.289 -14.805 -2.854 1 98.88 132 THR B O 1
ATOM 3145 N N . GLY B 1 133 ? 7.145 -13.297 -1.192 1 98.38 133 GLY B N 1
ATOM 3146 C CA . GLY B 1 133 ? 8.516 -13.492 -0.758 1 98.38 133 GLY B CA 1
ATOM 3147 C C . GLY B 1 133 ? 8.82 -14.914 -0.344 1 98.38 133 GLY B C 1
ATOM 3148 O O . GLY B 1 133 ? 9.875 -15.453 -0.687 1 98.38 133 GLY B O 1
ATOM 3149 N N . ILE B 1 134 ? 7.914 -15.539 0.373 1 97.94 134 ILE B N 1
ATOM 3150 C CA . ILE B 1 134 ? 8.125 -16.891 0.892 1 97.94 134 ILE B CA 1
ATOM 3151 C C . ILE B 1 134 ? 8.117 -17.891 -0.259 1 97.94 134 ILE B C 1
ATOM 3153 O O . ILE B 1 134 ? 8.797 -18.922 -0.195 1 97.94 134 ILE B O 1
ATOM 3157 N N . CYS B 1 135 ? 7.477 -17.578 -1.361 1 98.62 135 CYS B N 1
ATOM 3158 C CA . CYS B 1 135 ? 7.309 -18.531 -2.455 1 98.62 135 CYS B CA 1
ATOM 3159 C C . CYS B 1 135 ? 8.414 -18.375 -3.492 1 98.62 135 CYS B C 1
ATOM 3161 O O . CYS B 1 135 ? 8.664 -19.281 -4.281 1 98.62 135 CYS B O 1
ATOM 3163 N N . LEU B 1 136 ? 9.062 -17.203 -3.514 1 98.5 136 LEU B N 1
ATOM 3164 C CA . LEU B 1 136 ? 9.984 -16.844 -4.586 1 98.5 136 LEU B CA 1
ATOM 3165 C C . LEU B 1 136 ? 11.078 -17.891 -4.746 1 98.5 136 LEU B C 1
ATOM 3167 O O . LEU B 1 136 ? 11.391 -18.297 -5.867 1 98.5 136 LEU B O 1
ATOM 3171 N N . PRO B 1 137 ? 11.641 -18.453 -3.631 1 97.75 137 PRO B N 1
ATOM 3172 C CA . PRO B 1 137 ? 12.703 -19.453 -3.783 1 97.75 137 PRO B CA 1
ATOM 3173 C C . PRO B 1 137 ? 12.211 -20.75 -4.414 1 97.75 137 PRO B C 1
ATOM 3175 O O . PRO B 1 137 ? 13.016 -21.562 -4.867 1 97.75 137 PRO B O 1
ATOM 3178 N N . TYR B 1 138 ? 10.93 -20.938 -4.504 1 98.25 138 TYR B N 1
ATOM 3179 C CA . TYR B 1 138 ? 10.367 -22.203 -4.957 1 98.25 138 TYR B CA 1
ATOM 3180 C C . TYR B 1 138 ? 9.781 -22.078 -6.355 1 98.25 138 TYR B C 1
ATOM 3182 O O . TYR B 1 138 ? 9.133 -23 -6.855 1 98.25 138 TYR B O 1
ATOM 3190 N N . LEU B 1 139 ? 9.914 -20.891 -6.91 1 98.06 139 LEU B N 1
ATOM 3191 C CA . LEU B 1 139 ? 9.469 -20.672 -8.281 1 98.06 139 LEU B CA 1
ATOM 3192 C C . LEU B 1 139 ? 10.57 -21 -9.273 1 98.06 139 LEU B C 1
ATOM 3194 O O . LEU B 1 139 ? 11.75 -20.766 -9 1 98.06 139 LEU B O 1
ATOM 3198 N N . SER B 1 140 ? 10.203 -21.516 -10.375 1 96.19 140 SER B N 1
ATOM 3199 C CA . SER B 1 140 ? 11.141 -21.875 -11.43 1 96.19 140 SER B CA 1
ATOM 3200 C C . SER B 1 140 ? 10.695 -21.312 -12.773 1 96.19 140 SER B C 1
ATOM 3202 O O . SER B 1 140 ? 9.648 -20.672 -12.875 1 96.19 140 SER B O 1
ATOM 3204 N N . LYS B 1 141 ? 11.555 -21.5 -13.766 1 97.25 141 LYS B N 1
ATOM 3205 C CA . LYS B 1 141 ? 11.219 -21.016 -15.109 1 97.25 141 LYS B CA 1
ATOM 3206 C C . LYS B 1 141 ? 9.852 -21.547 -15.547 1 97.25 141 LYS B C 1
ATOM 3208 O O . LYS B 1 141 ? 9.57 -22.734 -15.422 1 97.25 141 LYS B O 1
ATOM 3213 N N . GLY B 1 142 ? 9.086 -20.609 -16.016 1 96.38 142 GLY B N 1
ATOM 3214 C CA . GLY B 1 142 ? 7.742 -20.969 -16.438 1 96.38 142 GLY B CA 1
ATOM 3215 C C . GLY B 1 142 ? 6.699 -20.781 -15.352 1 96.38 142 GLY B C 1
ATOM 3216 O O . GLY B 1 142 ? 5.5 -20.828 -15.617 1 96.38 142 GLY B O 1
ATOM 3217 N N . SER B 1 143 ? 7.133 -20.578 -14.062 1 97.69 143 SER B N 1
ATOM 3218 C CA . SER B 1 143 ? 6.207 -20.297 -12.969 1 97.69 143 SER B CA 1
ATOM 3219 C C . SER B 1 143 ? 5.48 -18.969 -13.188 1 97.69 143 SER B C 1
ATOM 3221 O O . SER B 1 143 ? 5.961 -18.109 -13.93 1 97.69 143 SER B O 1
ATOM 3223 N N . ARG B 1 144 ? 4.285 -18.875 -12.555 1 98.31 144 ARG B N 1
ATOM 3224 C CA . ARG B 1 144 ? 3.459 -17.688 -12.711 1 98.31 144 ARG B CA 1
ATOM 3225 C C . ARG B 1 144 ? 2.943 -17.188 -11.367 1 98.31 144 ARG B C 1
ATOM 3227 O O . ARG B 1 144 ? 2.578 -17.984 -10.5 1 98.31 144 ARG B O 1
ATOM 3234 N N . ILE B 1 145 ? 3.006 -15.938 -11.188 1 98.88 145 ILE B N 1
ATOM 3235 C CA . ILE B 1 145 ? 2.391 -15.258 -10.055 1 98.88 145 ILE B CA 1
ATOM 3236 C C . ILE B 1 145 ? 1.206 -14.422 -10.531 1 98.88 145 ILE B C 1
ATOM 3238 O O . ILE B 1 145 ? 1.326 -13.656 -11.492 1 98.88 145 ILE B O 1
ATOM 3242 N N . VAL B 1 146 ? 0.043 -14.617 -9.938 1 98.94 146 VAL B N 1
ATOM 3243 C CA . VAL B 1 146 ? -1.139 -13.789 -10.18 1 98.94 146 VAL B CA 1
ATOM 3244 C C . VAL B 1 146 ? -1.507 -13.031 -8.906 1 98.94 146 VAL B C 1
ATOM 3246 O O . VAL B 1 146 ? -1.742 -13.641 -7.859 1 98.94 146 VAL B O 1
ATOM 3249 N N . ASN B 1 147 ? -1.451 -11.75 -8.938 1 98.94 147 ASN B N 1
ATOM 3250 C CA . ASN B 1 147 ? -1.869 -10.883 -7.84 1 98.94 147 ASN B CA 1
ATOM 3251 C C . ASN B 1 147 ? -3.207 -10.211 -8.133 1 98.94 147 ASN B C 1
ATOM 3253 O O . ASN B 1 147 ? -3.381 -9.602 -9.188 1 98.94 147 ASN B O 1
ATOM 3257 N N . LEU B 1 148 ? -4.156 -10.297 -7.219 1 98.69 148 LEU B N 1
ATOM 3258 C CA . LEU B 1 148 ? -5.461 -9.68 -7.422 1 98.69 148 LEU B CA 1
ATOM 3259 C C . LEU B 1 148 ? -5.434 -8.211 -7.008 1 98.69 148 LEU B C 1
ATOM 3261 O O . LEU B 1 148 ? -5.59 -7.887 -5.828 1 98.69 148 LEU B O 1
ATOM 3265 N N . ALA B 1 149 ? -5.32 -7.402 -7.992 1 98.44 149 ALA B N 1
ATOM 3266 C CA . ALA B 1 149 ? -5.52 -5.965 -7.816 1 98.44 149 ALA B CA 1
ATOM 3267 C C . ALA B 1 149 ? -6.988 -5.59 -7.992 1 98.44 149 ALA B C 1
ATOM 3269 O O . ALA B 1 149 ? -7.867 -6.176 -7.352 1 98.44 149 ALA B O 1
ATOM 3270 N N . SER B 1 150 ? -7.262 -4.508 -8.703 1 97 150 SER B N 1
ATOM 3271 C CA . SER B 1 150 ? -8.609 -4.016 -8.953 1 97 150 SER B CA 1
ATOM 3272 C C . SER B 1 150 ? -8.602 -2.865 -9.961 1 97 150 SER B C 1
ATOM 3274 O O . SER B 1 150 ? -7.594 -2.172 -10.109 1 97 150 SER B O 1
ATOM 3276 N N . ALA B 1 151 ? -9.703 -2.678 -10.625 1 95.06 151 ALA B N 1
ATOM 3277 C CA . ALA B 1 151 ? -9.867 -1.451 -11.398 1 95.06 151 ALA B CA 1
ATOM 3278 C C . ALA B 1 151 ? -9.805 -0.22 -10.5 1 95.06 151 ALA B C 1
ATOM 3280 O O . ALA B 1 151 ? -9.469 0.875 -10.961 1 95.06 151 ALA B O 1
ATOM 3281 N N . ALA B 1 152 ? -10.047 -0.399 -9.266 1 94.5 152 ALA B N 1
ATOM 3282 C CA . ALA B 1 152 ? -9.961 0.685 -8.289 1 94.5 152 ALA B CA 1
ATOM 3283 C C . ALA B 1 152 ? -8.531 1.186 -8.148 1 94.5 152 ALA B C 1
ATOM 3285 O O . ALA B 1 152 ? -8.289 2.244 -7.562 1 94.5 152 ALA B O 1
ATOM 3286 N N . SER B 1 153 ? -7.578 0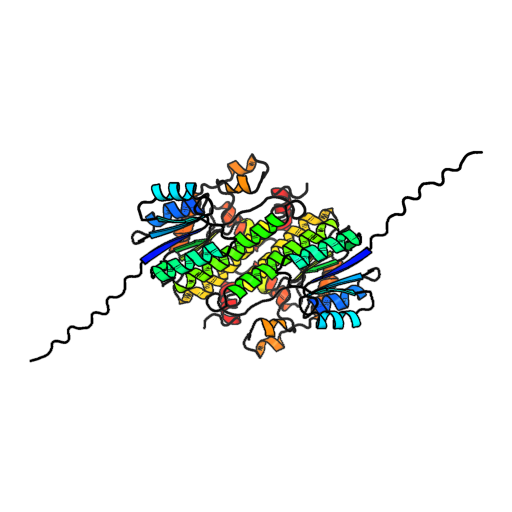.428 -8.656 1 96.69 153 SER B N 1
ATOM 3287 C CA . SER B 1 153 ? -6.172 0.799 -8.555 1 96.69 153 SER B CA 1
ATOM 3288 C C . SER B 1 153 ? -5.828 1.938 -9.508 1 96.69 153 SER B C 1
ATOM 3290 O O . SER B 1 153 ? -4.777 2.568 -9.383 1 96.69 153 SER B O 1
ATOM 3292 N N . PHE B 1 154 ? -6.711 2.219 -10.492 1 95.12 154 PHE B N 1
ATOM 3293 C CA . PHE B 1 154 ? -6.344 3.066 -11.617 1 95.12 154 PHE B CA 1
ATOM 3294 C C . PHE B 1 154 ? -6.395 4.539 -11.227 1 95.12 154 PHE B C 1
ATOM 3296 O O . PHE B 1 154 ? -5.793 5.383 -11.891 1 95.12 154 PHE B O 1
ATOM 3303 N N . CYS B 1 155 ? -7.148 4.852 -10.227 1 94.31 155 CYS B N 1
ATOM 3304 C CA . CYS B 1 155 ? -7.238 6.219 -9.734 1 94.31 155 CYS B CA 1
ATOM 3305 C C . CYS B 1 155 ? -7.715 6.246 -8.281 1 94.31 155 CYS B C 1
ATOM 3307 O O . CYS B 1 155 ? -8.172 5.227 -7.758 1 94.31 155 CYS B O 1
ATOM 3309 N N . ALA B 1 156 ? -7.512 7.414 -7.664 1 96.69 156 ALA B N 1
ATOM 3310 C CA . ALA B 1 156 ? -8.008 7.574 -6.297 1 96.69 156 ALA B CA 1
ATOM 3311 C C . ALA B 1 156 ? -9.523 7.434 -6.242 1 96.69 156 ALA B C 1
ATOM 3313 O O . ALA B 1 156 ? -10.227 7.898 -7.141 1 96.69 156 ALA B O 1
ATOM 3314 N N . GLN B 1 157 ? -10.023 6.777 -5.145 1 95.38 157 GLN B N 1
ATOM 3315 C CA . GLN B 1 157 ? -11.453 6.5 -5.016 1 95.38 157 GLN B CA 1
ATOM 3316 C C . GLN B 1 157 ? -12 7.031 -3.695 1 95.38 157 GLN B C 1
ATOM 3318 O O . GLN B 1 157 ? -12.141 6.277 -2.729 1 95.38 157 GLN B O 1
ATOM 3323 N N . PRO B 1 158 ? -12.453 8.352 -3.67 1 95.88 158 PRO B N 1
ATOM 3324 C CA . PRO B 1 158 ? -13.156 8.797 -2.469 1 95.88 158 PRO B CA 1
ATOM 3325 C C . PRO B 1 158 ? -14.336 7.895 -2.102 1 95.88 158 PRO B C 1
ATOM 3327 O O . PRO B 1 158 ? -15.047 7.418 -2.986 1 95.88 158 PRO B O 1
ATOM 3330 N N . GLY B 1 159 ? -14.516 7.582 -0.815 1 95.06 159 GLY B N 1
ATOM 3331 C CA . GLY B 1 159 ? -15.523 6.637 -0.358 1 95.06 159 GLY B CA 1
ATOM 3332 C C . GLY B 1 159 ? -15.047 5.195 -0.394 1 95.06 159 GLY B C 1
ATOM 3333 O O . GLY B 1 159 ? -15.766 4.293 0.038 1 95.06 159 GLY B O 1
ATOM 3334 N N . PHE B 1 160 ? -13.898 4.949 -0.875 1 95.94 160 PHE B N 1
ATOM 3335 C CA . PHE B 1 160 ? -13.242 3.652 -1.002 1 95.94 160 PHE B CA 1
ATOM 3336 C C . PHE B 1 160 ? -11.727 3.805 -0.975 1 95.94 160 PHE B C 1
ATOM 3338 O O . PHE B 1 160 ? -11.016 3.098 -1.688 1 95.94 160 PHE B O 1
ATOM 3345 N N . CYS B 1 161 ? -11.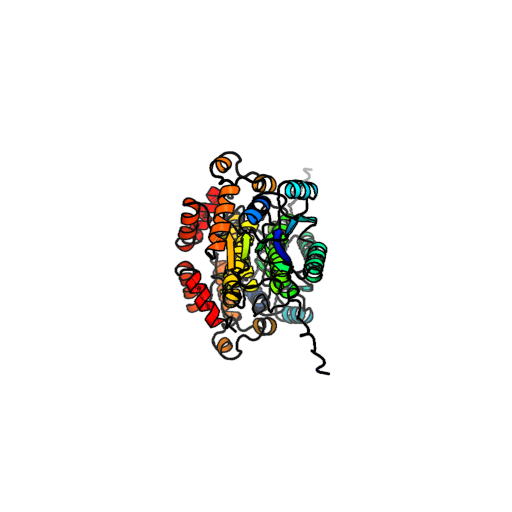312 4.762 -0.198 1 97.44 161 CYS B N 1
ATOM 3346 C CA . CYS B 1 161 ? -9.984 5.359 -0.28 1 97.44 161 CYS B CA 1
ATOM 3347 C C . CYS B 1 161 ? -8.906 4.336 0.053 1 97.44 161 CYS B C 1
ATOM 3349 O O . CYS B 1 161 ? -7.992 4.109 -0.743 1 97.44 161 CYS B O 1
ATOM 3351 N N . VAL B 1 162 ? -8.992 3.654 1.193 1 98.62 162 VAL B N 1
ATOM 3352 C CA . VAL B 1 162 ? -7.945 2.752 1.663 1 98.62 162 VAL B CA 1
ATOM 3353 C C . VAL B 1 162 ? -7.867 1.53 0.752 1 98.62 162 VAL B C 1
ATOM 3355 O O . VAL B 1 162 ? -6.773 1.082 0.396 1 98.62 162 VAL B O 1
ATOM 3358 N N . TYR B 1 163 ? -9.008 1.03 0.343 1 98.06 163 TYR B N 1
ATOM 3359 C CA . TYR B 1 163 ? -9.031 -0.121 -0.553 1 98.06 163 TYR B CA 1
ATOM 3360 C C . TYR B 1 163 ? -8.352 0.204 -1.878 1 98.06 163 TYR B C 1
ATOM 3362 O O . TYR B 1 163 ? -7.449 -0.518 -2.314 1 98.06 163 TYR B O 1
ATOM 3370 N N . ALA B 1 164 ? -8.781 1.303 -2.5 1 98.31 164 ALA B N 1
ATOM 3371 C CA . ALA B 1 164 ? -8.219 1.692 -3.787 1 98.31 164 ALA B CA 1
ATOM 3372 C C . ALA B 1 164 ? -6.711 1.912 -3.678 1 98.31 164 ALA B C 1
ATOM 3374 O O . ALA B 1 164 ? -5.949 1.498 -4.559 1 98.31 164 ALA B O 1
ATOM 3375 N N . ALA B 1 165 ? -6.293 2.551 -2.605 1 98.88 165 ALA B N 1
ATOM 3376 C CA . ALA B 1 165 ? -4.867 2.77 -2.391 1 98.88 165 ALA B CA 1
ATOM 3377 C C . ALA B 1 165 ? -4.125 1.444 -2.248 1 98.88 165 ALA B C 1
ATOM 3379 O O . ALA B 1 165 ? -3.037 1.272 -2.803 1 98.88 165 ALA B O 1
ATOM 3380 N N . SER B 1 166 ? -4.68 0.477 -1.518 1 98.88 166 SER B N 1
ATOM 3381 C CA . SER B 1 166 ? -4.051 -0.828 -1.344 1 98.88 166 SER B CA 1
ATOM 3382 C C . SER B 1 166 ? -3.926 -1.563 -2.674 1 98.88 166 SER B C 1
ATOM 3384 O O . SER B 1 166 ? -2.939 -2.262 -2.912 1 98.88 166 SER B O 1
ATOM 3386 N N . LYS B 1 167 ? -4.918 -1.418 -3.492 1 98.81 167 LYS B N 1
ATOM 3387 C CA . LYS B 1 167 ? -4.871 -2.113 -4.777 1 98.81 167 LYS B CA 1
ATOM 3388 C C . LYS B 1 167 ? -3.943 -1.397 -5.754 1 98.81 167 LYS B C 1
ATOM 3390 O O . LYS B 1 167 ? -3.342 -2.031 -6.625 1 98.81 167 LYS B O 1
ATOM 3395 N N . ALA B 1 168 ? -3.773 -0.077 -5.578 1 98.75 168 ALA B N 1
ATOM 3396 C CA . ALA B 1 168 ? -2.711 0.615 -6.305 1 98.75 168 ALA B CA 1
ATOM 3397 C C . ALA B 1 168 ? -1.34 0.063 -5.93 1 98.75 168 ALA B C 1
ATOM 3399 O O . ALA B 1 168 ? -0.47 -0.096 -6.789 1 98.75 168 ALA B O 1
ATOM 3400 N N . TYR B 1 169 ? -1.133 -0.194 -4.645 1 98.94 169 TYR B N 1
ATOM 3401 C CA . TYR B 1 169 ? 0.081 -0.866 -4.191 1 98.94 169 TYR B CA 1
ATOM 3402 C C . TYR B 1 169 ? 0.283 -2.182 -4.934 1 98.94 169 TYR B C 1
ATOM 3404 O O . TYR B 1 169 ? 1.363 -2.441 -5.469 1 98.94 169 TYR B O 1
ATOM 3412 N N . VAL B 1 170 ? -0.768 -3.008 -4.992 1 98.94 170 VAL B N 1
ATOM 3413 C CA . VAL B 1 170 ? -0.688 -4.336 -5.59 1 98.94 170 VAL B CA 1
ATOM 3414 C C . VAL B 1 170 ? -0.313 -4.223 -7.062 1 98.94 170 VAL B C 1
ATOM 3416 O O . VAL B 1 170 ? 0.535 -4.969 -7.555 1 98.94 170 VAL B O 1
ATOM 3419 N N . LEU B 1 171 ? -0.924 -3.301 -7.75 1 98.69 171 LEU B N 1
ATOM 3420 C CA . LEU B 1 171 ? -0.652 -3.111 -9.172 1 98.69 171 LEU B CA 1
ATOM 3421 C C . LEU B 1 171 ? 0.807 -2.729 -9.398 1 98.69 171 LEU B C 1
ATOM 3423 O O . LEU B 1 171 ? 1.499 -3.354 -10.203 1 98.69 171 LEU B O 1
ATOM 3427 N N . ARG B 1 172 ? 1.307 -1.756 -8.664 1 98.62 172 ARG B N 1
ATOM 3428 C CA . ARG B 1 172 ? 2.672 -1.268 -8.836 1 98.62 172 ARG B 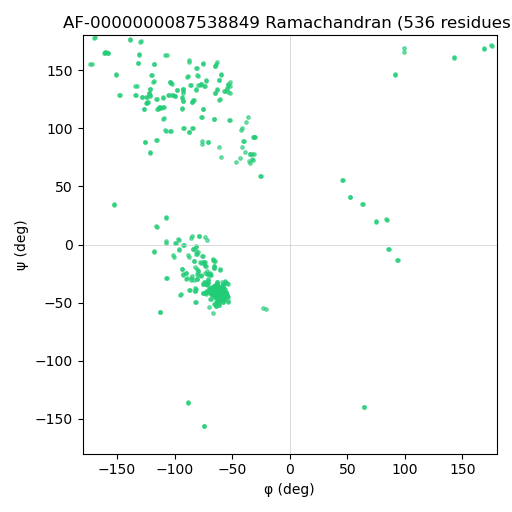CA 1
ATOM 3429 C C . ARG B 1 172 ? 3.688 -2.336 -8.445 1 98.62 172 ARG B C 1
ATOM 3431 O O . ARG B 1 172 ? 4.68 -2.545 -9.148 1 98.62 172 ARG B O 1
ATOM 3438 N N . PHE B 1 173 ? 3.428 -3.02 -7.336 1 98.88 173 PHE B N 1
ATOM 3439 C CA . PHE B 1 173 ? 4.281 -4.109 -6.879 1 98.88 173 PHE B CA 1
ATOM 3440 C C . PHE B 1 173 ? 4.406 -5.184 -7.953 1 98.88 173 PHE B C 1
ATOM 3442 O O . PHE B 1 173 ? 5.512 -5.633 -8.266 1 98.88 173 PHE B O 1
ATOM 3449 N N . SER B 1 174 ? 3.277 -5.52 -8.547 1 98.81 174 SER B N 1
ATOM 3450 C CA . SER B 1 174 ? 3.227 -6.578 -9.547 1 98.81 174 SER B CA 1
ATOM 3451 C C . SER B 1 174 ? 4.027 -6.203 -10.789 1 98.81 174 SER B C 1
ATOM 3453 O O . SER B 1 174 ? 4.781 -7.02 -11.32 1 98.81 174 SER B O 1
ATOM 3455 N N . GLN B 1 175 ? 3.838 -4.977 -11.211 1 98.25 175 GLN B N 1
ATOM 3456 C CA . GLN B 1 175 ? 4.531 -4.516 -12.406 1 98.25 175 GLN B CA 1
ATOM 3457 C C . GLN B 1 175 ? 6.039 -4.492 -12.195 1 98.25 175 GLN B C 1
ATOM 3459 O O . GLN B 1 175 ? 6.805 -4.879 -13.086 1 98.25 175 GLN B O 1
ATOM 3464 N N . GLY B 1 176 ? 6.477 -3.994 -11.031 1 98 176 GLY B N 1
ATOM 3465 C CA . GLY B 1 176 ? 7.895 -4.02 -10.711 1 98 176 GLY B CA 1
ATOM 3466 C C . GLY B 1 176 ? 8.453 -5.426 -10.594 1 98 176 GLY B C 1
ATOM 3467 O O . GLY B 1 176 ? 9.531 -5.719 -11.109 1 98 176 GLY B O 1
ATOM 3468 N N . LEU B 1 177 ? 7.719 -6.266 -9.938 1 98.5 177 LEU B N 1
ATOM 3469 C CA . LEU B 1 177 ? 8.133 -7.648 -9.727 1 98.5 177 LEU B CA 1
ATOM 3470 C C . LEU B 1 177 ? 8.266 -8.383 -11.055 1 98.5 177 LEU B C 1
ATOM 3472 O O . LEU B 1 177 ? 9.203 -9.164 -11.25 1 98.5 177 LEU B O 1
ATOM 3476 N N . ALA B 1 178 ? 7.32 -8.18 -11.977 1 98.25 178 ALA B N 1
ATOM 3477 C CA . ALA B 1 178 ? 7.359 -8.789 -13.305 1 98.25 178 ALA B CA 1
ATOM 3478 C C . ALA B 1 178 ? 8.68 -8.484 -14.008 1 98.25 178 ALA B C 1
ATOM 3480 O O . ALA B 1 178 ? 9.289 -9.367 -14.609 1 98.25 178 ALA B O 1
ATOM 3481 N N . ALA B 1 179 ? 9.07 -7.262 -13.922 1 97.31 179 ALA B N 1
ATOM 3482 C CA . ALA B 1 179 ? 10.32 -6.852 -14.562 1 97.31 179 ALA B CA 1
ATOM 3483 C C . ALA B 1 179 ? 11.523 -7.527 -13.914 1 97.31 179 ALA B C 1
ATOM 3485 O O . ALA B 1 179 ? 12.43 -7.988 -14.602 1 97.31 179 ALA B O 1
ATOM 3486 N N . GLU B 1 180 ? 11.562 -7.617 -12.602 1 97.06 180 GLU B N 1
ATOM 3487 C CA . GLU B 1 180 ? 12.672 -8.211 -11.859 1 97.06 180 GLU B CA 1
ATOM 3488 C C . GLU B 1 180 ? 12.812 -9.695 -12.188 1 97.06 180 GLU B C 1
ATOM 3490 O O . GLU B 1 180 ? 13.93 -10.227 -12.219 1 97.06 180 GLU B O 1
ATOM 3495 N N . LEU B 1 181 ? 11.68 -10.367 -12.422 1 97.69 181 LEU B N 1
ATOM 3496 C CA . LEU B 1 181 ? 11.695 -11.82 -12.523 1 97.69 181 LEU B CA 1
ATOM 3497 C C . LEU B 1 181 ? 11.781 -12.266 -13.977 1 97.69 181 LEU B C 1
ATOM 3499 O O . LEU B 1 181 ? 11.875 -13.469 -14.258 1 97.69 181 LEU B O 1
ATOM 3503 N N . LYS B 1 182 ? 11.75 -11.344 -14.852 1 95.81 182 LYS B N 1
ATOM 3504 C CA . LYS B 1 182 ? 11.719 -11.648 -16.281 1 95.81 182 LYS B CA 1
ATOM 3505 C C . LYS B 1 182 ? 12.883 -12.555 -16.672 1 95.81 182 LYS B C 1
ATOM 3507 O O . LYS B 1 182 ? 12.688 -13.555 -17.375 1 95.81 182 LYS B O 1
ATOM 3512 N N . LYS B 1 183 ? 14.047 -12.297 -16.188 1 95 183 LYS B N 1
ATOM 3513 C CA . LYS B 1 183 ? 15.234 -13.055 -16.578 1 95 183 LYS B CA 1
ATOM 3514 C C . LYS B 1 183 ? 15.164 -14.484 -16.031 1 95 183 LYS B C 1
ATOM 3516 O O . LYS B 1 183 ? 15.773 -15.398 -16.594 1 95 183 LYS B O 1
ATOM 3521 N N . ARG B 1 184 ? 14.469 -14.656 -14.969 1 96.5 184 ARG B N 1
ATOM 3522 C CA . ARG B 1 184 ? 14.297 -15.984 -14.383 1 96.5 184 ARG B CA 1
ATOM 3523 C C . ARG B 1 184 ? 13.227 -16.781 -15.125 1 96.5 184 ARG B C 1
ATOM 3525 O O . ARG B 1 184 ? 12.992 -17.953 -14.82 1 96.5 184 ARG B O 1
ATOM 3532 N N . GLY B 1 185 ? 12.562 -16.094 -16.062 1 97.69 185 GLY B N 1
ATOM 3533 C CA . GLY B 1 185 ? 11.492 -16.75 -16.812 1 97.69 185 GLY B CA 1
ATOM 3534 C C . GLY B 1 185 ? 10.219 -16.922 -16 1 97.69 185 GLY B C 1
ATOM 3535 O O . GLY B 1 185 ? 9.422 -17.828 -16.266 1 97.69 185 GLY B O 1
ATOM 3536 N N . ILE B 1 186 ? 10.062 -16.156 -14.945 1 98.19 186 ILE B N 1
ATOM 3537 C CA . ILE B 1 186 ? 8.859 -16.172 -14.117 1 98.19 186 ILE B CA 1
ATOM 3538 C C . ILE B 1 186 ? 7.945 -15.023 -14.531 1 98.19 186 ILE B C 1
ATOM 3540 O O . ILE B 1 186 ? 8.406 -13.891 -14.727 1 98.19 186 ILE B O 1
ATOM 3544 N N . LEU B 1 187 ? 6.641 -15.305 -14.711 1 98.44 187 LEU B N 1
ATOM 3545 C CA . LEU B 1 187 ? 5.684 -14.305 -15.18 1 98.44 187 LEU B CA 1
ATOM 3546 C C . LEU B 1 187 ? 4.812 -13.805 -14.031 1 98.44 187 LEU B C 1
ATOM 3548 O O . LEU B 1 187 ? 4.465 -14.57 -13.133 1 98.44 187 LEU B O 1
ATOM 3552 N N . VAL B 1 188 ? 4.547 -12.539 -14.023 1 98.81 188 VAL B N 1
ATOM 3553 C CA . VAL B 1 188 ? 3.703 -11.906 -13.008 1 98.81 188 VAL B CA 1
ATOM 3554 C C . VAL B 1 188 ? 2.562 -11.148 -13.688 1 98.81 188 VAL B C 1
ATOM 3556 O O . VAL B 1 188 ? 2.793 -10.359 -14.602 1 98.81 188 VAL B O 1
ATOM 3559 N N . THR B 1 189 ? 1.322 -11.422 -13.289 1 98.81 189 THR B N 1
ATOM 3560 C CA . THR B 1 189 ? 0.144 -10.742 -13.82 1 98.81 189 THR B CA 1
ATOM 3561 C C . THR B 1 189 ? -0.678 -10.117 -12.695 1 98.81 189 THR B C 1
ATOM 3563 O O . THR B 1 189 ? -1.024 -10.797 -11.727 1 98.81 189 THR B O 1
ATOM 3566 N N . ALA B 1 190 ? -0.879 -8.828 -12.758 1 98.88 190 ALA B N 1
ATOM 3567 C CA . ALA B 1 190 ? -1.867 -8.164 -11.914 1 98.88 190 ALA B CA 1
ATOM 3568 C C . ALA B 1 190 ? -3.256 -8.227 -12.539 1 98.88 190 ALA B C 1
ATOM 3570 O O . ALA B 1 190 ? -3.459 -7.754 -13.656 1 98.88 190 ALA B O 1
ATOM 3571 N N . VAL B 1 191 ? -4.227 -8.789 -11.844 1 98.81 191 VAL B N 1
ATOM 3572 C CA . VAL B 1 191 ? -5.605 -8.828 -12.312 1 98.81 191 VAL B CA 1
ATOM 3573 C C . VAL B 1 191 ? -6.371 -7.625 -11.773 1 98.81 191 VAL B C 1
ATOM 3575 O O . VAL B 1 191 ? -6.414 -7.398 -10.562 1 98.81 191 VAL B O 1
ATOM 3578 N N . CYS B 1 192 ? -6.949 -6.855 -12.633 1 98.19 192 CYS B N 1
ATOM 3579 C CA . CYS B 1 192 ? -7.652 -5.637 -12.258 1 98.19 192 CYS B CA 1
ATOM 3580 C C . CYS B 1 192 ? -9.109 -5.684 -12.711 1 98.19 192 CYS B C 1
ATOM 3582 O O . CYS B 1 192 ? -9.492 -4.984 -13.648 1 98.19 192 CYS B O 1
ATOM 3584 N N . PRO B 1 193 ? -9.891 -6.375 -11.961 1 96.5 193 PRO B N 1
ATOM 3585 C CA . PRO B 1 193 ? -11.305 -6.473 -12.32 1 96.5 193 PRO B CA 1
ATOM 3586 C C . PRO B 1 193 ? -12.117 -5.254 -11.875 1 96.5 193 PRO B C 1
ATOM 3588 O O . PRO B 1 193 ? -11.719 -4.551 -10.945 1 96.5 193 PRO B O 1
ATOM 3591 N N . GLY B 1 194 ? -13.195 -4.992 -12.641 1 93.81 194 GLY B N 1
ATOM 3592 C CA . GLY B 1 194 ? -14.266 -4.172 -12.102 1 93.81 194 GLY B CA 1
ATOM 3593 C C . GLY B 1 194 ? -15.125 -4.906 -11.086 1 93.81 194 GLY B C 1
ATOM 3594 O O . GLY B 1 194 ? -14.648 -5.828 -10.422 1 93.81 194 GLY B O 1
ATOM 3595 N N . PRO B 1 195 ? -16.375 -4.469 -10.898 1 90.5 195 PRO B N 1
ATOM 3596 C CA . PRO B 1 195 ? -17.266 -5.199 -10 1 90.5 195 PRO B CA 1
ATOM 3597 C C . PRO B 1 195 ? -17.531 -6.637 -10.453 1 90.5 195 PRO B C 1
ATOM 3599 O O . PRO B 1 195 ? -17.844 -6.867 -11.625 1 90.5 195 PRO B O 1
ATOM 3602 N N . VAL B 1 196 ? -17.25 -7.539 -9.57 1 92.5 196 VAL B N 1
ATOM 3603 C CA . VAL B 1 196 ? -17.453 -8.953 -9.836 1 92.5 196 VAL B CA 1
ATOM 3604 C C . VAL B 1 196 ? -18.484 -9.531 -8.859 1 92.5 196 VAL B C 1
ATOM 3606 O O . VAL B 1 196 ? -18.484 -9.18 -7.676 1 92.5 196 VAL B O 1
ATOM 3609 N N . ARG B 1 197 ? -19.328 -10.383 -9.328 1 88.88 197 ARG B N 1
ATOM 3610 C CA . ARG B 1 197 ? -20.375 -10.977 -8.5 1 88.88 197 ARG B CA 1
ATOM 3611 C C . ARG B 1 197 ? -19.781 -11.969 -7.504 1 88.88 197 ARG B C 1
ATOM 3613 O O . ARG B 1 197 ? -19.688 -13.164 -7.797 1 88.88 197 ARG B O 1
ATOM 3620 N N . THR B 1 198 ? -19.391 -11.508 -6.363 1 88.44 198 THR B N 1
ATOM 3621 C CA . THR B 1 198 ? -18.844 -12.273 -5.246 1 88.44 198 THR B CA 1
ATOM 3622 C C . THR B 1 198 ? -19.406 -11.758 -3.918 1 88.44 198 THR B C 1
ATOM 3624 O O . THR B 1 198 ? -20.234 -10.844 -3.896 1 88.44 198 THR B O 1
ATOM 3627 N N . GLU B 1 199 ? -19.031 -12.414 -2.926 1 85.12 199 GLU B N 1
ATOM 3628 C CA . GLU B 1 199 ? -19.438 -11.961 -1.596 1 85.12 199 GLU B CA 1
ATOM 3629 C C . GLU B 1 199 ? -18.656 -10.711 -1.183 1 85.12 199 GLU B C 1
ATOM 3631 O O . GLU B 1 199 ? -18.797 -10.234 -0.05 1 85.12 199 GLU B O 1
ATOM 3636 N N . PHE B 1 200 ? -17.875 -10.164 -2.055 1 85.06 200 PHE B N 1
ATOM 3637 C CA . PHE B 1 200 ? -17.016 -9.016 -1.765 1 85.06 200 PHE B CA 1
ATOM 3638 C C . PHE B 1 200 ? -17.844 -7.844 -1.252 1 85.06 200 PHE B C 1
ATOM 3640 O O . PHE B 1 200 ? -17.5 -7.238 -0.236 1 85.06 200 PHE B O 1
ATOM 3647 N N . PHE B 1 201 ? -18.938 -7.609 -1.87 1 81.88 201 PHE B N 1
ATOM 3648 C CA . PHE B 1 201 ? -19.688 -6.406 -1.535 1 81.88 201 PHE B CA 1
ATOM 3649 C C . PHE B 1 201 ? -20.547 -6.633 -0.292 1 81.88 201 PHE B C 1
ATOM 3651 O O . PHE B 1 201 ? -21.016 -5.676 0.323 1 81.88 201 PHE B O 1
ATOM 3658 N N . ASP B 1 202 ? -20.75 -7.961 -0.035 1 80.44 202 ASP B N 1
ATOM 3659 C CA . ASP B 1 202 ? -21.391 -8.266 1.244 1 80.44 202 ASP B CA 1
ATOM 3660 C C . ASP B 1 202 ? -20.5 -7.828 2.412 1 80.44 202 ASP B C 1
ATOM 3662 O O . ASP B 1 202 ? -21 -7.344 3.43 1 80.44 202 ASP B O 1
ATOM 3666 N N . ARG B 1 203 ? -19.266 -8.008 2.281 1 83.38 203 ARG B N 1
ATOM 3667 C CA . ARG B 1 203 ? -18.281 -7.648 3.305 1 83.38 203 ARG B CA 1
ATOM 3668 C C . ARG B 1 203 ? -17.938 -6.164 3.234 1 83.38 203 ARG B C 1
ATOM 3670 O O . ARG B 1 203 ? -17.75 -5.516 4.266 1 83.38 203 ARG B O 1
ATOM 3677 N N . ALA B 1 204 ? -17.844 -5.641 2.033 1 87.12 204 ALA B N 1
ATOM 3678 C CA . ALA B 1 204 ? -17.391 -4.27 1.82 1 87.12 204 ALA B CA 1
ATOM 3679 C C . ALA B 1 204 ? -18.438 -3.264 2.275 1 87.12 204 ALA B C 1
ATOM 3681 O O . ALA B 1 204 ? -18.109 -2.172 2.74 1 87.12 204 ALA B O 1
ATOM 3682 N N . GLY B 1 205 ? -19.672 -3.602 2.297 1 77.25 205 GLY B N 1
ATOM 3683 C CA . GLY B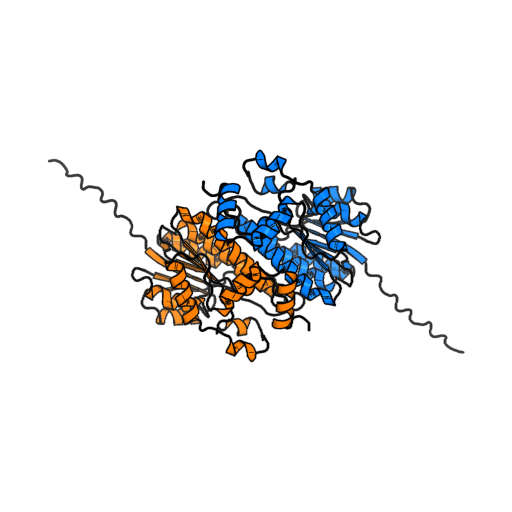 1 205 ? -20.781 -2.709 2.617 1 77.25 205 GLY B CA 1
ATOM 3684 C C . GLY B 1 205 ? -21.5 -2.186 1.388 1 77.25 205 GLY B C 1
ATOM 3685 O O . GLY B 1 205 ? -21.25 -2.648 0.272 1 77.25 205 GLY B O 1
ATOM 3686 N N . THR B 1 206 ? -22.766 -1.58 1.57 1 59.31 206 THR B N 1
ATOM 3687 C CA . THR B 1 206 ? -23.75 -1.38 0.516 1 59.31 206 THR B CA 1
ATOM 3688 C C . THR B 1 206 ? -23.344 -0.215 -0.386 1 59.31 206 THR B C 1
ATOM 3690 O O . THR B 1 206 ? -23.141 0.901 0.091 1 59.31 206 THR B O 1
ATOM 3693 N N . LEU B 1 207 ? -22.594 -0.547 -1.376 1 54.72 207 LEU B N 1
ATOM 3694 C CA . LEU B 1 207 ? -22.844 0.459 -2.404 1 54.72 207 LEU B CA 1
ATOM 3695 C C . LEU B 1 207 ? -24.328 0.614 -2.676 1 54.72 207 LEU B C 1
ATOM 3697 O O . LEU B 1 207 ? -25.109 -0.327 -2.477 1 54.72 207 LEU B O 1
ATOM 3701 N N . ALA B 1 208 ? -24.953 1.589 -2.871 1 46.19 208 ALA B N 1
ATOM 3702 C CA . ALA B 1 208 ? -26.375 1.563 -3.215 1 46.19 208 ALA B CA 1
ATOM 3703 C C . ALA B 1 208 ? -26.719 0.308 -4.008 1 46.19 208 ALA B C 1
ATOM 3705 O O . ALA B 1 208 ? -26.125 0.038 -5.051 1 46.19 208 ALA B O 1
ATOM 3706 N N . ALA B 1 209 ? -27.141 -0.771 -3.428 1 45.34 209 ALA B N 1
ATOM 3707 C CA . ALA B 1 209 ? -27.469 -2.172 -3.682 1 45.34 209 ALA B CA 1
ATOM 3708 C C . ALA B 1 209 ? -27.812 -2.398 -5.152 1 45.34 209 ALA B C 1
ATOM 3710 O O . ALA B 1 209 ? -27.406 -3.41 -5.738 1 45.34 209 ALA B O 1
ATOM 3711 N N . SER B 1 210 ? -28.688 -1.705 -5.629 1 45.88 210 SER B N 1
ATOM 3712 C CA . SER B 1 210 ? -29.438 -2.041 -6.836 1 45.88 210 SER B CA 1
ATOM 3713 C C . SER B 1 210 ? -28.562 -1.949 -8.078 1 45.88 210 SER B C 1
ATOM 3715 O O . SER B 1 210 ? -28.656 -2.785 -8.977 1 45.88 210 SER B O 1
ATOM 3717 N N . GLU B 1 211 ? -27.891 -0.836 -8.32 1 49.19 211 GLU B N 1
ATOM 3718 C CA . GLU B 1 211 ? -27.281 -0.502 -9.609 1 49.19 211 GLU B CA 1
ATOM 3719 C C . GLU B 1 211 ? -26.031 -1.338 -9.867 1 49.19 211 GLU B C 1
ATOM 3721 O O . GLU B 1 211 ? -25.688 -1.611 -11.023 1 49.19 211 GLU B O 1
ATOM 3726 N N . LYS B 1 212 ? -25.422 -1.796 -8.82 1 54.22 212 LYS B N 1
ATOM 3727 C CA . LYS B 1 212 ? -24.156 -2.477 -9.062 1 54.22 212 LYS B CA 1
ATOM 3728 C C . LYS B 1 212 ? -24.391 -3.936 -9.453 1 54.22 212 LYS B C 1
ATOM 3730 O O . LYS B 1 212 ? -23.594 -4.52 -10.188 1 54.22 212 LYS B O 1
ATOM 3735 N N . GLU B 1 213 ? -25.391 -4.473 -8.977 1 56.69 213 GLU B N 1
ATOM 3736 C CA . GLU B 1 213 ? -25.594 -5.879 -9.32 1 56.69 213 GLU B CA 1
ATOM 3737 C C . GLU B 1 213 ? -25.656 -6.078 -10.828 1 56.69 213 GLU B C 1
ATOM 3739 O O . GLU B 1 213 ? -25.141 -7.074 -11.352 1 56.69 213 GLU B O 1
ATOM 3744 N N . ALA B 1 214 ? -26.219 -5.043 -11.492 1 58.84 214 ALA B N 1
ATOM 3745 C CA . ALA B 1 214 ? -26.406 -5.199 -12.93 1 58.84 214 ALA B CA 1
ATOM 3746 C C . ALA B 1 214 ? -25.078 -5.043 -13.672 1 58.84 214 ALA B C 1
ATOM 3748 O O . ALA B 1 214 ? -24.922 -5.547 -14.789 1 58.84 214 ALA B O 1
ATOM 3749 N N . LEU B 1 215 ? -24.031 -4.598 -12.984 1 68.56 215 LEU B N 1
ATOM 3750 C CA . LEU B 1 215 ? -22.797 -4.281 -13.695 1 68.56 215 LEU B CA 1
ATOM 3751 C C . LEU B 1 215 ? -21.672 -5.223 -13.273 1 68.56 215 LEU B C 1
ATOM 3753 O O . LEU B 1 215 ? -20.562 -5.141 -13.805 1 68.56 215 LEU B O 1
ATOM 3757 N N . CYS B 1 216 ? -22.125 -6.273 -12.641 1 85.5 216 CYS B N 1
ATOM 3758 C CA . CYS B 1 216 ? -21.078 -7.164 -12.141 1 85.5 216 CYS B CA 1
ATOM 3759 C C . CYS B 1 216 ? -20.766 -8.258 -13.156 1 85.5 216 CYS B C 1
ATOM 3761 O O . CYS B 1 216 ? -21.672 -8.836 -13.75 1 85.5 216 CYS B O 1
ATOM 3763 N N . ALA B 1 217 ? -19.422 -8.477 -13.391 1 92.19 217 ALA B N 1
ATOM 3764 C CA . ALA B 1 217 ? -18.969 -9.625 -14.164 1 92.19 217 ALA B CA 1
ATOM 3765 C C . ALA B 1 217 ? -19.062 -10.906 -13.344 1 92.19 217 ALA B C 1
ATOM 3767 O O . ALA B 1 217 ? -19.062 -10.867 -12.117 1 92.19 217 ALA B O 1
ATOM 3768 N N . GLU B 1 218 ? -19.156 -12.031 -14.078 1 94.44 218 GLU B N 1
ATOM 3769 C CA . GLU B 1 218 ? -19.125 -13.328 -13.414 1 94.44 218 GLU B CA 1
ATOM 3770 C C . GLU B 1 218 ? -17.688 -13.727 -13.062 1 94.44 218 GLU B C 1
ATOM 3772 O O . GLU B 1 218 ? -16.781 -13.617 -13.898 1 94.44 218 GLU B O 1
ATOM 3777 N N . PRO B 1 219 ? -17.5 -14.25 -11.867 1 96.38 219 PRO B N 1
ATOM 3778 C CA . PRO B 1 219 ? -16.141 -14.625 -11.461 1 96.38 219 PRO B CA 1
ATOM 3779 C C . PRO B 1 219 ? -15.492 -15.617 -12.43 1 96.38 219 PRO B C 1
ATOM 3781 O O . PRO B 1 219 ? -14.297 -15.523 -12.703 1 96.38 219 PRO B O 1
ATOM 3784 N N . GLU B 1 220 ? -16.25 -16.547 -12.945 1 97.06 220 GLU B N 1
ATOM 3785 C CA . GLU B 1 220 ? -15.719 -17.578 -13.844 1 97.06 220 GLU B CA 1
ATOM 3786 C C . GLU B 1 220 ? -15.094 -16.938 -15.086 1 97.06 220 GLU B C 1
ATOM 3788 O O . GLU B 1 220 ? -13.992 -17.328 -15.484 1 97.06 220 GLU B O 1
ATOM 3793 N N . ALA B 1 221 ? -15.781 -15.992 -15.648 1 97.06 221 ALA B N 1
ATOM 3794 C CA . ALA B 1 221 ? -15.297 -15.336 -16.859 1 97.06 221 ALA B CA 1
ATOM 3795 C C . ALA B 1 221 ? -14.047 -14.5 -16.562 1 97.06 221 ALA B C 1
ATOM 3797 O O . ALA B 1 221 ? -13.094 -14.516 -17.344 1 97.06 221 ALA B O 1
ATOM 3798 N N . VAL B 1 222 ? -14.062 -13.797 -15.492 1 97.88 222 VAL B N 1
ATOM 3799 C CA . VAL B 1 222 ? -12.945 -12.945 -15.109 1 97.88 222 VAL B CA 1
ATOM 3800 C C . VAL B 1 222 ? -11.703 -13.797 -14.859 1 97.88 222 VAL B C 1
ATOM 3802 O O . VAL B 1 222 ? -10.617 -13.477 -15.344 1 97.88 222 VAL B O 1
ATOM 3805 N N . VAL B 1 223 ? -11.844 -14.914 -14.156 1 98.44 223 VAL B N 1
ATOM 3806 C CA . VAL B 1 223 ? -10.719 -15.773 -13.797 1 98.44 223 VAL B CA 1
ATOM 3807 C C . VAL B 1 223 ? -10.195 -16.484 -15.039 1 98.44 223 VAL B C 1
ATOM 3809 O O . VAL B 1 223 ? -8.984 -16.641 -15.219 1 98.44 223 VAL B O 1
ATOM 3812 N N . THR B 1 224 ? -11.109 -16.938 -15.906 1 98.06 224 THR B N 1
ATOM 3813 C CA . THR B 1 224 ? -10.68 -17.562 -17.156 1 98.06 224 THR B CA 1
ATOM 3814 C C . THR B 1 224 ? -9.797 -16.609 -17.953 1 98.06 224 THR B C 1
ATOM 3816 O O . THR B 1 224 ? -8.727 -17 -18.438 1 98.06 224 THR B O 1
ATOM 3819 N N . GLN B 1 225 ? -10.234 -15.398 -18.062 1 97.88 225 GLN B N 1
ATOM 3820 C CA . GLN B 1 225 ? -9.438 -14.414 -18.781 1 97.88 225 GLN B CA 1
ATOM 3821 C C . GLN B 1 225 ? -8.102 -14.172 -18.078 1 97.88 225 GLN B C 1
ATOM 3823 O O . GLN B 1 225 ? -7.062 -14.047 -18.734 1 97.88 225 GLN B O 1
ATOM 3828 N N . ALA B 1 226 ? -8.156 -14.031 -16.781 1 98.56 226 ALA B N 1
ATOM 3829 C CA . ALA B 1 226 ? -6.934 -13.797 -16.016 1 98.56 226 ALA B CA 1
ATOM 3830 C C . ALA B 1 226 ? -5.926 -14.922 -16.234 1 98.56 226 ALA B C 1
ATOM 3832 O O . ALA B 1 226 ? -4.734 -14.664 -16.422 1 98.56 226 ALA B O 1
ATOM 3833 N N . LEU B 1 227 ? -6.379 -16.156 -16.188 1 98.19 227 LEU B N 1
ATOM 3834 C CA . LEU B 1 227 ? -5.504 -17.297 -16.406 1 98.19 227 LEU B CA 1
ATOM 3835 C C . LEU B 1 227 ? -4.945 -17.297 -17.828 1 98.19 227 LEU B C 1
ATOM 3837 O O . LEU B 1 227 ? -3.762 -17.578 -18.031 1 98.19 227 LEU B O 1
ATOM 3841 N N . THR B 1 228 ? -5.777 -16.984 -18.781 1 97.69 228 THR B N 1
ATOM 3842 C CA . THR B 1 228 ? -5.332 -16.891 -20.172 1 97.69 228 THR B CA 1
ATOM 3843 C C . THR B 1 228 ? -4.266 -15.812 -20.328 1 97.69 228 THR B C 1
ATOM 3845 O O . THR B 1 228 ? -3.236 -16.031 -20.953 1 97.69 228 THR B O 1
ATOM 3848 N N . ASP B 1 229 ? -4.559 -14.648 -19.766 1 98.19 229 ASP B N 1
ATOM 3849 C CA . ASP B 1 229 ? -3.609 -13.539 -19.828 1 98.19 229 ASP B CA 1
ATOM 3850 C C . ASP B 1 229 ? -2.287 -13.914 -19.156 1 98.19 229 ASP B C 1
ATOM 3852 O O . ASP B 1 229 ? -1.217 -13.523 -19.625 1 98.19 229 ASP B O 1
ATOM 3856 N N . SER B 1 230 ? -2.371 -14.664 -18.062 1 97.69 230 SER B N 1
ATOM 3857 C CA . SER B 1 230 ? -1.164 -15.117 -17.375 1 97.69 230 SER B CA 1
ATOM 3858 C C . SER B 1 230 ? -0.343 -16.047 -18.266 1 97.69 230 SER B C 1
ATOM 3860 O O . SER B 1 230 ? 0.884 -15.938 -18.312 1 97.69 230 SER B O 1
ATOM 3862 N N . VAL B 1 231 ? -0.964 -16.922 -18.984 1 95.25 231 VAL B N 1
ATOM 3863 C CA . VAL B 1 231 ? -0.303 -17.859 -19.891 1 95.25 231 VAL B CA 1
ATOM 3864 C C . VAL B 1 231 ? 0.357 -17.078 -21.031 1 95.25 231 VAL B C 1
ATOM 3866 O O . VAL B 1 231 ? 1.465 -17.406 -21.453 1 95.25 231 VAL B O 1
ATOM 3869 N N . ARG B 1 232 ? -0.312 -16 -21.438 1 96 232 ARG B N 1
ATOM 3870 C CA . ARG B 1 232 ? 0.185 -15.188 -22.547 1 96 232 ARG B CA 1
ATOM 3871 C C . ARG B 1 232 ? 1.278 -14.234 -22.078 1 96 232 ARG B C 1
ATOM 3873 O O . ARG B 1 232 ? 1.865 -13.508 -22.875 1 96 232 ARG B O 1
ATOM 3880 N N . GLY B 1 233 ? 1.49 -14.148 -20.812 1 96.44 233 GLY B N 1
ATOM 3881 C CA . GLY B 1 233 ? 2.562 -13.336 -20.266 1 96.44 233 GLY B CA 1
ATOM 3882 C C . GLY B 1 233 ? 2.18 -11.875 -20.094 1 96.44 233 GLY B C 1
ATOM 3883 O O . GLY B 1 233 ? 3.049 -11 -20.078 1 96.44 233 GLY B O 1
ATOM 3884 N N . ARG B 1 234 ? 0.856 -11.594 -20.031 1 97.19 234 ARG B N 1
ATOM 3885 C CA . ARG B 1 234 ? 0.414 -10.219 -19.828 1 97.19 234 ARG B CA 1
ATOM 3886 C C . ARG B 1 234 ? 0.656 -9.766 -18.391 1 97.19 234 ARG B C 1
ATOM 3888 O O . ARG B 1 234 ? 0.356 -10.5 -17.438 1 97.19 234 ARG B O 1
ATOM 3895 N N . ARG B 1 235 ? 1.164 -8.547 -18.234 1 97.56 235 ARG B N 1
ATOM 3896 C CA . ARG B 1 235 ? 1.492 -8.023 -16.922 1 97.56 235 ARG B CA 1
ATOM 3897 C C . ARG B 1 235 ? 0.245 -7.512 -16.203 1 97.56 235 ARG B C 1
ATOM 3899 O O . ARG B 1 235 ? 0.233 -7.383 -14.977 1 97.56 235 ARG B O 1
ATOM 3906 N N . VAL B 1 236 ? -0.765 -7.109 -16.969 1 98.06 236 VAL B N 1
ATOM 3907 C CA . VAL B 1 236 ? -2.02 -6.613 -16.422 1 98.06 236 VAL B CA 1
ATOM 3908 C C . VAL B 1 236 ? -3.197 -7.266 -17.141 1 98.06 236 VAL B C 1
ATOM 3910 O O . VAL B 1 236 ? -3.227 -7.32 -18.375 1 98.06 236 VAL B O 1
ATOM 3913 N N . SER B 1 237 ? -4.117 -7.812 -16.391 1 98.62 237 SER B N 1
ATOM 3914 C CA . SER B 1 237 ? -5.34 -8.406 -16.922 1 98.62 237 SER B CA 1
ATOM 3915 C C . SER B 1 237 ? -6.566 -7.59 -16.516 1 98.62 237 SER B C 1
ATOM 3917 O O . SER B 1 237 ? -6.844 -7.414 -15.328 1 98.62 237 SER B O 1
ATOM 3919 N N . VAL B 1 238 ? -7.273 -7.07 -17.406 1 97.38 238 VAL B N 1
ATOM 3920 C CA . VAL B 1 238 ? -8.484 -6.285 -17.219 1 97.38 238 VAL B CA 1
ATOM 3921 C C . VAL B 1 238 ? -9.641 -6.902 -18 1 97.38 238 VAL B C 1
ATOM 3923 O O . VAL B 1 238 ? -9.547 -7.066 -19.219 1 97.38 238 VAL B O 1
ATOM 3926 N N . TYR B 1 239 ? -10.672 -7.219 -17.266 1 95.88 239 TYR B N 1
ATOM 3927 C CA . TYR B 1 239 ? -11.805 -7.875 -17.906 1 95.88 239 TYR B CA 1
ATOM 3928 C C . TYR B 1 239 ? -12.836 -6.855 -18.359 1 95.88 239 TYR B C 1
ATOM 3930 O O . TYR B 1 239 ? -13.273 -6.004 -17.578 1 95.88 239 TYR B O 1
ATOM 3938 N N . GLY B 1 240 ? -13.266 -6.984 -19.562 1 93.81 240 GLY B N 1
ATOM 3939 C CA . GLY B 1 240 ? -14.359 -6.184 -20.078 1 93.81 240 GLY B CA 1
ATOM 3940 C C . GLY B 1 240 ? -13.898 -4.898 -20.75 1 93.81 240 GLY B C 1
ATOM 3941 O O . GLY B 1 240 ? -12.938 -4.273 -20.297 1 93.81 240 GLY B O 1
ATOM 3942 N N . ALA B 1 241 ? -14.602 -4.469 -21.781 1 92.31 241 ALA B N 1
ATOM 3943 C CA . ALA B 1 241 ? -14.242 -3.301 -22.578 1 92.31 241 ALA B CA 1
ATOM 3944 C C . ALA B 1 241 ? -14.367 -2.016 -21.766 1 92.31 241 ALA B C 1
ATOM 3946 O O . ALA B 1 241 ? -13.562 -1.098 -21.922 1 92.31 241 ALA B O 1
ATOM 3947 N N . ALA B 1 242 ? -15.336 -2.021 -20.984 1 90.94 242 ALA B N 1
ATOM 3948 C CA . ALA B 1 242 ? -15.57 -0.824 -20.188 1 90.94 242 ALA B CA 1
ATOM 3949 C C . ALA B 1 242 ? -14.406 -0.577 -19.219 1 90.94 242 ALA B C 1
ATOM 3951 O O . ALA B 1 242 ? -13.945 0.556 -19.078 1 90.94 242 ALA B O 1
ATOM 3952 N N . MET B 1 243 ? -13.922 -1.674 -18.578 1 92.5 243 MET B N 1
ATOM 3953 C CA . MET B 1 243 ? -12.828 -1.547 -17.625 1 92.5 243 MET B CA 1
ATOM 3954 C C . MET B 1 243 ? -11.508 -1.268 -18.344 1 92.5 243 MET B C 1
ATOM 3956 O O . MET B 1 243 ? -10.656 -0.547 -17.828 1 92.5 243 MET B O 1
ATOM 3960 N N . LYS B 1 244 ? -11.352 -1.836 -19.516 1 94.19 244 LYS B N 1
ATOM 3961 C CA . LYS B 1 244 ? -10.18 -1.519 -20.328 1 94.19 244 LYS B CA 1
ATOM 3962 C C . LYS B 1 244 ? -10.164 -0.044 -20.719 1 94.19 244 LYS B C 1
ATOM 3964 O O . LYS B 1 244 ? -9.117 0.604 -20.672 1 94.19 244 LYS B O 1
ATOM 3969 N N . GLY B 1 245 ? -11.367 0.446 -21.078 1 93.44 245 GLY B N 1
ATOM 3970 C CA . GLY B 1 245 ? -11.492 1.867 -21.375 1 93.44 245 GLY B CA 1
ATOM 3971 C C . GLY B 1 245 ? -11.18 2.744 -20.172 1 93.44 245 GLY B C 1
ATOM 3972 O O . GLY B 1 245 ? -10.516 3.773 -20.297 1 93.44 245 GLY B O 1
ATOM 3973 N N . SER B 1 246 ? -11.609 2.305 -19.016 1 92.38 246 SER B N 1
ATOM 3974 C CA . SER B 1 246 ? -11.359 3.053 -17.781 1 92.38 246 SER B CA 1
ATOM 3975 C C . SER B 1 246 ? -9.867 3.121 -17.484 1 92.38 246 SER B C 1
ATOM 3977 O O . SER B 1 246 ? -9.375 4.141 -16.984 1 92.38 246 SER B O 1
ATOM 3979 N N . ARG B 1 247 ? -9.211 2.02 -17.688 1 92.69 247 ARG B N 1
ATOM 3980 C CA . ARG B 1 247 ? -7.77 2 -17.469 1 92.69 247 ARG B CA 1
ATOM 3981 C C . ARG B 1 247 ? -7.07 3.033 -18.344 1 92.69 247 ARG B C 1
ATOM 3983 O O . ARG B 1 247 ? -6.215 3.783 -17.875 1 92.69 247 ARG B O 1
ATOM 3990 N N . ILE B 1 248 ? -7.473 3.146 -19.641 1 92.31 248 ILE B N 1
ATOM 3991 C CA . ILE B 1 248 ? -6.895 4.102 -20.578 1 92.31 248 ILE B CA 1
ATOM 3992 C C . ILE B 1 248 ? -7.238 5.523 -20.141 1 92.31 248 ILE B C 1
ATOM 3994 O O . ILE B 1 248 ? -6.371 6.398 -20.125 1 92.31 248 ILE B O 1
ATOM 3998 N N . LEU B 1 249 ? -8.469 5.707 -19.75 1 91.31 249 LEU B N 1
ATOM 3999 C CA . LEU B 1 249 ? -8.938 7.031 -19.359 1 91.31 249 LEU B CA 1
ATOM 4000 C C . LEU B 1 249 ? -8.195 7.523 -18.125 1 91.31 249 LEU B C 1
ATOM 4002 O O . LEU B 1 249 ? -7.898 8.711 -18 1 91.31 249 LEU B O 1
ATOM 4006 N N . SER B 1 250 ? -7.867 6.59 -17.203 1 91.44 250 SER B N 1
ATOM 4007 C CA . SER B 1 250 ? -7.199 6.953 -15.961 1 91.44 250 SER B CA 1
ATOM 4008 C C . SER B 1 250 ? -5.797 7.5 -16.219 1 91.44 250 SER B C 1
ATOM 4010 O O . SER B 1 250 ? -5.23 8.203 -15.391 1 91.44 250 SER B O 1
ATOM 4012 N N . LYS B 1 251 ? -5.219 7.211 -17.359 1 89.12 251 LYS B N 1
ATOM 4013 C CA . LYS B 1 251 ? -3.885 7.684 -17.719 1 89.12 251 LYS B CA 1
ATOM 4014 C C . LYS B 1 251 ? -3.951 9.023 -18.438 1 89.12 251 LYS B C 1
ATOM 4016 O O . LYS B 1 251 ? -2.998 9.805 -18.406 1 89.12 251 LYS B O 1
ATOM 4021 N N . ILE B 1 252 ? -5.082 9.281 -19.047 1 89.56 252 ILE B N 1
ATOM 4022 C CA . ILE B 1 252 ? -5.199 10.438 -19.922 1 89.56 252 ILE B CA 1
ATOM 4023 C C . ILE B 1 252 ? -5.77 11.625 -19.156 1 89.56 252 ILE B C 1
ATOM 4025 O O . ILE B 1 252 ? -5.293 12.75 -19.297 1 89.56 252 ILE B O 1
ATOM 4029 N N . LEU B 1 253 ? -6.75 11.383 -18.359 1 90.38 253 LEU B N 1
ATOM 4030 C CA . LEU B 1 253 ? -7.461 12.461 -17.688 1 90.38 253 LEU B CA 1
ATOM 4031 C C . LEU B 1 253 ? -6.688 12.938 -16.469 1 90.38 253 LEU B C 1
ATOM 4033 O O . LEU B 1 253 ? -6.051 12.141 -15.773 1 90.38 253 LEU B O 1
ATOM 4037 N N . PRO B 1 254 ? -6.809 14.25 -16.234 1 90.75 254 PRO B N 1
ATOM 4038 C CA . PRO B 1 254 ? -6.219 14.766 -15 1 90.75 254 PRO B CA 1
ATOM 4039 C C . PRO B 1 254 ? -6.816 14.117 -13.75 1 90.75 254 PRO B C 1
ATOM 4041 O O . PRO B 1 254 ? -8.016 13.82 -13.719 1 90.75 254 PRO B O 1
ATOM 4044 N N . ASP B 1 255 ? -5.98 13.961 -12.766 1 91.62 255 ASP B N 1
ATOM 4045 C CA . ASP B 1 255 ? -6.383 13.297 -11.523 1 91.62 255 ASP B CA 1
ATOM 4046 C C . ASP B 1 255 ? -7.602 13.984 -10.914 1 91.62 255 ASP B C 1
ATOM 4048 O O . ASP B 1 255 ? -8.508 13.312 -10.406 1 91.62 255 ASP B O 1
ATOM 4052 N N . ARG B 1 256 ? -7.637 15.281 -10.922 1 90.62 256 ARG B N 1
ATOM 4053 C CA . ARG B 1 256 ? -8.734 16.031 -10.305 1 90.62 256 ARG B CA 1
ATOM 4054 C C . ARG B 1 256 ? -10.07 15.641 -10.914 1 90.62 256 ARG B C 1
ATOM 4056 O O . ARG B 1 256 ? -11.078 15.531 -10.203 1 90.62 256 ARG B O 1
ATOM 4063 N N . LEU B 1 257 ? -10.055 15.422 -12.219 1 92 257 LEU B N 1
ATOM 4064 C CA . LEU B 1 257 ? -11.281 15.055 -12.914 1 92 257 LEU B CA 1
ATOM 4065 C C . LEU B 1 257 ? -11.68 13.617 -12.578 1 92 257 LEU B C 1
ATOM 4067 O O . LEU B 1 257 ? -12.859 13.32 -12.383 1 92 257 LEU B O 1
ATOM 4071 N N . LEU B 1 258 ? -10.703 12.781 -12.57 1 92.44 258 LEU B N 1
ATOM 4072 C CA . LEU B 1 258 ? -10.961 11.391 -12.227 1 92.44 258 LEU B CA 1
ATOM 4073 C C . LEU B 1 258 ? -11.539 11.273 -10.828 1 92.44 258 LEU B C 1
ATOM 4075 O O . LEU B 1 258 ? -12.547 10.594 -10.625 1 92.44 258 LEU B O 1
ATOM 4079 N N . VAL B 1 259 ? -10.953 11.977 -9.922 1 92.81 259 VAL B N 1
ATOM 4080 C CA . VAL B 1 259 ? -11.367 11.906 -8.523 1 92.81 259 VAL B CA 1
ATOM 4081 C C . VAL B 1 259 ? -12.766 12.508 -8.367 1 92.81 259 VAL B C 1
ATOM 4083 O O . VAL B 1 259 ? -13.594 11.977 -7.621 1 92.81 259 VAL B O 1
ATOM 4086 N N . TRP B 1 260 ? -13.008 13.57 -9.039 1 90.44 260 TRP B N 1
ATOM 4087 C CA . TRP B 1 260 ? -14.328 14.188 -9.023 1 90.44 260 TRP B CA 1
ATOM 4088 C C . TRP B 1 260 ? -15.391 13.203 -9.5 1 90.44 260 TRP B C 1
ATOM 4090 O O . TRP B 1 260 ? -16.453 13.07 -8.891 1 90.44 260 TRP B O 1
ATOM 4100 N N . GLY B 1 261 ? -15.156 12.547 -10.633 1 88.94 261 GLY B N 1
ATOM 4101 C CA . GLY B 1 261 ? -16.062 11.531 -11.133 1 88.94 261 GLY B CA 1
ATOM 4102 C C . GLY B 1 261 ? -16.312 10.414 -10.141 1 88.94 261 GLY B C 1
ATOM 4103 O O . GLY B 1 261 ? -17.453 9.984 -9.953 1 88.94 261 GLY B O 1
ATOM 4104 N N . MET B 1 262 ? -15.289 10.008 -9.5 1 88.06 262 MET B N 1
ATOM 4105 C CA . MET B 1 262 ? -15.406 8.914 -8.547 1 88.06 262 MET B CA 1
ATOM 4106 C C . MET B 1 262 ? -16.156 9.352 -7.301 1 88.06 262 MET B C 1
ATOM 4108 O O . MET B 1 262 ? -16.859 8.555 -6.672 1 88.06 262 MET B O 1
ATOM 4112 N N . MET B 1 263 ? -16 10.602 -6.934 1 88.69 263 MET B N 1
ATOM 4113 C CA . MET B 1 263 ? -16.766 11.148 -5.816 1 88.69 263 MET B CA 1
ATOM 4114 C C . MET B 1 263 ? -18.266 11.023 -6.066 1 88.69 263 MET B C 1
ATOM 4116 O O . MET B 1 263 ? -19.031 10.719 -5.145 1 88.69 263 MET B O 1
ATOM 4120 N N . LYS B 1 264 ? -18.672 11.211 -7.273 1 84.94 264 LYS B N 1
ATOM 4121 C CA . LYS B 1 264 ? -20.078 11.117 -7.648 1 84.94 264 LYS B CA 1
ATOM 4122 C C . LYS B 1 264 ? -20.547 9.664 -7.715 1 84.94 264 LYS B C 1
ATOM 4124 O O . LYS B 1 264 ? -21.609 9.32 -7.188 1 84.94 264 LYS B O 1
ATOM 4129 N N . ILE B 1 265 ? -19.719 8.812 -8.258 1 83.12 265 ILE B N 1
ATOM 4130 C CA . ILE B 1 265 ? -20.062 7.41 -8.469 1 83.12 265 ILE B CA 1
ATOM 4131 C C . ILE B 1 265 ? -20.156 6.699 -7.117 1 83.12 265 ILE B C 1
ATOM 4133 O O . ILE B 1 265 ? -21.062 5.895 -6.895 1 83.12 265 ILE B O 1
ATOM 4137 N N . ASN B 1 266 ? -19.281 7.062 -6.184 1 84.25 266 ASN B N 1
ATOM 4138 C CA . ASN B 1 266 ? -19.203 6.375 -4.898 1 84.25 266 ASN B CA 1
ATOM 4139 C C . ASN B 1 266 ? -20.078 7.047 -3.852 1 84.25 266 ASN B C 1
ATOM 4141 O O . ASN B 1 266 ? -20.156 6.586 -2.711 1 84.25 266 ASN B O 1
ATOM 4145 N N . HIS B 1 267 ? -20.75 8.109 -4.23 1 78.19 267 HIS B N 1
ATOM 4146 C CA . HIS B 1 267 ? -21.594 8.883 -3.33 1 78.19 267 HIS B CA 1
ATOM 4147 C C . HIS B 1 267 ? -20.844 9.297 -2.072 1 78.19 267 HIS B C 1
ATOM 4149 O O . HIS B 1 267 ? -21.344 9.117 -0.958 1 78.19 267 HIS B O 1
ATOM 4155 N N . ALA B 1 268 ? -19.641 9.68 -2.258 1 80.44 268 ALA B N 1
ATOM 4156 C CA . ALA B 1 268 ? -18.781 10.031 -1.132 1 80.44 268 ALA B CA 1
ATOM 4157 C C . ALA B 1 268 ? -19.047 11.461 -0.659 1 80.44 268 ALA B C 1
ATOM 4159 O O . ALA B 1 268 ? -18.422 11.938 0.289 1 80.44 268 ALA B O 1
ATOM 4160 N N . ASP B 1 269 ? -19.922 12.219 -1.272 1 71.12 269 ASP B N 1
ATOM 4161 C CA . ASP B 1 269 ? -20.25 13.602 -0.943 1 71.12 269 ASP B CA 1
ATOM 4162 C C . ASP B 1 269 ? -21.297 13.672 0.168 1 71.12 269 ASP B C 1
ATOM 4164 O O . ASP B 1 269 ? -21.781 14.75 0.505 1 71.12 269 ASP B O 1
ATOM 4168 N N . ARG B 1 270 ? -21.719 12.555 0.837 1 59.09 270 ARG B N 1
ATOM 4169 C CA . ARG B 1 270 ? -22.828 12.664 1.779 1 59.09 270 ARG B CA 1
ATOM 4170 C C . ARG B 1 270 ? -22.344 13.188 3.129 1 59.09 270 ARG B C 1
ATOM 4172 O O . ARG B 1 270 ? -21.188 13 3.496 1 59.09 270 ARG B O 1
#

Solvent-accessible surface area (backbone atoms only — not comparable to full-atom values): 27261 Å² total; per-residue (Å²): 132,80,76,72,71,69,76,81,73,78,70,74,77,80,56,41,32,25,34,38,26,28,27,28,49,44,50,60,18,29,46,42,61,62,48,46,62,72,74,41,80,80,52,60,36,38,37,36,26,26,66,51,53,70,44,42,53,55,48,45,74,74,39,95,53,54,60,47,81,45,66,37,54,66,80,42,68,64,48,55,53,53,50,48,50,50,42,60,76,52,46,38,30,37,44,32,40,33,43,40,44,61,66,50,56,61,37,42,76,91,70,45,57,64,67,58,53,42,46,33,38,39,30,38,39,35,31,44,54,49,51,51,55,68,42,52,85,31,46,43,70,72,13,36,37,37,38,61,33,27,47,47,32,54,47,37,24,20,24,28,21,65,40,17,11,30,20,24,19,40,39,27,30,32,51,8,46,25,62,57,31,44,88,57,41,29,38,29,18,20,33,26,43,58,60,53,66,43,64,58,52,73,68,16,40,83,56,80,68,71,71,52,65,78,64,37,41,54,46,67,61,48,44,52,49,39,53,51,31,46,75,72,58,34,51,64,31,57,50,56,71,68,46,46,49,48,52,55,46,46,39,69,48,56,65,69,58,51,33,52,52,29,26,63,75,54,57,36,81,115,133,80,76,72,74,68,77,81,73,78,70,75,78,78,56,42,31,25,32,37,26,28,25,28,50,44,52,60,17,28,46,44,61,62,48,47,62,73,74,44,80,79,53,59,34,38,37,37,27,27,67,50,53,70,43,42,54,55,50,44,73,73,41,95,53,54,60,45,81,47,67,37,54,66,81,42,68,65,48,56,53,52,50,49,52,50,42,60,74,53,46,38,31,36,44,31,39,36,43,41,44,61,67,52,56,59,38,43,77,90,69,46,57,64,69,58,52,42,46,33,37,39,31,37,38,34,30,43,52,51,53,50,55,68,43,53,86,30,45,45,68,70,13,36,37,38,38,61,34,28,48,48,31,55,47,35,24,20,24,27,21,65,40,17,12,31,21,25,19,41,40,26,32,31,51,8,47,23,62,58,30,45,87,58,42,30,40,31,19,20,32,26,43,58,61,52,67,43,63,59,51,74,70,17,40,82,57,78,68,71,71,52,64,78,62,36,41,56,43,65,61,47,45,53,49,38,54,51,33,46,75,72,59,34,51,65,32,56,52,57,70,67,46,46,48,47,52,54,45,48,39,69,48,57,66,70,58,52,32,53,53,30,25,62,75,54,58,36,81,115

Organism: NCBI:txid88431

Radius of gyration: 25.06 Å; Cα contacts (8 Å, |Δi|>4): 1125; chains: 2; bounding box: 72×101×66 Å

Secondary structure (DSSP, 8-state):
---------------EEEEEEESTTSHHHHHHHHHHHHH-TT--EEEEEES-HHHHHHHHHH-SS-EEEEES-TTSHHHHHHHHHHHHHTTEEEEEEEE-------S-TTTS-HHHHHHHHIIIIIIHHHHHHHHGGGEEEEEEEEEE--GGGGS--TTSHHHHHHHHHHHHHHHHHHHHHGGGT-EEEEE---SBSSTHHHHH--S-HHHHHTTPBPHHHHHHHHHHHHHTT-SEE--SHHHHHHHHHHHHS-HHHHHHHHHHHTTTT-/---------------EEEEEEESTTSHHHHHHHHHHHHH-TT--EEEEEES-HHHHHHHHHH-SS-EEEEES-TTSHHHHHHHHHHHHHTTEEEEEEEE-------S-TTTS-HHHHHHHHIIIIIIHHHHHHHHGGGEEEEEEEEEE--GGGGS--TTSHHHHHHHHHHHHHHHHHHHHHGGGT-EEEEE---SBSSTHHHHH--SSHHHHHTTPBPHHHHHHHHHHHHHTT-SEE--SHHHHHHHHHHHHS-HHHHHHHHHHHTTTT-

Foldseek 3Di:
DPPPPPPPPPPPPDAQEEEEFEPCLWFLSVLLQLCVCVVPVPHQEYEYEEQDVVSQVVSCVNHPHHYHYQHDDLLDDVSLVVVLVVCVVRVHQHQEYELPWAAFAFAAPVPDDPVVLVVRLSTLPVSSVSNCVSCVVRYAANHEYEREAALLCLAAAGRGHSNNVSSVNRLVVLLVVQVVCVVRNYAGEYEHEYAAPICRCVVRDDPPPPPVVVVHHYSNQSSVQRVVCRNVRHRYHYDDPVSVVSSVCSVVDDNVVVHVVNCVSSVNVD/DPPPPPPPPPPPPDAQEEEEFEPCLWFLSVLLQLCVCVVPVPHQEYEYEEQDVVSQVVSCVRHPHHYHYQHDDLLDDVSLVVVLVVCVVRVHQHQEYELPWAAFAFAAPVPDDPVVLVVRLSTLPVSSVSNCVSCVVRYAANHEYEREAALLCLAAAGRGHSNNVSSVNRLVVLLVVQVVCVVRNYAGEYEHEYAAPICRCVVRDDQPPPVVVVVHHYSNQSSVQRVVCRNVRHRYHYDDPVSVVSNVCSVVDDNVVVHVVNCVSSVNVD

Nearest PDB structures (foldseek):
  8ij6-assembly1_C  TM=8.534E-01  e=1.336E-20  Burkholderia gladioli BSR3
  8ijg-assembly1_D  TM=8.519E-01  e=3.582E-20  Burkholderia gladioli BSR3
  6ihi-assembly1_A  TM=8.661E-01  e=2.422E-19  Ralstonia sp.
  4bms-assembly1_A  TM=8.525E-01  e=2.013E-19  Ralstonia sp. DSMZ 6428
  4i5e-assembly1_A  TM=8.636E-01  e=4.486E-19  Ralstonia sp. DSMZ 6428

InterPro domains:
  IPR002347 Short-chain dehydrogenase/reductase SDR [PF00106] (17-202)
  IPR002347 Short-chain dehydrogenase/reductase SDR [PR00080] (92-103)
  IPR002347 Short-chain dehydrogenase/reductase SDR [PR00080] (143-151)
  IPR002347 Short-chain dehydrogenase/reductase SDR [PR00080] (163-182)
  IPR002347 Short-chain dehydrogenase/reductase SDR [PR00081] (18-35)
  IPR002347 Short-chain dehydrogenase/reductase SDR [PR00081] (92-103)
  IPR002347 Short-chain dehydrogenase/reductase SDR [PR00081] (137-153)
  IPR002347 Short-chain dehydrogenase/reductase SDR [PR00081] (163-182)
  IPR002347 Short-chain dehydrogenase/reductase SDR [PR00081] (184-201)
  IPR020904 Short-chain dehydrogenase/reductase, conserved site [PS00061] (150-178)
  IPR036291 NAD(P)-binding domain superfamily [SSF51735] (17-263)

Sequence (540 aa):
MMKNRQPDGCREVLKLKIAIVTGASSGMGREFALQIPQLYKNLDELWVVARRTDRLKSLKEQVKIPVRIFDGDMQRDYIFEKLQRELDRRQADVRMLVNAAGYGKIGNVSDIDLKEQCGMVDLNCTALTRMTGICLPYLSKGSRIVNLASAASFCAQPGFCVYAASKAYVLRFSQGLAAELKKRGILVTAVCPGPVRTEFFDRAGTLAASEKEALCAEPEAVVTQALTDSVRGRRVSVYGAAMKGSRILSKILPDRLLVWGMMKINHADRMMKNRQPDGCREVLKLKIAIVTGASSGMGREFALQIPQLYKNLDELWVVARRTDRLKSLKEQVKIPVRIFDGDMQRDYIFEKLQRELDRRQADVRMLVNAAGYGKIGNVSDIDLKEQCGMVDLNCTALTRMTGICLPYLSKGSRIVNLASAASFCAQPGFCVYAASKAYVLRFSQGLAAELKKRGILVTAVCPGPVRTEFFDRAGTLAASEKEALCAEPEAVVTQALTDSVRGRRVSVYGAAMKGSRILSKILPDRLLVWGMMKINHADR

pLDDT: mean 91.18, std 14.91, range [29.28, 98.94]